Protein AF-0000000079819078 (afdb_homodimer)

pLDDT: mean 97.77, std 2.99, range [66.81, 99.0]

Secondary structure (DSSP, 8-state):
--EEEE--BTTTB-GGGGHHHHHHHHGGGHHHHHHHHHHHHHHHHHHHHHHT----HHHHHHHHHHHHHHHTT----HHHHHHHHHGGGGPPBPTTHHHHHHHHHHTT-EEEEEESS-HHHHHHHHHHTT-GGG-SEEEESGGGT--TT-HHHHHHHHHHHT--GGGEEEEES-HHHHHHHHHTT-EEEEE--TT----TTSPPPSEEESSHHHHHHHHHHT-/--EEEE--BTTTB-GGGGHHHHHHHHGGGHHHHHHHHHHHHHHHHHHHHHHT----HHHHHHHHHHHHHHHTT----HHHHHHHHHGGGGPPBPTTHHHHHHHHHHTT-EEEEEESS-HHHHHHHHHHTT-GGG-SEEEESGGGT--TTSHHHHHHHHHHHT--GGGEEEEES-HHHHHHHHHTT-EEEEE--TT----TTSPPPSEEESSHHHHHHHHHHT-

Radius of gyration: 22.26 Å; Cα contacts (8 Å, |Δi|>4): 892; chains: 2; bounding box: 44×68×47 Å

InterPro domains:
  IPR006328 L-2-Haloacid dehalogenase [TIGR01428] (2-197)
  IPR006328 L-2-Haloacid dehalogenase [cd02588] (4-216)
  IPR006439 HAD hydrolase, subfamily IA [PR00413] (1-12)
  IPR006439 HAD hydrolase, subfamily IA [PR00413] (104-117)
  IPR006439 HAD hydrolase, subfamily IA [PR00413] (135-151)
  IPR006439 HAD hydrolase, subfamily IA [PR00413] (153-173)
  IPR006439 HAD hydrolase, subfamily IA [PR00413] (180-193)
  IPR006439 HAD hydrolase, subfamily IA [TIGR01493] (5-183)
  IPR023198 Phosphoglycolate phosphatase-like, domain 2 [G3DSA:1.10.150.240] (15-89)
  IPR023214 HAD superfamily [G3DSA:3.40.50.1000] (4-204)
  IPR036412 HAD-like superfamily [SSF56784] (3-206)
  IPR051540 S-2-haloalkanoic acid dehalogenase [PTHR43316] (3-220)

Sequence (446 aa):
MATIVCDVNETLLDLAGLDGPFTEAFCERAEEVKRLWFARLLHTSTVMTTVGTWQDFGVVARTVLRDTADRLGLPLEDAQAGDLVGGMRRLRAHPDVVDGIAALVGAGHRVVALTNSGQATAEAQLAHAGLDVLLDRILSVDPTLRFKPDPAVYAHAADELGAKPGDLVMVAAHDWDCAGAMRCGWRSGFVSRPGQTYNPLLQPPTWRAPDLLALATAIGDGRMATIVCDVNETLLDLAGLDGPFTEAFCERAEEVKRLWFARLLHTSTVMTTVGTWQDFGVVARTVLRDTADRLGLPLEDAQAGDLVGGMRRLRAHPDVVDGIAALVGAGHRVVALTNSGQATAEAQLAHAGLDVLLDRILSVDPTLRFKPDPAVYAHAADELGAKPGDLVMVAAHDWDCAGAMRCGWRSGFVSRPGQTYNPLLQPPTWRAPDLLALATAIGDGR

Structure (mmCIF, N/CA/C/O backbone):
data_AF-0000000079819078-model_v1
#
loop_
_entity.id
_entity.type
_entity.pdbx_description
1 polymer 'Cryptic haloacid dehalogenase 1'
#
loop_
_atom_site.group_PDB
_atom_site.id
_atom_site.type_symbol
_atom_site.label_atom_id
_atom_site.label_alt_id
_atom_site.label_comp_id
_atom_site.label_asym_id
_atom_site.label_entity_id
_atom_site.label_seq_id
_atom_site.pdbx_PDB_ins_code
_atom_site.Cartn_x
_atom_site.Cartn_y
_atom_site.Cartn_z
_atom_site.occupancy
_atom_site.B_iso_or_equiv
_atom_site.auth_seq_id
_atom_site.auth_comp_id
_atom_site.auth_asym_id
_atom_site.auth_atom_id
_atom_site.pdbx_PDB_model_num
ATOM 1 N N . MET A 1 1 ? -1.471 -34.812 1.906 1 86 1 MET A N 1
ATOM 2 C CA . MET A 1 1 ? -1.949 -34.094 0.725 1 86 1 MET A CA 1
ATOM 3 C C . MET A 1 1 ? -2.443 -32.688 1.095 1 86 1 MET A C 1
ATOM 5 O O . MET A 1 1 ? -3.168 -32.531 2.076 1 86 1 MET A O 1
ATOM 9 N N . ALA A 1 2 ? -1.874 -31.766 0.399 1 94.44 2 ALA A N 1
ATOM 10 C CA . ALA A 1 2 ? -2.309 -30.375 0.611 1 94.44 2 ALA A CA 1
ATOM 11 C C . ALA A 1 2 ? -2.752 -29.734 -0.7 1 94.44 2 ALA A C 1
ATOM 13 O O . ALA A 1 2 ? -2.535 -30.297 -1.777 1 94.44 2 ALA A O 1
ATOM 14 N N . THR A 1 3 ? -3.602 -28.688 -0.614 1 98.44 3 THR A N 1
ATOM 15 C CA . THR A 1 3 ? -3.854 -27.812 -1.756 1 98.44 3 THR A CA 1
ATOM 16 C C . THR A 1 3 ? -2.896 -26.625 -1.749 1 98.44 3 THR A C 1
ATOM 18 O O . THR A 1 3 ? -2.869 -25.859 -0.792 1 98.44 3 THR A O 1
ATOM 21 N N . ILE A 1 4 ? -2.113 -26.594 -2.781 1 98.88 4 ILE A N 1
ATOM 22 C CA . ILE A 1 4 ? -1.164 -25.5 -2.982 1 98.88 4 ILE A CA 1
ATOM 23 C C . ILE A 1 4 ? -1.827 -24.375 -3.773 1 98.88 4 ILE A C 1
ATOM 25 O O . ILE A 1 4 ? -2.271 -24.578 -4.906 1 98.88 4 ILE A O 1
ATOM 29 N N . VAL A 1 5 ? -1.943 -23.234 -3.221 1 98.94 5 VAL A N 1
ATOM 30 C CA . VAL A 1 5 ? -2.533 -22.062 -3.859 1 98.94 5 VAL A CA 1
ATOM 31 C C . VAL A 1 5 ? -1.434 -21.062 -4.23 1 98.94 5 VAL A C 1
ATOM 33 O O . VAL A 1 5 ? -0.758 -20.516 -3.352 1 98.94 5 VAL A O 1
ATOM 36 N N . CYS A 1 6 ? -1.277 -20.797 -5.5 1 99 6 CYS A N 1
ATOM 37 C CA . CYS A 1 6 ? -0.161 -20 -5.977 1 99 6 CYS A CA 1
ATOM 38 C C . CYS A 1 6 ? -0.63 -18.609 -6.383 1 99 6 CYS A C 1
ATOM 40 O O . CYS A 1 6 ? -1.561 -18.469 -7.176 1 99 6 CYS A O 1
ATOM 42 N N . ASP A 1 7 ? 0.025 -17.609 -5.852 1 98.94 7 ASP A N 1
ATOM 43 C CA . ASP A 1 7 ? -0.063 -16.281 -6.438 1 98.94 7 ASP A CA 1
ATOM 44 C C . ASP A 1 7 ? 0.393 -16.281 -7.895 1 98.94 7 ASP A C 1
ATOM 46 O O . ASP A 1 7 ? 1.125 -17.188 -8.312 1 98.94 7 ASP A O 1
ATOM 50 N N . VAL A 1 8 ? -0.008 -15.273 -8.648 1 98.88 8 VAL A N 1
ATOM 51 C CA . VAL A 1 8 ? 0.217 -15.344 -10.086 1 98.88 8 VAL A CA 1
ATOM 52 C C . VAL A 1 8 ? 1.267 -14.312 -10.492 1 98.88 8 VAL A C 1
ATOM 54 O O . VAL A 1 8 ? 2.389 -14.672 -10.859 1 98.88 8 VAL A O 1
ATOM 57 N N . ASN A 1 9 ? 0.915 -13.008 -10.359 1 98.25 9 ASN A N 1
ATOM 58 C CA . ASN A 1 9 ? 1.794 -11.945 -10.836 1 98.25 9 ASN A CA 1
ATOM 59 C C . ASN A 1 9 ? 3.08 -11.875 -10.016 1 98.25 9 ASN A C 1
ATOM 61 O O . ASN A 1 9 ? 3.037 -11.742 -8.797 1 98.25 9 ASN A O 1
ATOM 65 N N . GLU A 1 10 ? 4.203 -12.023 -10.656 1 97.56 10 GLU A N 1
ATOM 66 C CA . GLU A 1 10 ? 5.559 -12 -10.117 1 97.56 10 GLU A CA 1
ATOM 67 C C . GLU A 1 10 ? 5.91 -13.32 -9.438 1 97.56 10 GLU A C 1
ATOM 69 O O . GLU A 1 10 ? 7.086 -13.625 -9.227 1 97.56 10 GLU A O 1
ATOM 74 N N . THR A 1 11 ? 4.961 -14.141 -9.07 1 98.75 11 THR A N 1
ATOM 75 C CA . THR A 1 11 ? 5.215 -15.438 -8.461 1 98.75 11 THR A CA 1
ATOM 76 C C . THR A 1 11 ? 5.312 -16.531 -9.516 1 98.75 11 THR A C 1
ATOM 78 O O . THR A 1 11 ? 6.375 -17.125 -9.711 1 98.75 11 THR A O 1
ATOM 81 N N . LEU A 1 12 ? 4.25 -16.75 -10.227 1 98.88 12 LEU A N 1
ATOM 82 C CA . LEU A 1 12 ? 4.297 -17.703 -11.328 1 98.88 12 LEU A CA 1
ATOM 83 C C . LEU A 1 12 ? 4.797 -17.047 -12.602 1 98.88 12 LEU A C 1
ATOM 85 O O . LEU A 1 12 ? 5.574 -17.625 -13.352 1 98.88 12 LEU A O 1
ATOM 89 N N . LEU A 1 13 ? 4.344 -15.805 -12.852 1 98.88 13 LEU A N 1
ATOM 90 C CA . LEU A 1 13 ? 4.645 -15.094 -14.094 1 98.88 13 LEU A CA 1
ATOM 91 C C . LEU A 1 13 ? 5.762 -14.078 -13.883 1 98.88 13 LEU A C 1
ATOM 93 O O . LEU A 1 13 ? 5.824 -13.43 -12.836 1 98.88 13 LEU A O 1
ATOM 97 N N . ASP A 1 14 ? 6.59 -13.914 -14.867 1 98.38 14 ASP A N 1
ATOM 98 C CA . ASP A 1 14 ? 7.77 -13.055 -14.789 1 98.38 14 ASP A CA 1
ATOM 99 C C . ASP A 1 14 ? 7.445 -11.641 -15.258 1 98.38 14 ASP A C 1
ATOM 101 O O . ASP A 1 14 ? 7.309 -11.391 -16.453 1 98.38 14 ASP A O 1
ATOM 105 N N . LEU A 1 15 ? 7.453 -10.664 -14.383 1 97.44 15 LEU A N 1
ATOM 106 C CA . LEU A 1 15 ? 7.105 -9.281 -14.68 1 97.44 15 LEU A CA 1
ATOM 107 C C . LEU A 1 15 ? 8.141 -8.648 -15.602 1 97.44 15 LEU A C 1
ATOM 109 O O . LEU A 1 15 ? 7.902 -7.582 -16.172 1 97.44 15 LEU A O 1
ATOM 113 N N . ALA A 1 16 ? 9.328 -9.289 -15.719 1 97.25 16 ALA A N 1
ATOM 114 C CA . ALA A 1 16 ? 10.359 -8.766 -16.609 1 97.25 16 ALA A CA 1
ATOM 115 C C . ALA A 1 16 ? 9.852 -8.656 -18.031 1 97.25 16 ALA A C 1
ATOM 117 O O . ALA A 1 16 ? 10.438 -7.941 -18.859 1 97.25 16 ALA A O 1
ATOM 118 N N . GLY A 1 17 ? 8.758 -9.359 -18.328 1 97.75 17 GLY A N 1
ATOM 119 C CA . GLY A 1 17 ? 8.141 -9.258 -19.641 1 97.75 17 GLY A CA 1
ATOM 120 C C . GLY A 1 17 ? 7.617 -7.863 -19.938 1 97.75 17 GLY A C 1
ATOM 121 O O . GLY A 1 17 ? 7.371 -7.527 -21.109 1 97.75 17 GLY A O 1
ATOM 122 N N . LEU A 1 18 ? 7.457 -7.004 -18.953 1 98.38 18 LEU A N 1
ATOM 123 C CA . LEU A 1 18 ? 6.973 -5.641 -19.141 1 98.38 18 LEU A CA 1
ATOM 124 C C . LEU A 1 18 ? 8.125 -4.688 -19.406 1 98.38 18 LEU A C 1
ATOM 126 O O . LEU A 1 18 ? 7.91 -3.539 -19.797 1 98.38 18 LEU A O 1
ATOM 130 N N . ASP A 1 19 ? 9.367 -5.141 -19.234 1 98.06 19 ASP A N 1
ATOM 131 C CA . ASP A 1 19 ? 10.516 -4.242 -19.312 1 98.06 19 ASP A CA 1
ATOM 132 C C . ASP A 1 19 ? 10.617 -3.58 -20.672 1 98.06 19 ASP A C 1
ATOM 134 O O . ASP A 1 19 ? 10.867 -2.377 -20.781 1 98.06 19 ASP A O 1
ATOM 138 N N . GLY A 1 20 ? 10.492 -4.336 -21.719 1 98.06 20 GLY A N 1
ATOM 139 C CA . GLY A 1 20 ? 10.555 -3.793 -23.078 1 98.06 20 GLY A CA 1
ATOM 140 C C . GLY A 1 20 ? 9.57 -2.664 -23.312 1 98.06 20 GLY A C 1
ATOM 141 O O . GLY A 1 20 ? 9.969 -1.538 -23.609 1 98.06 20 GLY A O 1
ATOM 142 N N . PRO A 1 21 ? 8.273 -2.932 -23.141 1 98.38 21 PRO A N 1
ATOM 143 C CA . PRO A 1 21 ? 7.246 -1.901 -23.328 1 98.38 21 PRO A CA 1
ATOM 144 C C . PRO A 1 21 ? 7.473 -0.675 -22.453 1 98.38 21 PRO A C 1
ATOM 146 O O . PRO A 1 21 ? 7.27 0.457 -22.891 1 98.38 21 PRO A O 1
ATOM 149 N N . PHE A 1 22 ? 7.895 -0.795 -21.188 1 98.69 22 PHE A N 1
ATOM 150 C CA . PHE A 1 22 ? 8.172 0.332 -20.312 1 98.69 22 PHE A CA 1
ATOM 151 C C . PHE A 1 22 ? 9.375 1.126 -20.812 1 98.69 22 PHE A C 1
ATOM 153 O O . PHE A 1 22 ? 9.398 2.354 -20.703 1 98.69 22 PHE A O 1
ATOM 160 N N . THR A 1 23 ? 10.367 0.38 -21.297 1 98.56 23 THR A N 1
ATOM 161 C CA . THR A 1 23 ? 11.523 1.069 -21.859 1 98.56 23 THR A CA 1
ATOM 162 C C . THR A 1 23 ? 11.117 1.907 -23.078 1 98.56 23 THR A C 1
ATOM 164 O O . THR A 1 23 ? 11.594 3.033 -23.234 1 98.56 23 THR A O 1
ATOM 167 N N . GLU A 1 24 ? 10.266 1.361 -23.906 1 98.06 24 GLU A N 1
ATOM 168 C CA . GLU A 1 24 ? 9.781 2.104 -25.062 1 98.06 24 GLU A CA 1
ATOM 169 C C . GLU A 1 24 ? 9.039 3.367 -24.641 1 98.06 24 GLU A C 1
ATOM 171 O O . GLU A 1 2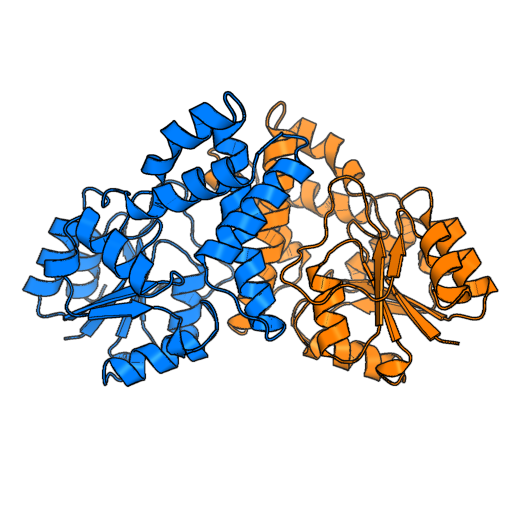4 ? 9.164 4.414 -25.281 1 98.06 24 GLU A O 1
ATOM 176 N N . ALA A 1 25 ? 8.312 3.297 -23.562 1 98.19 25 ALA A N 1
ATOM 177 C CA . ALA A 1 25 ? 7.441 4.387 -23.141 1 98.19 25 ALA A CA 1
ATOM 178 C C . ALA A 1 25 ? 8.211 5.43 -22.328 1 98.19 25 ALA A C 1
ATOM 180 O O . ALA A 1 25 ? 7.93 6.625 -22.422 1 98.19 25 ALA A O 1
ATOM 181 N N . PHE A 1 26 ? 9.219 4.969 -21.516 1 98.31 26 PHE A N 1
ATOM 182 C CA . PHE A 1 26 ? 9.773 5.867 -20.516 1 98.31 26 PHE A CA 1
ATOM 183 C C . PHE A 1 26 ? 11.289 5.953 -20.625 1 98.31 26 PHE A C 1
ATOM 185 O O . PHE A 1 26 ? 11.945 6.625 -19.828 1 98.31 26 PHE A O 1
ATOM 192 N N . CYS A 1 27 ? 11.883 5.211 -21.531 1 97.62 27 CYS A N 1
ATOM 193 C CA . CYS A 1 27 ? 13.32 5.23 -21.812 1 97.62 27 CYS A CA 1
ATOM 194 C C . CYS A 1 27 ? 14.117 5 -20.531 1 97.62 27 CYS A C 1
ATOM 196 O O . CYS A 1 27 ? 13.883 4.027 -19.812 1 97.62 27 CYS A O 1
ATOM 198 N N . GLU A 1 28 ? 14.961 5.938 -20.172 1 96.56 28 GLU A N 1
ATOM 199 C CA . GLU A 1 28 ? 15.898 5.742 -19.078 1 96.56 28 GLU A CA 1
ATOM 200 C C . GLU A 1 28 ? 15.172 5.664 -17.734 1 96.56 28 GLU A C 1
ATOM 202 O O . GLU A 1 28 ? 15.742 5.203 -16.734 1 9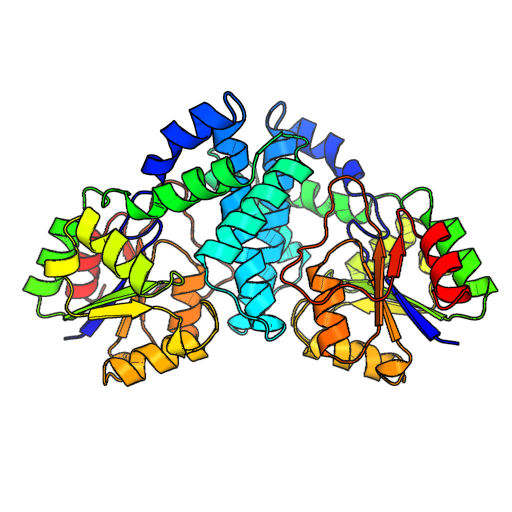6.56 28 GLU A O 1
ATOM 207 N N . ARG A 1 29 ? 13.922 6.059 -17.688 1 97.38 29 ARG A N 1
ATOM 208 C CA . ARG A 1 29 ? 13.172 6.078 -16.438 1 97.38 29 ARG A CA 1
ATOM 209 C C . ARG A 1 29 ? 12.297 4.84 -16.297 1 97.38 29 ARG A C 1
ATOM 211 O O . ARG A 1 29 ? 11.555 4.699 -15.328 1 97.38 29 ARG A O 1
ATOM 218 N N . ALA A 1 30 ? 12.391 3.891 -17.234 1 98.31 30 ALA A N 1
ATOM 219 C CA . ALA A 1 30 ? 11.477 2.756 -17.359 1 98.31 30 ALA A CA 1
ATOM 220 C C . ALA A 1 30 ? 11.453 1.931 -16.078 1 98.31 30 ALA A C 1
ATOM 222 O O . ALA A 1 30 ? 10.383 1.631 -15.547 1 98.31 30 ALA A O 1
ATOM 223 N N . GLU A 1 31 ? 12.602 1.604 -15.57 1 97.38 31 GLU A N 1
ATOM 224 C CA . GLU A 1 31 ? 12.688 0.735 -14.406 1 97.38 31 GLU A CA 1
ATOM 225 C C . GLU A 1 31 ? 12.109 1.418 -13.164 1 97.38 31 GLU A C 1
ATOM 227 O O . GLU A 1 31 ? 11.375 0.797 -12.391 1 97.38 31 GLU A O 1
ATOM 232 N N . GLU A 1 32 ? 12.445 2.684 -12.992 1 97.88 32 GLU A N 1
ATOM 233 C CA . GLU A 1 32 ? 11.93 3.461 -11.875 1 97.88 32 GLU A CA 1
ATOM 234 C C . GLU A 1 32 ? 10.406 3.541 -11.914 1 97.88 32 GLU A C 1
ATOM 236 O O . GLU A 1 32 ? 9.742 3.32 -10.898 1 97.88 32 GLU A O 1
ATOM 241 N N . VAL A 1 33 ? 9.883 3.844 -13.094 1 98.62 33 VAL A N 1
ATOM 242 C CA . VAL A 1 33 ? 8.445 4 -13.25 1 98.62 33 VAL A CA 1
ATOM 243 C C . VAL A 1 33 ? 7.746 2.674 -12.953 1 98.62 33 VAL A C 1
ATOM 245 O O . VAL A 1 33 ? 6.75 2.637 -12.227 1 98.62 33 VAL A O 1
ATOM 248 N N . LYS A 1 34 ? 8.258 1.59 -13.477 1 98.62 34 LYS A N 1
ATOM 249 C CA . LYS A 1 34 ? 7.641 0.277 -13.297 1 98.62 34 LYS A CA 1
ATOM 250 C C . LYS A 1 34 ? 7.609 -0.121 -11.82 1 98.62 34 LYS A C 1
ATOM 252 O O . LYS A 1 34 ? 6.582 -0.574 -11.32 1 98.62 34 LYS A O 1
ATOM 257 N N . ARG A 1 35 ? 8.719 0.092 -11.117 1 98 35 ARG A N 1
ATOM 258 C CA . ARG A 1 35 ? 8.812 -0.28 -9.711 1 98 35 ARG A CA 1
ATOM 259 C C . ARG A 1 35 ? 7.863 0.555 -8.859 1 98 35 ARG A C 1
ATOM 261 O O . ARG A 1 35 ? 7.152 0.019 -8 1 98 35 ARG A O 1
ATOM 268 N N . LEU A 1 36 ? 7.879 1.856 -9.094 1 98.56 36 LEU A N 1
ATOM 269 C CA . LEU A 1 36 ? 7.02 2.752 -8.328 1 98.56 36 LEU A CA 1
ATOM 270 C C . LEU A 1 36 ? 5.547 2.461 -8.609 1 98.56 36 LEU A C 1
ATOM 272 O O . LEU A 1 36 ? 4.73 2.436 -7.684 1 98.56 36 LEU A O 1
ATOM 276 N N . TRP A 1 37 ? 5.277 2.217 -9.898 1 98.75 37 TRP A N 1
ATOM 277 C CA . TRP A 1 37 ? 3.918 1.884 -10.305 1 98.75 37 TRP A CA 1
ATOM 278 C C . TRP A 1 37 ? 3.412 0.651 -9.562 1 98.75 37 TRP A C 1
ATOM 280 O O . TRP A 1 37 ? 2.326 0.672 -8.977 1 98.75 37 TRP A O 1
ATOM 290 N N . PHE A 1 38 ? 4.168 -0.373 -9.586 1 98.44 38 PHE A N 1
ATOM 291 C CA . PHE A 1 38 ? 3.711 -1.624 -8.992 1 98.44 38 PHE A CA 1
ATOM 292 C C . PHE A 1 38 ? 3.541 -1.479 -7.488 1 98.44 38 PHE A C 1
ATOM 294 O O . PHE A 1 38 ? 2.562 -1.966 -6.918 1 98.44 38 PHE A O 1
ATOM 301 N N . ALA A 1 39 ? 4.434 -0.767 -6.812 1 98.44 39 ALA A N 1
ATOM 302 C CA . ALA A 1 39 ? 4.309 -0.516 -5.379 1 98.44 39 ALA A CA 1
ATOM 303 C C . ALA A 1 39 ? 3.039 0.27 -5.066 1 98.44 39 ALA A C 1
ATOM 305 O O . ALA A 1 39 ? 2.318 -0.054 -4.121 1 98.44 39 ALA A O 1
ATOM 306 N N . ARG A 1 40 ? 2.775 1.268 -5.863 1 98.69 40 ARG A N 1
ATOM 307 C CA . ARG A 1 40 ? 1.602 2.107 -5.645 1 98.69 40 ARG A CA 1
ATOM 308 C C . ARG A 1 40 ? 0.318 1.345 -5.957 1 98.69 40 ARG A C 1
ATOM 310 O O . ARG A 1 40 ? -0.712 1.566 -5.32 1 98.69 40 ARG A O 1
ATOM 317 N N . LEU A 1 41 ? 0.374 0.471 -6.934 1 98.81 41 LEU A N 1
ATOM 318 C CA . LEU A 1 41 ? -0.768 -0.372 -7.273 1 98.81 41 LEU A CA 1
ATOM 319 C C . LEU A 1 41 ? -1.16 -1.254 -6.094 1 98.81 41 LEU A C 1
ATOM 321 O O . LEU A 1 41 ? -2.34 -1.354 -5.75 1 98.81 41 LEU A O 1
ATOM 325 N N . LEU A 1 42 ? -0.167 -1.839 -5.461 1 98.75 42 LEU A N 1
ATOM 326 C CA . LEU A 1 42 ? -0.428 -2.699 -4.309 1 98.75 42 LEU A CA 1
ATOM 327 C C . LEU A 1 42 ? -0.994 -1.895 -3.146 1 98.75 42 LEU A C 1
ATOM 329 O O . LEU A 1 42 ? -1.963 -2.314 -2.508 1 98.75 42 LEU A O 1
ATOM 333 N N . HIS A 1 43 ? -0.445 -0.766 -2.928 1 98.81 43 HIS A N 1
ATOM 334 C CA . HIS A 1 43 ? -0.972 0.087 -1.867 1 98.81 43 HIS A CA 1
ATOM 335 C C . HIS A 1 43 ? -2.408 0.506 -2.16 1 98.81 43 HIS A C 1
ATOM 337 O O . HIS A 1 43 ? -3.277 0.407 -1.291 1 98.81 43 HIS A O 1
ATOM 343 N N . THR A 1 44 ? -2.652 0.961 -3.359 1 98.81 44 THR A N 1
ATOM 344 C CA . THR A 1 44 ? -3.973 1.456 -3.736 1 98.81 44 THR A CA 1
ATOM 345 C C . THR A 1 44 ? -5.02 0.353 -3.611 1 98.81 44 THR A C 1
ATOM 347 O O . THR A 1 44 ? -6.125 0.591 -3.119 1 98.81 44 THR A O 1
ATOM 350 N N . SER A 1 45 ? -4.691 -0.841 -4.059 1 98.81 45 SER A N 1
ATOM 351 C CA . SER A 1 45 ? -5.645 -1.942 -3.959 1 98.81 45 SER A CA 1
ATOM 352 C C . SER A 1 45 ? -5.98 -2.254 -2.506 1 98.81 45 SER A C 1
ATOM 354 O O . SER A 1 45 ? -7.141 -2.494 -2.168 1 98.81 45 SER A O 1
ATOM 356 N N . THR A 1 46 ? -4.965 -2.229 -1.591 1 98.75 46 THR A N 1
ATOM 357 C CA . THR A 1 46 ? -5.203 -2.484 -0.175 1 98.75 46 THR A CA 1
ATOM 358 C C . THR A 1 46 ? -6.039 -1.364 0.443 1 98.75 46 THR A C 1
ATOM 360 O O . THR A 1 46 ? -6.914 -1.621 1.272 1 98.75 46 THR A O 1
ATOM 363 N N . VAL A 1 47 ? -5.785 -0.134 0.015 1 98.75 47 VAL A N 1
ATOM 364 C CA . VAL A 1 47 ? -6.547 1.021 0.481 1 98.75 47 VAL A CA 1
ATOM 365 C C . VAL A 1 47 ? -8.016 0.868 0.083 1 98.75 47 VAL A C 1
ATOM 367 O O . VAL A 1 47 ? -8.906 1.05 0.911 1 98.75 47 VAL A O 1
ATOM 370 N N . MET A 1 48 ? -8.234 0.533 -1.173 1 98.69 48 MET A N 1
ATOM 371 C CA . MET A 1 48 ? -9.594 0.417 -1.681 1 98.69 48 MET A CA 1
ATOM 372 C C . MET A 1 48 ? -10.383 -0.63 -0.896 1 98.69 48 MET A C 1
ATOM 374 O O . MET A 1 48 ? -11.547 -0.413 -0.558 1 98.69 48 MET A O 1
ATOM 378 N N . THR A 1 49 ? -9.719 -1.709 -0.577 1 98.69 49 THR A N 1
ATOM 379 C CA . THR A 1 49 ? -10.344 -2.729 0.261 1 98.69 49 THR A CA 1
ATOM 380 C C . THR A 1 49 ? -10.664 -2.17 1.646 1 98.69 49 THR A C 1
ATOM 382 O O . THR A 1 49 ? -11.758 -2.379 2.168 1 98.69 49 THR A O 1
ATOM 385 N N . THR A 1 50 ? -9.75 -1.434 2.229 1 98.12 50 THR A N 1
ATOM 386 C CA . THR A 1 50 ? -9.891 -0.901 3.58 1 98.12 50 THR A CA 1
ATOM 387 C C . THR A 1 50 ? -11.039 0.102 3.646 1 98.12 50 THR A C 1
ATOM 389 O O . THR A 1 50 ? -11.789 0.132 4.625 1 98.12 50 THR A O 1
ATOM 392 N N . VAL A 1 51 ? -11.219 0.891 2.557 1 97.69 51 VAL A N 1
ATOM 393 C CA . VAL A 1 51 ? -12.227 1.946 2.605 1 97.69 51 VAL A CA 1
ATOM 394 C C . VAL A 1 51 ? -13.523 1.453 1.971 1 97.69 51 VAL A C 1
ATOM 396 O O . VAL A 1 51 ? -14.484 2.213 1.839 1 97.69 51 VAL A O 1
ATOM 399 N N . GLY A 1 52 ? -13.578 0.243 1.514 1 97.06 52 GLY A N 1
ATOM 400 C CA . GLY A 1 52 ? -14.812 -0.39 1.07 1 97.06 52 GLY A CA 1
ATOM 401 C C . GLY A 1 52 ? -15.188 -0.033 -0.356 1 97.06 52 GLY A C 1
ATOM 402 O O . GLY A 1 52 ? -16.375 0.077 -0.683 1 97.06 52 GLY A O 1
ATOM 403 N N . THR A 1 53 ? -14.172 0.259 -1.2 1 97.12 53 THR A N 1
ATOM 404 C CA . THR A 1 53 ? -14.391 0.523 -2.619 1 97.12 53 THR A CA 1
ATOM 405 C C . THR A 1 53 ? -13.797 -0.592 -3.473 1 97.12 53 THR A C 1
ATOM 407 O O . THR A 1 53 ? -12.969 -1.371 -2.996 1 97.12 53 THR A O 1
ATOM 410 N N . TRP A 1 54 ? -14.305 -0.674 -4.734 1 98 54 TRP A N 1
ATOM 411 C CA . TRP A 1 54 ? -13.875 -1.779 -5.582 1 98 54 TRP A CA 1
ATOM 412 C C . TRP A 1 54 ? -13.867 -1.37 -7.051 1 98 54 TRP A C 1
ATOM 414 O O . TRP A 1 54 ? -14.742 -0.623 -7.496 1 98 54 TRP A O 1
ATOM 424 N N . GLN A 1 55 ? -12.906 -1.736 -7.762 1 98.5 55 GLN A N 1
ATOM 425 C CA . GLN A 1 55 ? -12.789 -1.774 -9.211 1 98.5 55 GLN A CA 1
ATOM 426 C C . GLN A 1 55 ? -11.969 -2.98 -9.664 1 98.5 55 GLN A C 1
ATOM 428 O O . GLN A 1 55 ? -11.211 -3.555 -8.883 1 98.5 55 GLN A O 1
ATOM 433 N N . ASP A 1 56 ? -12.219 -3.363 -10.914 1 98.19 56 ASP A N 1
ATOM 434 C CA . ASP A 1 56 ? -11.375 -4.395 -11.5 1 98.19 56 ASP A CA 1
ATOM 435 C C . ASP A 1 56 ? -9.898 -4.035 -11.367 1 98.19 56 ASP A C 1
ATOM 437 O O . ASP A 1 56 ? -9.508 -2.883 -11.57 1 98.19 56 ASP A O 1
ATOM 441 N N . PHE A 1 57 ? -9.07 -5.059 -11.031 1 98.75 57 PHE A N 1
ATOM 442 C CA . PHE A 1 57 ? -7.652 -4.824 -10.758 1 98.75 57 PHE A CA 1
ATOM 443 C C . PHE A 1 57 ? -6.973 -4.172 -11.953 1 98.75 57 PHE A C 1
ATOM 445 O O . PHE A 1 57 ? -6.07 -3.348 -11.789 1 98.75 57 PHE A O 1
ATOM 452 N N . GLY A 1 58 ? -7.34 -4.543 -13.156 1 98.5 58 GLY A N 1
ATOM 453 C CA . GLY A 1 58 ? -6.789 -3.922 -14.359 1 98.5 58 GLY A CA 1
ATOM 454 C C . GLY A 1 58 ? -7.109 -2.443 -14.461 1 98.5 58 GLY A C 1
ATOM 455 O O . GLY A 1 58 ? -6.281 -1.656 -14.922 1 98.5 58 GLY A O 1
ATOM 456 N N . VAL A 1 59 ? -8.312 -2.084 -14.07 1 98.44 59 VAL A N 1
ATOM 457 C CA . VAL A 1 59 ? -8.711 -0.681 -14.047 1 98.44 59 VAL A CA 1
ATOM 458 C C . VAL A 1 59 ? -7.867 0.082 -13.031 1 98.44 59 VAL A C 1
ATOM 460 O O . VAL A 1 59 ? -7.367 1.172 -13.32 1 98.44 59 VAL A O 1
ATOM 463 N N . VAL A 1 60 ? -7.691 -0.505 -11.836 1 98.81 60 VAL A N 1
ATOM 464 C CA . VAL A 1 60 ? -6.867 0.109 -10.797 1 98.81 60 VAL A CA 1
ATOM 465 C C . VAL A 1 60 ? -5.438 0.282 -11.305 1 98.81 60 VAL A C 1
ATOM 467 O O . VAL A 1 60 ? -4.848 1.353 -11.156 1 98.81 60 VAL A O 1
ATOM 470 N N . ALA A 1 61 ? -4.918 -0.759 -11.938 1 98.88 61 ALA A N 1
ATOM 471 C CA . ALA A 1 61 ? -3.543 -0.758 -12.438 1 98.88 61 ALA A CA 1
ATOM 472 C C . ALA A 1 61 ? -3.328 0.363 -13.445 1 98.88 61 ALA A C 1
ATOM 474 O O . ALA A 1 61 ? -2.328 1.083 -13.383 1 98.88 61 ALA A O 1
ATOM 475 N N . ARG A 1 62 ? -4.238 0.488 -14.383 1 98.75 62 ARG A N 1
ATOM 476 C CA . ARG A 1 62 ? -4.141 1.52 -15.406 1 98.75 62 ARG A CA 1
ATOM 477 C C . ARG A 1 62 ? -4.215 2.914 -14.797 1 98.75 62 ARG A C 1
ATOM 479 O O . ARG A 1 62 ? -3.438 3.799 -15.148 1 98.75 62 ARG A O 1
ATOM 486 N N . THR A 1 63 ? -5.133 3.115 -13.898 1 98.5 63 THR A N 1
ATOM 487 C CA . THR A 1 63 ? -5.32 4.402 -13.242 1 98.5 63 THR A CA 1
ATOM 488 C C . THR A 1 63 ? -4.074 4.785 -12.445 1 98.5 63 THR A C 1
ATOM 490 O O . THR A 1 63 ? -3.611 5.926 -12.516 1 98.5 63 THR A O 1
ATOM 493 N N . VAL A 1 64 ? -3.521 3.846 -11.719 1 98.62 64 VAL A N 1
ATOM 494 C CA . VAL A 1 64 ? -2.354 4.094 -10.883 1 98.62 64 VAL A CA 1
ATOM 495 C C . VAL A 1 64 ? -1.136 4.367 -11.766 1 98.62 64 VAL A C 1
ATOM 497 O O . VAL A 1 64 ? -0.281 5.188 -11.414 1 98.62 64 VAL A O 1
ATOM 500 N N . LEU A 1 65 ? -1.058 3.682 -12.914 1 98.81 65 LEU A N 1
ATOM 501 C CA . LEU A 1 65 ? 0.061 3.936 -13.812 1 98.81 65 LEU A CA 1
ATOM 502 C C . LEU A 1 65 ? 0.025 5.367 -14.336 1 98.81 65 LEU A C 1
ATOM 504 O O . LEU A 1 65 ? 1.049 6.055 -14.344 1 98.81 65 LEU A O 1
ATOM 508 N N . ARG A 1 66 ? -1.116 5.82 -14.75 1 98.31 66 ARG A N 1
ATOM 509 C CA . ARG A 1 66 ? -1.255 7.199 -15.211 1 98.31 66 ARG A CA 1
ATOM 510 C C . ARG A 1 66 ? -0.906 8.188 -14.102 1 98.31 66 ARG A C 1
ATOM 512 O O . ARG A 1 66 ? -0.207 9.172 -14.336 1 98.31 66 ARG A O 1
ATOM 519 N N . ASP A 1 67 ? -1.389 7.902 -12.961 1 97.5 67 ASP A N 1
ATOM 520 C CA . ASP A 1 67 ? -1.104 8.75 -11.812 1 97.5 67 ASP A CA 1
ATOM 521 C C . ASP A 1 67 ? 0.391 8.773 -11.5 1 97.5 67 ASP A C 1
ATOM 523 O O . ASP A 1 67 ? 0.942 9.828 -11.172 1 97.5 67 ASP A O 1
ATOM 527 N N . THR A 1 68 ? 1.033 7.59 -11.539 1 98.12 68 THR A N 1
ATOM 528 C CA . THR A 1 68 ? 2.465 7.484 -11.281 1 98.12 68 THR A CA 1
ATOM 529 C C . THR A 1 68 ? 3.256 8.328 -12.289 1 98.12 68 THR A C 1
ATOM 531 O O . THR A 1 68 ? 4.16 9.07 -11.898 1 98.12 68 THR A O 1
ATOM 534 N N . ALA A 1 69 ? 2.881 8.219 -13.578 1 98 69 ALA A N 1
ATOM 535 C CA . ALA A 1 69 ? 3.537 9.016 -14.617 1 98 69 ALA A CA 1
ATOM 536 C C . ALA A 1 69 ? 3.344 10.508 -14.367 1 98 69 ALA A C 1
ATOM 538 O O . ALA A 1 69 ? 4.297 11.289 -14.453 1 98 69 ALA A O 1
ATOM 539 N N . ASP A 1 70 ? 2.182 10.906 -13.992 1 96.19 70 ASP A N 1
ATOM 540 C CA . ASP A 1 70 ? 1.866 12.305 -13.727 1 96.19 70 ASP A CA 1
ATOM 541 C C . ASP A 1 70 ? 2.711 12.844 -12.57 1 96.19 70 ASP A C 1
ATOM 543 O O . ASP A 1 70 ? 3.242 13.961 -12.656 1 96.19 70 ASP A O 1
ATOM 547 N N . ARG A 1 71 ? 2.826 12.094 -11.516 1 95.25 71 ARG A N 1
ATOM 548 C CA . ARG A 1 71 ? 3.592 12.5 -10.344 1 95.25 71 ARG A CA 1
ATOM 549 C C . ARG A 1 71 ? 5.059 12.719 -10.688 1 95.25 71 ARG A C 1
ATOM 551 O O . ARG A 1 71 ? 5.734 13.547 -10.07 1 95.25 71 ARG A O 1
ATOM 558 N N . LEU A 1 72 ? 5.508 11.977 -11.68 1 96.19 72 LEU A N 1
ATOM 559 C CA . LEU A 1 72 ? 6.91 12.047 -12.07 1 96.19 72 LEU A CA 1
ATOM 560 C C . LEU A 1 72 ? 7.102 13.062 -13.195 1 96.19 72 LEU A C 1
ATOM 562 O O . LEU A 1 72 ? 8.211 13.211 -13.719 1 96.19 72 LEU A O 1
ATOM 566 N N . GLY A 1 73 ? 5.977 13.734 -13.656 1 95.44 73 GLY A N 1
ATOM 567 C CA . GLY A 1 73 ? 6.035 14.719 -14.727 1 95.44 73 GLY A CA 1
ATOM 568 C C . GLY A 1 73 ? 6.262 14.102 -16.094 1 95.44 73 GLY A C 1
ATOM 569 O O . GLY A 1 73 ? 6.867 14.727 -16.969 1 95.44 73 GLY A O 1
ATOM 570 N N . LEU A 1 74 ? 5.887 12.844 -16.203 1 97.31 74 LEU A N 1
ATOM 571 C CA . LEU A 1 74 ? 6.078 12.133 -17.469 1 97.31 74 LEU A CA 1
ATOM 572 C C . LEU A 1 74 ? 4.773 12.039 -18.25 1 97.31 74 LEU A C 1
ATOM 574 O O . LEU A 1 74 ? 3.717 11.766 -17.672 1 97.31 74 LEU A O 1
ATOM 578 N N . PRO A 1 75 ? 4.816 12.281 -19.5 1 96.38 75 PRO A N 1
ATOM 579 C CA . PRO A 1 75 ? 3.607 12.133 -20.312 1 96.38 75 PRO A CA 1
ATOM 580 C C . PRO A 1 75 ? 3.217 10.672 -20.531 1 96.38 75 PRO A C 1
ATOM 582 O O . PRO A 1 75 ? 4.086 9.82 -20.75 1 96.38 75 PRO A O 1
ATOM 585 N N . LEU A 1 76 ? 2.016 10.383 -20.438 1 97.81 76 LEU A N 1
ATOM 586 C CA . LEU A 1 76 ? 1.476 9.055 -20.719 1 97.81 76 LEU A CA 1
ATOM 587 C C . LEU A 1 76 ? 0.003 9.141 -21.109 1 97.81 76 LEU A C 1
ATOM 589 O O . LEU A 1 76 ? -0.845 9.469 -20.266 1 97.81 76 LEU A O 1
ATOM 593 N N . GLU A 1 77 ? -0.293 8.789 -22.312 1 96.94 77 GLU A N 1
ATOM 594 C CA . GLU A 1 77 ? -1.682 8.781 -22.75 1 96.94 77 GLU A CA 1
ATOM 595 C C . GLU A 1 77 ? -2.436 7.578 -22.203 1 96.94 77 GLU A C 1
ATOM 597 O O . GLU A 1 77 ? -1.835 6.539 -21.906 1 96.94 77 GLU A O 1
ATOM 602 N N . ASP A 1 78 ? -3.707 7.77 -22.109 1 96.44 78 ASP A N 1
ATOM 603 C CA . ASP A 1 78 ? -4.559 6.723 -21.562 1 96.44 78 ASP A CA 1
ATOM 604 C C . ASP A 1 78 ? -4.414 5.422 -22.344 1 96.44 78 ASP A C 1
ATOM 606 O O . ASP A 1 78 ? -4.328 4.34 -21.75 1 96.44 78 ASP A O 1
ATOM 610 N N . ALA A 1 79 ? -4.379 5.523 -23.625 1 96.81 79 ALA A N 1
ATOM 611 C CA . ALA A 1 79 ? -4.25 4.34 -24.469 1 96.81 79 ALA A CA 1
ATOM 612 C C . ALA A 1 79 ? -2.922 3.631 -24.219 1 96.81 79 ALA A C 1
ATOM 614 O O . ALA A 1 79 ? -2.855 2.4 -24.25 1 96.81 79 ALA A O 1
ATOM 615 N N . GLN A 1 80 ? -1.873 4.426 -24.031 1 97.81 80 GLN A N 1
ATOM 616 C CA . GLN A 1 80 ? -0.56 3.855 -23.75 1 97.81 80 GLN A CA 1
ATOM 617 C C . GLN A 1 80 ? -0.55 3.133 -22.406 1 97.81 80 GLN A C 1
ATOM 619 O O . GLN A 1 80 ? 0.04 2.059 -22.266 1 97.81 80 GLN A O 1
ATOM 624 N N . ALA A 1 81 ? -1.156 3.789 -21.406 1 98.56 81 ALA A N 1
ATOM 625 C CA . ALA A 1 81 ? -1.27 3.141 -20.109 1 98.56 81 ALA A CA 1
ATOM 626 C C . ALA A 1 81 ? -1.995 1.803 -20.219 1 98.56 81 ALA A C 1
ATOM 628 O O . ALA A 1 81 ? -1.593 0.817 -19.594 1 98.56 81 ALA A O 1
ATOM 629 N N . GLY A 1 82 ? -3.07 1.82 -20.969 1 98.31 82 GLY A N 1
ATOM 630 C CA . GLY A 1 82 ? -3.809 0.593 -21.219 1 98.31 82 GLY A CA 1
ATOM 631 C C . GLY A 1 82 ? -2.967 -0.49 -21.859 1 98.31 82 GLY A C 1
ATOM 632 O O . GLY A 1 82 ? -3.059 -1.661 -21.484 1 98.31 82 GLY A O 1
ATOM 633 N N . ASP A 1 83 ? -2.148 -0.112 -22.828 1 98.19 83 ASP A N 1
ATOM 634 C CA . ASP A 1 83 ? -1.281 -1.061 -23.516 1 98.19 83 ASP A CA 1
ATOM 635 C C . ASP A 1 83 ? -0.235 -1.642 -22.562 1 98.19 83 ASP A C 1
ATOM 637 O O . ASP A 1 83 ? 0.04 -2.844 -22.594 1 98.19 83 ASP A O 1
ATOM 641 N N . LEU A 1 84 ? 0.324 -0.785 -21.781 1 98.69 84 LEU A N 1
ATOM 642 C CA . LEU A 1 84 ? 1.353 -1.229 -20.859 1 98.69 84 LEU A CA 1
ATOM 643 C C . LEU A 1 84 ? 0.777 -2.215 -19.844 1 98.69 84 LEU A C 1
ATOM 645 O O . LEU A 1 84 ? 1.342 -3.289 -19.625 1 98.69 84 LEU A O 1
ATOM 649 N N . VAL A 1 85 ? -0.347 -1.874 -19.219 1 98.69 85 VAL A N 1
ATOM 650 C CA . VAL A 1 85 ? -0.998 -2.748 -18.25 1 98.69 85 VAL A CA 1
ATOM 651 C C . VAL A 1 85 ? -1.486 -4.02 -18.953 1 98.69 85 VAL A C 1
ATOM 653 O O . VAL A 1 85 ? -1.424 -5.109 -18.375 1 98.69 85 VAL A O 1
ATOM 656 N N . GLY A 1 86 ? -1.945 -3.873 -20.203 1 98.06 86 GLY A N 1
ATOM 657 C CA . GLY A 1 86 ? -2.389 -5.02 -20.984 1 98.06 86 GLY A CA 1
ATOM 658 C C . GLY A 1 86 ? -1.292 -6.043 -21.203 1 98.06 86 GLY A C 1
ATOM 659 O O . GLY A 1 86 ? -1.573 -7.223 -21.422 1 98.06 86 GLY A O 1
ATOM 660 N N . GLY A 1 87 ? -0.029 -5.633 -21.156 1 97.75 87 GLY A N 1
ATOM 661 C CA . GLY A 1 87 ? 1.109 -6.527 -21.281 1 97.75 87 GLY A CA 1
ATOM 662 C C . GLY A 1 87 ? 1.15 -7.602 -20.219 1 97.75 87 GLY A C 1
ATOM 663 O O . GLY A 1 87 ? 1.771 -8.648 -20.406 1 97.75 87 GLY A O 1
ATOM 664 N N . MET A 1 88 ? 0.477 -7.367 -19.125 1 96.56 88 MET A N 1
ATOM 665 C CA . MET A 1 88 ? 0.425 -8.352 -18.047 1 96.56 88 MET A CA 1
ATOM 666 C C . MET A 1 88 ? -0.231 -9.641 -18.516 1 96.56 88 MET A C 1
ATOM 668 O O . MET A 1 88 ? 0.057 -10.719 -17.984 1 96.56 88 MET A O 1
ATOM 672 N N . ARG A 1 89 ? -1.06 -9.609 -19.516 1 97.31 89 ARG A N 1
ATOM 673 C CA . ARG A 1 89 ? -1.783 -10.773 -20.016 1 97.31 89 ARG A CA 1
ATOM 674 C C . ARG A 1 89 ? -0.872 -11.664 -20.859 1 97.31 89 ARG A C 1
ATOM 676 O O . ARG A 1 89 ? -1.221 -12.812 -21.156 1 97.31 89 ARG A O 1
ATOM 683 N N . ARG A 1 90 ? 0.314 -11.133 -21.156 1 97.69 90 ARG A N 1
ATOM 684 C CA . ARG A 1 90 ? 1.188 -11.828 -22.109 1 97.69 90 ARG A CA 1
ATOM 685 C C . ARG A 1 90 ? 2.549 -12.117 -21.469 1 97.69 90 ARG A C 1
ATOM 687 O O . ARG A 1 90 ? 3.566 -12.125 -22.172 1 97.69 90 ARG A O 1
ATOM 694 N N . LEU A 1 91 ? 2.557 -12.273 -20.266 1 98.38 91 LEU A N 1
ATOM 695 C CA . LEU A 1 91 ? 3.797 -12.57 -19.562 1 98.38 91 LEU A CA 1
ATOM 696 C C . LEU A 1 91 ? 4.121 -14.062 -19.625 1 98.38 91 LEU A C 1
ATOM 698 O O . LEU A 1 91 ? 3.219 -14.898 -19.703 1 98.38 91 LEU A O 1
ATOM 702 N N . ARG A 1 92 ? 5.359 -14.391 -19.609 1 98.44 92 ARG A N 1
ATOM 703 C CA . ARG A 1 92 ? 5.82 -15.773 -19.547 1 98.44 92 ARG A CA 1
ATOM 704 C C . ARG A 1 92 ? 5.949 -16.25 -18.109 1 98.44 92 ARG A C 1
ATOM 706 O O . ARG A 1 92 ? 6.164 -15.438 -17.203 1 98.44 92 ARG A O 1
ATOM 713 N N . ALA A 1 93 ? 5.812 -17.531 -17.906 1 98.81 93 ALA A N 1
ATOM 714 C CA . ALA A 1 93 ? 6.098 -18.125 -16.609 1 98.81 93 ALA A CA 1
ATOM 715 C C . ALA A 1 93 ? 7.594 -18.078 -16.297 1 98.81 93 ALA A C 1
ATOM 717 O O . ALA A 1 93 ? 8.422 -18.125 -17.219 1 98.81 93 ALA A O 1
ATOM 718 N N . HIS A 1 94 ? 7.91 -17.984 -15.016 1 98.75 94 HIS A N 1
ATOM 719 C CA . HIS A 1 94 ? 9.297 -18.219 -14.625 1 98.75 94 HIS A CA 1
ATOM 720 C C . HIS A 1 94 ? 9.75 -19.609 -15.055 1 98.75 94 HIS A C 1
ATOM 722 O O . HIS A 1 94 ? 8.945 -20.547 -15.117 1 98.75 94 HIS A O 1
ATOM 728 N N . PRO A 1 95 ? 11.039 -19.812 -15.281 1 98.19 95 PRO A N 1
ATOM 729 C CA . PRO A 1 95 ? 11.531 -21.062 -15.852 1 98.19 95 PRO A CA 1
ATOM 730 C C . PRO A 1 95 ? 11.281 -22.266 -14.93 1 98.19 95 PRO A C 1
ATOM 732 O O . PRO A 1 95 ? 11.195 -23.406 -15.406 1 98.19 95 PRO A O 1
ATOM 735 N N . ASP A 1 96 ? 11.18 -22.062 -13.672 1 98.62 96 ASP A N 1
ATOM 736 C CA . ASP A 1 96 ? 11.078 -23.141 -12.695 1 98.62 96 ASP A CA 1
ATOM 737 C C . ASP A 1 96 ? 9.625 -23.578 -12.5 1 98.62 96 ASP A C 1
ATOM 739 O O . ASP A 1 96 ? 9.352 -24.609 -11.883 1 98.62 96 ASP A O 1
ATOM 743 N N . VAL A 1 97 ? 8.664 -22.828 -13.039 1 98.81 97 VAL A N 1
ATOM 744 C CA . VAL A 1 97 ? 7.27 -22.922 -12.617 1 98.81 97 VAL A CA 1
ATOM 745 C C . VAL A 1 97 ? 6.672 -24.234 -13.094 1 98.81 97 VAL A C 1
ATOM 747 O O . VAL A 1 97 ? 6.051 -24.969 -12.312 1 98.81 97 VAL A O 1
ATOM 750 N N . VAL A 1 98 ? 6.871 -24.578 -14.352 1 98.75 98 VAL A N 1
ATOM 751 C CA . VAL A 1 98 ? 6.277 -25.797 -14.906 1 98.75 98 VAL A CA 1
ATOM 752 C C . VAL A 1 98 ? 6.797 -27.016 -14.148 1 98.75 98 VAL A C 1
ATOM 754 O O . VAL A 1 98 ? 6.012 -27.844 -13.695 1 98.75 98 VAL A O 1
ATOM 757 N N . ASP A 1 99 ? 8.141 -27.078 -13.984 1 98.62 99 ASP A N 1
ATOM 758 C CA . ASP A 1 99 ? 8.742 -28.188 -13.266 1 98.62 99 ASP A CA 1
ATOM 759 C C . ASP A 1 99 ? 8.289 -28.219 -11.805 1 98.62 99 ASP A C 1
ATOM 761 O O . ASP A 1 99 ? 8.078 -29.281 -11.234 1 98.62 99 ASP A O 1
ATOM 765 N N . GLY A 1 100 ? 8.219 -27.047 -11.172 1 98.75 100 GLY A N 1
ATOM 766 C CA . GLY A 1 100 ? 7.754 -26.969 -9.797 1 98.75 100 GLY A CA 1
ATOM 767 C C . GLY A 1 100 ? 6.332 -27.469 -9.609 1 98.75 100 GLY A C 1
ATOM 768 O O . GLY A 1 100 ? 6.055 -28.219 -8.68 1 98.75 100 GLY A O 1
ATOM 769 N N . ILE A 1 101 ? 5.418 -27.031 -10.516 1 98.75 101 ILE A N 1
ATOM 770 C CA . ILE A 1 101 ? 4.031 -27.484 -10.445 1 98.75 101 ILE A CA 1
ATOM 771 C C . ILE A 1 101 ? 3.973 -29 -10.656 1 98.75 101 ILE A C 1
ATOM 773 O O . ILE A 1 101 ? 3.268 -29.703 -9.93 1 98.75 101 ILE A O 1
ATOM 777 N N . ALA A 1 102 ? 4.699 -29.516 -11.641 1 98.31 102 ALA A N 1
ATOM 778 C CA . ALA A 1 102 ? 4.734 -30.953 -11.906 1 98.31 102 ALA A CA 1
ATOM 779 C C . ALA A 1 102 ? 5.188 -31.734 -10.672 1 98.31 102 ALA A C 1
ATOM 781 O O . ALA A 1 102 ? 4.629 -32.781 -10.359 1 98.31 102 ALA A O 1
ATOM 782 N N . ALA A 1 103 ? 6.234 -31.219 -10.023 1 98.38 103 ALA A N 1
ATOM 783 C CA . ALA A 1 103 ? 6.742 -31.859 -8.812 1 98.38 103 ALA A CA 1
ATOM 784 C C . ALA A 1 103 ? 5.68 -31.891 -7.719 1 98.38 103 ALA A C 1
ATOM 786 O O . ALA A 1 103 ? 5.52 -32.906 -7.023 1 98.38 103 ALA A O 1
ATOM 787 N N . LEU A 1 104 ? 4.977 -30.812 -7.5 1 98.5 104 LEU A N 1
ATOM 788 C CA . LEU A 1 104 ? 3.93 -30.719 -6.488 1 98.5 104 LEU A CA 1
ATOM 789 C C . LEU A 1 104 ? 2.793 -31.688 -6.797 1 98.5 104 LEU A C 1
ATOM 791 O O . LEU A 1 104 ? 2.322 -32.406 -5.91 1 98.5 104 LEU A O 1
ATOM 795 N N . VAL A 1 105 ? 2.412 -31.703 -8.086 1 97.94 105 VAL A N 1
ATOM 796 C CA . VAL A 1 105 ? 1.351 -32.594 -8.516 1 97.94 105 VAL A CA 1
ATOM 797 C C . VAL A 1 105 ? 1.811 -34.062 -8.367 1 97.94 105 VAL A C 1
ATOM 799 O O . VAL A 1 105 ? 1.058 -34.906 -7.887 1 97.94 105 VAL A O 1
ATOM 802 N N . GLY A 1 106 ? 3.018 -34.281 -8.75 1 96.94 106 GLY A N 1
ATOM 803 C CA . GLY A 1 106 ? 3.584 -35.625 -8.617 1 96.94 106 GLY A CA 1
ATOM 804 C C . GLY A 1 106 ? 3.633 -36.094 -7.184 1 96.94 106 GLY A C 1
ATOM 805 O O . GLY A 1 106 ? 3.549 -37.312 -6.93 1 96.94 106 GLY A O 1
ATOM 806 N N . ALA A 1 107 ? 3.754 -35.219 -6.273 1 96.94 107 ALA A N 1
ATOM 807 C CA . ALA A 1 107 ? 3.807 -35.531 -4.852 1 96.94 107 ALA A CA 1
ATOM 808 C C . ALA A 1 107 ? 2.404 -35.719 -4.273 1 96.94 107 ALA A C 1
ATOM 810 O O . ALA A 1 107 ? 2.246 -35.969 -3.08 1 96.94 107 ALA A O 1
ATOM 811 N N . GLY A 1 108 ? 1.401 -35.5 -5.121 1 96.19 108 GLY A N 1
ATOM 812 C CA . GLY A 1 108 ? 0.035 -35.781 -4.715 1 96.19 108 GLY A CA 1
ATOM 813 C C . GLY A 1 108 ? -0.737 -34.562 -4.301 1 96.19 108 GLY A C 1
ATOM 814 O O . GLY A 1 108 ? -1.877 -34.656 -3.84 1 96.19 108 GLY A O 1
ATOM 815 N N . HIS A 1 109 ? -0.13 -33.375 -4.445 1 97.88 109 HIS A N 1
ATOM 816 C CA . HIS A 1 109 ? -0.804 -32.125 -4.07 1 97.88 109 HIS A CA 1
ATOM 817 C C . HIS A 1 109 ? -1.709 -31.625 -5.191 1 97.88 109 HIS A C 1
ATOM 819 O O . HIS A 1 109 ? -1.46 -31.922 -6.367 1 97.88 109 HIS A O 1
ATOM 825 N N . ARG A 1 110 ? -2.781 -30.984 -4.793 1 98.12 110 ARG A N 1
ATOM 826 C CA . ARG A 1 110 ? -3.564 -30.172 -5.719 1 98.12 110 ARG A CA 1
ATOM 827 C C . ARG A 1 110 ? -2.963 -28.781 -5.871 1 98.12 110 ARG A C 1
ATOM 829 O O . ARG A 1 110 ? -2.533 -28.172 -4.887 1 98.12 110 ARG A O 1
ATOM 836 N N . VAL A 1 111 ? -2.863 -28.281 -7.129 1 98.81 111 VAL A N 1
ATOM 837 C CA . VAL A 1 111 ? -2.279 -26.953 -7.34 1 98.81 111 VAL A CA 1
ATOM 838 C C . VAL A 1 111 ? -3.311 -26.031 -7.988 1 98.81 111 VAL A C 1
ATOM 840 O O . VAL A 1 111 ? -3.92 -26.391 -9 1 98.81 111 VAL A O 1
ATOM 843 N N . VAL A 1 112 ? -3.543 -24.844 -7.406 1 98.88 112 VAL A N 1
ATOM 844 C CA . VAL A 1 112 ? -4.5 -23.828 -7.855 1 98.88 112 VAL A CA 1
ATOM 845 C C . VAL A 1 112 ? -3.832 -22.453 -7.883 1 98.88 112 VAL A C 1
ATOM 847 O O . VAL A 1 112 ? -2.744 -22.281 -7.332 1 98.88 112 VAL A O 1
ATOM 850 N N . ALA A 1 113 ? -4.414 -21.547 -8.648 1 98.94 113 ALA A N 1
ATOM 851 C CA . ALA A 1 113 ? -3.953 -20.156 -8.641 1 98.94 113 ALA A CA 1
ATOM 852 C C . ALA A 1 113 ? -4.953 -19.25 -7.926 1 98.94 113 ALA A C 1
ATOM 854 O O . ALA A 1 113 ? -6.164 -19.5 -7.977 1 98.94 113 ALA A O 1
ATOM 855 N N . LEU A 1 114 ? -4.52 -18.266 -7.262 1 98.94 114 LEU A N 1
ATOM 856 C CA . LEU A 1 114 ? -5.293 -17.188 -6.668 1 98.94 1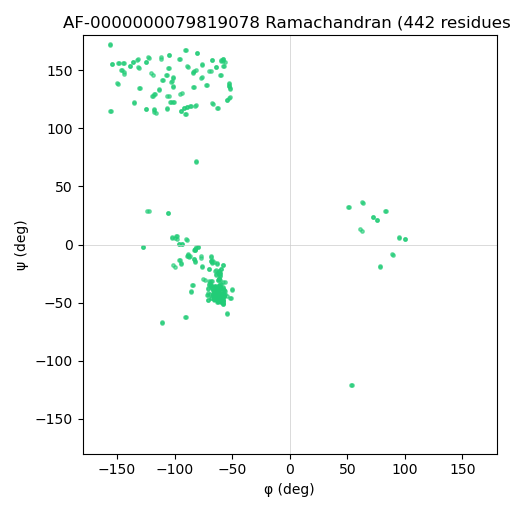14 LEU A CA 1
ATOM 857 C C . LEU A 1 114 ? -4.641 -15.836 -6.945 1 98.94 114 LEU A C 1
ATOM 859 O O . LEU A 1 114 ? -3.475 -15.625 -6.602 1 98.94 114 LEU A O 1
ATOM 863 N N . THR A 1 115 ? -5.355 -14.969 -7.562 1 98.88 115 THR A N 1
ATOM 864 C CA . THR A 1 115 ? -4.762 -13.711 -7.996 1 98.88 115 THR A CA 1
ATOM 865 C C . THR A 1 115 ? -5.719 -12.547 -7.742 1 98.88 115 THR A C 1
ATOM 867 O O . THR A 1 115 ? -6.934 -12.734 -7.699 1 98.88 115 THR A O 1
ATOM 870 N N . ASN A 1 116 ? -5.203 -11.328 -7.559 1 98.81 116 ASN A N 1
ATOM 871 C CA . ASN A 1 116 ? -5.984 -10.094 -7.473 1 98.81 116 ASN A CA 1
ATOM 872 C C . ASN A 1 116 ? -6.594 -9.727 -8.82 1 98.81 116 ASN A C 1
ATOM 874 O O . ASN A 1 116 ? -7.539 -8.938 -8.883 1 98.81 116 ASN A O 1
ATOM 878 N N . SER A 1 117 ? -6.055 -10.227 -9.906 1 98.75 117 SER A N 1
ATOM 879 C CA . SER A 1 117 ? -6.57 -9.922 -11.242 1 98.75 117 SER A CA 1
ATOM 880 C C . SER A 1 117 ? -7.984 -10.461 -11.422 1 98.75 117 SER A C 1
ATOM 882 O O . SER A 1 117 ? -8.367 -11.445 -10.781 1 98.75 117 SER A O 1
ATOM 884 N N . GLY A 1 118 ? -8.703 -9.781 -12.289 1 98.25 118 GLY A N 1
ATOM 885 C CA . GLY A 1 118 ? -10.016 -10.289 -12.641 1 98.25 118 GLY A CA 1
ATOM 886 C C . GLY A 1 118 ? -9.977 -11.68 -13.258 1 98.25 118 GLY A C 1
ATOM 887 O O . GLY A 1 118 ? -8.945 -12.094 -13.797 1 98.25 118 GLY A O 1
ATOM 888 N N . GLN A 1 119 ? -11.094 -12.367 -13.203 1 98.31 119 GLN A N 1
ATOM 889 C CA . GLN A 1 119 ? -11.164 -13.766 -13.617 1 98.31 119 GLN A CA 1
ATOM 890 C C . GLN A 1 119 ? -10.727 -13.93 -15.07 1 98.31 119 GLN A C 1
ATOM 892 O O . GLN A 1 119 ? -9.883 -14.773 -15.375 1 98.31 119 GLN A O 1
ATOM 897 N N . ALA A 1 120 ? -11.25 -13.109 -15.953 1 97.81 120 ALA A N 1
ATOM 898 C CA . ALA A 1 120 ? -10.922 -13.219 -17.375 1 97.81 120 ALA A CA 1
ATOM 899 C C . ALA A 1 120 ? -9.445 -12.945 -17.625 1 97.81 120 ALA A C 1
ATOM 901 O O . ALA A 1 120 ? -8.805 -13.617 -18.438 1 97.81 120 ALA A O 1
ATOM 902 N N . THR A 1 121 ? -8.93 -11.945 -16.953 1 98.38 121 THR A N 1
ATOM 903 C CA . THR A 1 121 ? -7.516 -11.617 -17.078 1 98.38 121 THR A CA 1
ATOM 904 C C . THR A 1 121 ? -6.645 -12.758 -16.562 1 98.38 121 THR A C 1
ATOM 906 O O . THR A 1 121 ? -5.652 -13.133 -17.188 1 98.38 121 THR A O 1
ATOM 909 N N . ALA A 1 122 ? -6.996 -13.32 -15.422 1 98.62 122 ALA A N 1
ATOM 910 C CA . ALA A 1 122 ? -6.25 -14.43 -14.836 1 98.62 122 ALA A CA 1
ATOM 911 C C . ALA A 1 122 ? -6.199 -15.625 -15.781 1 98.62 122 ALA A C 1
ATOM 913 O O . ALA A 1 122 ? -5.133 -16.203 -16 1 98.62 122 ALA A O 1
ATOM 914 N N . GLU A 1 123 ? -7.32 -15.953 -16.344 1 98.56 123 GLU A N 1
ATOM 915 C CA . GLU A 1 123 ? -7.402 -17.062 -17.266 1 98.56 123 GLU A CA 1
ATOM 916 C C . GLU A 1 123 ? -6.562 -16.812 -18.516 1 98.56 123 GLU A C 1
ATOM 918 O O . GLU A 1 123 ? -5.848 -17.688 -18.984 1 98.56 123 GLU A O 1
ATOM 923 N N . ALA A 1 124 ? -6.621 -15.609 -19.016 1 98.25 124 ALA A N 1
ATOM 924 C CA . ALA A 1 124 ? -5.844 -15.242 -20.188 1 98.25 124 ALA A CA 1
ATOM 925 C C . ALA A 1 124 ? -4.348 -15.305 -19.906 1 98.25 124 ALA A C 1
ATOM 927 O O . ALA A 1 124 ? -3.566 -15.797 -20.719 1 98.25 124 ALA A O 1
ATOM 928 N N . GLN A 1 125 ? -3.953 -14.773 -18.75 1 98.62 125 GLN A N 1
ATOM 929 C CA . GLN A 1 125 ? -2.553 -14.789 -18.344 1 98.62 125 GLN A CA 1
ATOM 930 C C . GLN A 1 125 ? -2.008 -16.203 -18.281 1 98.62 125 GLN A C 1
ATOM 932 O O . GLN A 1 125 ? -0.954 -16.5 -18.844 1 98.62 125 GLN A O 1
ATOM 937 N N . LEU A 1 126 ? -2.703 -17.047 -17.594 1 98.88 126 LEU A N 1
ATOM 938 C CA . LEU A 1 126 ? -2.207 -18.391 -17.328 1 98.88 126 LEU A CA 1
ATOM 939 C C . LEU A 1 126 ? -2.283 -19.266 -18.578 1 98.88 126 LEU A C 1
ATOM 941 O O . LEU A 1 126 ? -1.44 -20.141 -18.781 1 98.88 126 LEU A O 1
ATOM 945 N N . ALA A 1 127 ? -3.281 -19 -19.469 1 98.69 127 ALA A N 1
ATOM 946 C CA . ALA A 1 127 ? -3.336 -19.672 -20.766 1 98.69 127 ALA A CA 1
ATOM 947 C C . ALA A 1 127 ? -2.152 -19.281 -21.641 1 98.69 127 ALA A C 1
ATOM 949 O O . ALA A 1 127 ? -1.518 -20.141 -22.25 1 98.69 127 ALA A O 1
ATOM 950 N N . HIS A 1 128 ? -1.897 -18.031 -21.703 1 98.62 128 HIS A N 1
ATOM 951 C CA . HIS A 1 128 ? -0.776 -17.547 -22.5 1 98.62 128 HIS A CA 1
ATOM 952 C C . HIS A 1 128 ? 0.536 -18.172 -22.047 1 98.62 128 HIS A C 1
ATOM 954 O O . HIS A 1 128 ? 1.391 -18.5 -22.875 1 98.62 128 HIS A O 1
ATOM 960 N N . ALA A 1 129 ? 0.692 -18.344 -20.734 1 98.62 129 ALA A N 1
ATOM 961 C CA . ALA A 1 129 ? 1.925 -18.891 -20.172 1 98.62 129 ALA A CA 1
ATOM 962 C C . ALA A 1 129 ? 1.938 -20.406 -20.234 1 98.62 129 ALA A C 1
ATOM 964 O O . ALA A 1 129 ? 2.918 -21.047 -19.844 1 98.62 129 ALA A O 1
ATOM 965 N N . GLY A 1 130 ? 0.821 -21 -20.688 1 98.19 130 GLY A N 1
ATOM 966 C CA . GLY A 1 130 ? 0.71 -22.438 -20.797 1 98.19 130 GLY A CA 1
ATOM 967 C C . GLY A 1 130 ? 0.497 -23.125 -19.469 1 98.19 130 GLY A C 1
ATOM 968 O O . GLY A 1 130 ? 0.824 -24.297 -19.312 1 98.19 130 GLY A O 1
ATOM 969 N N . LEU A 1 131 ? 0.014 -22.406 -18.484 1 98.69 131 LEU A N 1
ATOM 970 C CA . LEU A 1 131 ? -0.082 -22.938 -17.141 1 98.69 131 LEU A CA 1
ATOM 971 C C . LEU A 1 131 ? -1.506 -23.406 -16.828 1 98.69 131 LEU A C 1
ATOM 973 O O . LEU A 1 131 ? -1.735 -24.141 -15.875 1 98.69 131 LEU A O 1
ATOM 977 N N . ASP A 1 132 ? -2.484 -22.906 -17.609 1 98.12 132 ASP A N 1
ATOM 978 C CA . ASP A 1 132 ? -3.891 -23.188 -17.328 1 98.12 132 ASP A CA 1
ATOM 979 C C . ASP A 1 132 ? -4.164 -24.688 -17.281 1 98.12 132 ASP A C 1
ATOM 981 O O . ASP A 1 132 ? -4.934 -25.156 -16.438 1 98.12 132 ASP A O 1
ATOM 985 N N . VAL A 1 133 ? -3.475 -25.484 -18.031 1 97.31 133 VAL A N 1
ATOM 986 C CA . VAL A 1 133 ? -3.736 -26.922 -18.156 1 97.31 133 VAL A CA 1
ATOM 987 C C . VAL A 1 133 ? -3.068 -27.672 -17.016 1 97.31 133 VAL A C 1
ATOM 989 O O . VAL A 1 133 ? -3.365 -28.844 -16.781 1 97.31 133 VAL A O 1
ATOM 992 N N . LEU A 1 134 ? -2.197 -27 -16.281 1 97.94 134 LEU A N 1
ATOM 993 C CA . LEU A 1 134 ? -1.476 -27.641 -15.188 1 97.94 134 LEU A CA 1
ATOM 994 C C . LEU A 1 134 ? -2.172 -27.391 -13.859 1 97.94 134 LEU A C 1
ATOM 996 O O . LEU A 1 134 ? -1.861 -28.031 -12.859 1 97.94 134 LEU A O 1
ATOM 1000 N N . LEU A 1 135 ? -3.104 -26.469 -13.812 1 98.62 135 LEU A N 1
ATOM 1001 C CA . LEU A 1 135 ? -3.752 -26.016 -12.586 1 98.62 135 LEU A CA 1
ATOM 1002 C C . LEU A 1 135 ? -5.145 -26.625 -12.453 1 98.62 135 LEU A C 1
ATOM 1004 O O . LEU A 1 135 ? -5.875 -26.734 -13.445 1 98.62 135 LEU A O 1
ATOM 1008 N N . ASP A 1 136 ? -5.469 -26.984 -11.32 1 98.38 136 ASP A N 1
ATOM 1009 C CA . ASP A 1 136 ? -6.793 -27.531 -11.055 1 98.38 136 ASP A CA 1
ATOM 1010 C C . ASP A 1 136 ? -7.875 -26.469 -11.172 1 98.38 136 ASP A C 1
ATOM 1012 O O . ASP A 1 136 ? -8.992 -26.75 -11.617 1 98.38 136 ASP A O 1
ATOM 1016 N N . ARG A 1 137 ? -7.578 -25.281 -10.625 1 98.38 137 ARG A N 1
ATOM 1017 C CA . ARG A 1 137 ? -8.484 -24.141 -10.625 1 98.38 137 ARG A CA 1
ATOM 1018 C C . ARG A 1 137 ? -7.703 -22.828 -10.734 1 98.38 137 ARG A C 1
ATOM 1020 O O . ARG A 1 137 ? -6.531 -22.766 -10.359 1 98.38 137 ARG A O 1
ATOM 1027 N N . ILE A 1 138 ? -8.359 -21.922 -11.32 1 98.81 138 ILE A N 1
ATOM 1028 C CA . ILE A 1 138 ? -7.891 -20.547 -11.336 1 98.81 138 ILE A CA 1
ATOM 1029 C C . ILE A 1 138 ? -8.898 -19.656 -10.625 1 98.81 138 ILE A C 1
ATOM 1031 O O . ILE A 1 138 ? -10.047 -19.531 -11.055 1 98.81 138 ILE A O 1
ATOM 1035 N N . LEU A 1 139 ? -8.508 -19.016 -9.492 1 98.88 139 LEU A N 1
ATOM 1036 C CA . LEU A 1 139 ? -9.398 -18.188 -8.68 1 98.88 139 LEU A CA 1
ATOM 1037 C C . LEU A 1 139 ? -8.977 -16.734 -8.719 1 98.88 139 LEU A C 1
ATOM 1039 O O . LEU A 1 139 ? -7.781 -16.422 -8.672 1 98.88 139 LEU A O 1
ATOM 1043 N N . SER A 1 140 ? -9.961 -15.875 -8.93 1 98.81 140 SER A N 1
ATOM 1044 C CA . SER A 1 140 ? -9.82 -14.43 -8.812 1 98.81 140 SER A CA 1
ATOM 1045 C C . SER A 1 140 ? -10.461 -13.906 -7.531 1 98.81 140 SER A C 1
ATOM 1047 O O . SER A 1 140 ? -11.281 -14.602 -6.914 1 98.81 140 SER A O 1
ATOM 1049 N N . VAL A 1 141 ? -10.086 -12.703 -7.191 1 98.75 141 VAL A N 1
ATOM 1050 C CA . VAL A 1 141 ? -10.648 -12.086 -5.996 1 98.75 141 VAL A CA 1
ATOM 1051 C C . VAL A 1 141 ? -12.031 -11.523 -6.305 1 98.75 141 VAL A C 1
ATOM 1053 O O . VAL A 1 141 ? -12.742 -11.07 -5.402 1 98.75 141 VAL A O 1
ATOM 1056 N N . ASP A 1 142 ? -12.523 -11.594 -7.5 1 98.38 142 ASP A N 1
ATOM 1057 C CA . ASP A 1 142 ? -13.742 -10.961 -8 1 98.38 142 ASP A CA 1
ATOM 1058 C C . ASP A 1 142 ? -14.93 -11.258 -7.098 1 98.38 142 ASP A C 1
ATOM 1060 O O . ASP A 1 142 ? -15.672 -10.344 -6.723 1 98.38 142 ASP A O 1
ATOM 1064 N N . PRO A 1 143 ? -15.109 -12.492 -6.695 1 98.25 143 PRO A N 1
ATOM 1065 C CA . PRO A 1 143 ? -16.328 -12.797 -5.926 1 98.25 143 PRO A CA 1
ATOM 1066 C C . PRO A 1 143 ? -16.359 -12.07 -4.582 1 98.25 143 PRO A C 1
ATOM 1068 O O . PRO A 1 143 ? -17.438 -11.891 -4.008 1 98.25 143 PRO A O 1
ATOM 1071 N N . THR A 1 144 ? -15.211 -11.664 -4.051 1 98.56 144 THR A N 1
ATOM 1072 C CA . THR A 1 144 ? -15.156 -11.062 -2.721 1 98.56 144 THR A CA 1
ATOM 1073 C C . THR A 1 144 ? -15.211 -9.539 -2.811 1 98.56 144 THR A C 1
ATOM 1075 O O . THR A 1 144 ? -15.438 -8.859 -1.807 1 98.56 144 THR A O 1
ATOM 1078 N N . LEU A 1 145 ? -14.969 -8.977 -4.012 1 98.62 145 LEU A N 1
ATOM 1079 C CA . LEU A 1 145 ? -14.867 -7.535 -4.23 1 98.62 145 LEU A CA 1
ATOM 1080 C C . LEU A 1 145 ? -13.898 -6.898 -3.244 1 98.62 145 LEU A C 1
ATOM 1082 O O . LEU A 1 145 ? -14.148 -5.809 -2.729 1 98.62 145 LEU A O 1
ATOM 1086 N N . ARG A 1 146 ? -12.883 -7.609 -2.857 1 98.62 146 ARG A N 1
ATOM 1087 C CA . ARG A 1 146 ? -11.758 -7.227 -2.014 1 98.62 146 ARG A CA 1
ATOM 1088 C C . ARG A 1 146 ? -10.445 -7.75 -2.582 1 98.62 146 ARG A C 1
ATOM 1090 O O . ARG A 1 146 ? -10.438 -8.695 -3.373 1 98.62 146 ARG A O 1
ATOM 1097 N N . PHE A 1 147 ? -9.398 -7.121 -2.211 1 98.94 147 PHE A N 1
ATOM 1098 C CA . PHE A 1 147 ? -8.086 -7.57 -2.666 1 98.94 147 PHE A CA 1
ATOM 1099 C C . PHE A 1 147 ? -7.336 -8.273 -1.544 1 98.94 147 PHE A C 1
ATOM 1101 O O . PHE A 1 147 ? -7.578 -8.008 -0.365 1 98.94 147 PHE A O 1
ATOM 1108 N N . LYS A 1 148 ? -6.414 -9.234 -1.98 1 98.88 148 LYS A N 1
ATOM 1109 C CA . LYS A 1 148 ? -5.379 -9.688 -1.057 1 98.88 148 LYS A CA 1
ATOM 1110 C C . LYS A 1 148 ? -4.613 -8.516 -0.462 1 98.88 148 LYS A C 1
ATOM 1112 O O . LYS A 1 148 ? -4.414 -7.496 -1.128 1 98.88 148 LYS A O 1
ATOM 1117 N N . PRO A 1 149 ? -4.34 -8.547 0.935 1 98.75 149 PRO A N 1
ATOM 1118 C CA . PRO A 1 149 ? -4.406 -9.727 1.804 1 98.75 149 PRO A CA 1
ATOM 1119 C C . PRO A 1 149 ? -5.633 -9.719 2.713 1 98.75 149 PRO A C 1
ATOM 1121 O O . PRO A 1 149 ? -5.562 -10.18 3.854 1 98.75 149 PRO A O 1
ATOM 1124 N N . ASP A 1 150 ? -6.715 -9.078 2.309 1 98.81 150 ASP A N 1
ATOM 1125 C CA . ASP A 1 150 ? -7.922 -9.156 3.123 1 98.81 150 ASP A CA 1
ATOM 1126 C C . ASP A 1 150 ? -8.289 -10.602 3.438 1 98.81 150 ASP A C 1
ATOM 1128 O O . ASP A 1 150 ? -8.328 -11.445 2.541 1 98.81 150 ASP A O 1
ATOM 1132 N N . PRO A 1 151 ? -8.617 -10.914 4.688 1 98.69 151 PRO A N 1
ATOM 1133 C CA . PRO A 1 151 ? -8.914 -12.289 5.078 1 98.69 151 PRO A CA 1
ATOM 1134 C C . PRO A 1 151 ? -10.102 -12.875 4.312 1 98.69 151 PRO A C 1
ATOM 1136 O O . PRO A 1 151 ? -10.148 -14.086 4.082 1 98.69 151 PRO A O 1
ATOM 1139 N N . ALA A 1 152 ? -11 -12.047 3.865 1 98.62 152 ALA A N 1
ATOM 1140 C CA . ALA A 1 152 ? -12.188 -12.523 3.158 1 98.62 152 ALA A CA 1
ATOM 1141 C C . ALA A 1 152 ? -11.805 -13.242 1.868 1 98.62 152 ALA A C 1
ATOM 1143 O O . ALA A 1 152 ? -12.492 -14.172 1.442 1 98.62 152 ALA A O 1
ATOM 1144 N N . VAL A 1 153 ? -10.703 -12.812 1.279 1 98.88 153 VAL A N 1
ATOM 1145 C CA . VAL A 1 153 ? -10.25 -13.406 0.027 1 98.88 153 VAL A CA 1
ATOM 1146 C C . VAL A 1 153 ? -9.797 -14.844 0.27 1 98.88 153 VAL A C 1
ATOM 1148 O O . VAL A 1 153 ? -10.18 -15.758 -0.464 1 98.88 153 VAL A O 1
ATOM 1151 N N . TYR A 1 154 ? -9.023 -15.062 1.305 1 98.88 154 TYR A N 1
ATOM 1152 C CA . TYR A 1 154 ? -8.5 -16.391 1.626 1 98.88 154 TYR A CA 1
ATOM 1153 C C . TYR A 1 154 ? -9.602 -17.312 2.131 1 98.88 154 TYR A C 1
ATOM 1155 O O . TYR A 1 154 ? -9.617 -18.5 1.814 1 98.88 154 TYR A O 1
ATOM 1163 N N . ALA A 1 155 ? -10.523 -16.75 2.916 1 98.75 155 ALA A N 1
ATOM 1164 C CA . ALA A 1 155 ? -11.672 -17.531 3.387 1 98.75 155 ALA A CA 1
ATOM 1165 C C . ALA A 1 155 ? -12.523 -18.016 2.217 1 98.75 155 ALA A C 1
ATOM 1167 O O . ALA A 1 155 ? -12.938 -19.172 2.186 1 98.75 155 ALA A O 1
ATOM 1168 N N . HIS A 1 156 ? -12.75 -17.109 1.315 1 98.75 156 HIS A N 1
ATOM 1169 C CA . HIS A 1 156 ? -13.539 -17.484 0.143 1 98.75 156 HIS A CA 1
ATOM 1170 C C . HIS A 1 156 ? -12.844 -18.562 -0.674 1 98.75 156 HIS A C 1
ATOM 1172 O O . HIS A 1 156 ? -13.484 -19.5 -1.148 1 98.75 156 HIS A O 1
ATOM 1178 N N . ALA A 1 157 ? -11.523 -18.391 -0.888 1 98.88 157 ALA A N 1
ATOM 1179 C CA . ALA A 1 157 ? -10.758 -19.391 -1.629 1 98.88 157 ALA A CA 1
ATOM 1180 C C . ALA A 1 157 ? -10.859 -20.75 -0.961 1 98.88 157 ALA A C 1
ATOM 1182 O O . ALA A 1 157 ? -11.047 -21.766 -1.636 1 98.88 157 ALA A O 1
ATOM 1183 N N . ALA A 1 158 ? -10.734 -20.781 0.348 1 98.81 158 ALA A N 1
ATOM 1184 C CA . ALA A 1 158 ? -10.859 -22.047 1.09 1 98.81 158 ALA A CA 1
ATOM 1185 C C . ALA A 1 158 ? -12.227 -22.672 0.868 1 98.81 158 ALA A C 1
ATOM 1187 O O . ALA A 1 158 ? -12.328 -23.875 0.618 1 98.81 158 ALA A O 1
ATOM 1188 N N . ASP A 1 159 ? -13.273 -21.859 0.957 1 98.69 159 ASP A N 1
ATOM 1189 C CA . ASP A 1 159 ? -14.641 -22.328 0.75 1 98.69 159 ASP A CA 1
ATOM 1190 C C . ASP A 1 159 ? -14.82 -22.891 -0.659 1 98.69 159 ASP A C 1
ATOM 1192 O O . ASP A 1 159 ? -15.383 -23.969 -0.834 1 98.69 159 ASP A O 1
ATOM 1196 N N . GLU A 1 160 ? -14.336 -22.156 -1.631 1 98.5 160 GLU A N 1
ATOM 1197 C CA . GLU A 1 160 ? -14.453 -22.562 -3.029 1 98.5 160 GLU A CA 1
ATOM 1198 C C . GLU A 1 160 ? -13.742 -23.891 -3.279 1 98.5 160 GLU A C 1
ATOM 1200 O O . GLU A 1 160 ? -14.164 -24.688 -4.125 1 98.5 160 GLU A O 1
ATOM 1205 N N . LEU A 1 161 ? -12.648 -24.094 -2.576 1 98.5 161 LEU A N 1
ATOM 1206 C CA . LEU A 1 161 ? -11.828 -25.266 -2.787 1 98.5 161 LEU A CA 1
ATOM 1207 C C . LEU A 1 161 ? -12.305 -26.422 -1.907 1 98.5 161 LEU A C 1
ATOM 1209 O O . LEU A 1 161 ? -11.82 -27.547 -2.039 1 98.5 161 LEU A O 1
ATOM 1213 N N . GLY A 1 162 ? -13.227 -26.109 -1.004 1 98.25 162 GLY A N 1
ATOM 1214 C CA . GLY A 1 162 ? -13.688 -27.141 -0.075 1 98.25 162 GLY A CA 1
ATOM 1215 C C . GLY A 1 162 ? -12.594 -27.641 0.84 1 98.25 162 GLY A C 1
ATOM 1216 O O . GLY A 1 162 ? -12.523 -28.844 1.129 1 98.25 162 GLY A O 1
ATOM 1217 N N . ALA A 1 163 ? -11.734 -26.812 1.243 1 98 163 ALA A N 1
ATOM 1218 C CA . ALA A 1 163 ? -10.562 -27.203 2.023 1 98 163 ALA A CA 1
ATOM 1219 C C . ALA A 1 163 ? -10.562 -26.531 3.393 1 98 163 ALA A C 1
ATOM 1221 O O . ALA A 1 163 ? -11.047 -25.406 3.537 1 98 163 ALA A O 1
ATOM 1222 N N . LYS A 1 164 ? -10.062 -27.234 4.344 1 98.06 164 LYS A N 1
ATOM 1223 C CA . LYS A 1 164 ? -9.797 -26.609 5.645 1 98.06 164 LYS A CA 1
ATOM 1224 C C . LYS A 1 164 ? -8.539 -25.75 5.605 1 98.06 164 LYS A C 1
ATOM 1226 O O . LYS A 1 164 ? -7.562 -26.109 4.938 1 98.06 164 LYS A O 1
ATOM 1231 N N . PRO A 1 165 ? -8.562 -24.625 6.344 1 98.12 165 PRO A N 1
ATOM 1232 C CA . PRO A 1 165 ? -7.391 -23.75 6.324 1 98.12 165 PRO A CA 1
ATOM 1233 C C . PRO A 1 165 ? -6.09 -24.5 6.586 1 98.12 165 PRO A C 1
ATOM 1235 O O . PRO A 1 165 ? -5.074 -24.234 5.934 1 98.12 165 PRO A O 1
ATOM 1238 N N . GLY A 1 166 ? -6.066 -25.406 7.406 1 97.5 166 GLY A N 1
ATOM 1239 C CA . GLY A 1 166 ? -4.875 -26.156 7.766 1 97.5 166 GLY A CA 1
ATOM 1240 C C . GLY A 1 166 ? -4.352 -27.031 6.637 1 97.5 166 GLY A C 1
ATOM 1241 O O . GLY A 1 166 ? -3.215 -27.5 6.684 1 97.5 166 GLY A O 1
ATOM 1242 N N . ASP A 1 167 ? -5.141 -27.234 5.594 1 97.81 167 ASP A N 1
ATOM 1243 C CA . ASP A 1 167 ? -4.766 -28.078 4.457 1 97.81 167 ASP A CA 1
ATOM 1244 C C . ASP A 1 167 ? -4.34 -27.219 3.264 1 97.81 167 ASP A C 1
ATOM 1246 O O . ASP A 1 167 ? -4.121 -27.75 2.168 1 97.81 167 ASP A O 1
ATOM 1250 N N . LEU A 1 168 ? -4.258 -25.953 3.463 1 98.81 168 LEU A N 1
ATOM 1251 C CA . LEU A 1 168 ? -3.932 -25.031 2.375 1 98.81 168 LEU A CA 1
ATOM 1252 C C . LEU A 1 168 ? -2.543 -24.438 2.566 1 98.81 168 LEU A C 1
ATOM 1254 O O . LEU A 1 168 ? -2.137 -24.141 3.695 1 98.81 168 LEU A O 1
ATOM 1258 N N . VAL A 1 169 ? -1.792 -24.266 1.521 1 98.88 169 VAL A N 1
ATOM 1259 C CA . VAL A 1 169 ? -0.49 -23.609 1.491 1 98.88 169 VAL A CA 1
ATOM 1260 C C . VAL A 1 169 ? -0.508 -22.469 0.468 1 98.88 169 VAL A C 1
ATOM 1262 O O . VAL A 1 169 ? -0.716 -22.703 -0.725 1 98.88 169 VAL A O 1
ATOM 1265 N N . MET A 1 170 ? -0.349 -21.266 0.872 1 98.94 170 MET A N 1
ATOM 1266 C CA . MET A 1 170 ? -0.18 -20.125 -0.035 1 98.94 170 MET A CA 1
ATOM 1267 C C . MET A 1 170 ? 1.262 -20.031 -0.519 1 98.94 170 MET A C 1
ATOM 1269 O O . MET A 1 170 ? 2.182 -19.875 0.286 1 98.94 170 MET A O 1
ATOM 1273 N N . VAL A 1 171 ? 1.487 -20.109 -1.764 1 98.94 171 VAL A N 1
ATOM 1274 C CA . VAL A 1 171 ? 2.799 -19.906 -2.371 1 98.94 171 VAL A CA 1
ATOM 1275 C C . VAL A 1 171 ? 2.859 -18.531 -3.035 1 98.94 171 VAL A C 1
ATOM 1277 O O . VAL A 1 171 ? 2.066 -18.234 -3.93 1 98.94 171 VAL A O 1
ATOM 1280 N N . ALA A 1 172 ? 3.789 -17.719 -2.646 1 98.94 172 ALA A N 1
ATOM 1281 C CA . ALA A 1 172 ? 3.877 -16.375 -3.186 1 98.94 172 ALA A CA 1
ATOM 1282 C C . ALA A 1 172 ? 5.305 -15.836 -3.104 1 98.94 172 ALA A C 1
ATOM 1284 O O . ALA A 1 172 ? 6.086 -16.266 -2.25 1 98.94 172 ALA A O 1
ATOM 1285 N N . ALA A 1 173 ? 5.625 -14.922 -3.955 1 98.69 173 ALA A N 1
ATOM 1286 C CA . ALA A 1 173 ? 6.887 -14.188 -3.9 1 98.69 173 ALA A CA 1
ATOM 1287 C C . ALA A 1 173 ? 6.754 -12.93 -3.043 1 98.69 173 ALA A C 1
ATOM 1289 O O . ALA A 1 173 ? 7.684 -12.125 -2.959 1 98.69 173 ALA A O 1
ATOM 1290 N N . HIS A 1 174 ? 5.598 -12.758 -2.443 1 98.56 174 HIS A N 1
ATOM 1291 C CA . HIS A 1 174 ? 5.297 -11.562 -1.667 1 98.56 174 HIS A CA 1
ATOM 1292 C C . HIS A 1 174 ? 5.047 -11.906 -0.202 1 98.56 174 HIS A C 1
ATOM 1294 O O . HIS A 1 174 ? 4.172 -12.719 0.11 1 98.56 174 HIS A O 1
ATOM 1300 N N . ASP A 1 175 ? 5.723 -11.203 0.71 1 98.62 175 ASP A N 1
ATOM 1301 C CA . ASP A 1 175 ? 5.602 -11.43 2.146 1 98.62 175 ASP A CA 1
ATOM 1302 C C . ASP A 1 175 ? 4.172 -11.195 2.623 1 98.62 175 ASP A C 1
ATOM 1304 O O . ASP A 1 175 ? 3.652 -11.945 3.447 1 98.62 175 ASP A O 1
ATOM 1308 N N . TRP A 1 176 ? 3.518 -10.195 2.068 1 98.81 176 TRP A N 1
ATOM 1309 C CA . TRP A 1 176 ? 2.189 -9.789 2.52 1 98.81 176 TRP A CA 1
ATOM 1310 C C . TRP A 1 176 ? 1.149 -10.852 2.156 1 98.81 176 TRP A C 1
ATOM 1312 O O . TRP A 1 176 ? 0.14 -11 2.85 1 98.81 176 TRP A O 1
ATOM 1322 N N . ASP A 1 177 ? 1.314 -11.57 1.044 1 98.94 177 ASP A N 1
ATOM 1323 C CA . ASP A 1 177 ? 0.409 -12.648 0.647 1 98.94 177 ASP A CA 1
ATOM 1324 C C . ASP A 1 177 ? 0.559 -13.859 1.563 1 98.94 177 ASP A C 1
ATOM 1326 O O . ASP A 1 177 ? -0.436 -14.445 1.996 1 98.94 177 ASP A O 1
ATOM 1330 N N . CYS A 1 178 ? 1.816 -14.203 1.869 1 98.88 178 CYS A N 1
ATOM 1331 C CA . CYS A 1 178 ? 2.08 -15.266 2.834 1 98.88 178 CYS A CA 1
ATOM 1332 C C . CYS A 1 178 ? 1.472 -14.938 4.191 1 98.88 178 CYS A C 1
ATOM 1334 O O . CYS A 1 178 ? 0.753 -15.75 4.77 1 98.88 178 CYS A O 1
ATOM 1336 N N . ALA A 1 179 ? 1.737 -13.734 4.672 1 98.81 179 ALA A N 1
ATOM 1337 C CA . ALA A 1 179 ? 1.242 -13.305 5.977 1 98.81 179 ALA A CA 1
ATOM 1338 C C . ALA A 1 179 ? -0.283 -13.312 6.016 1 98.81 179 ALA A C 1
ATOM 1340 O O . ALA A 1 179 ? -0.884 -13.742 7 1 98.81 179 ALA A O 1
ATOM 1341 N N . GLY A 1 180 ? -0.92 -12.812 4.922 1 98.81 180 GLY A N 1
ATOM 1342 C CA . GLY A 1 180 ? -2.371 -12.789 4.844 1 98.81 180 GLY A CA 1
ATOM 1343 C C . GLY A 1 180 ? -2.996 -14.172 4.934 1 98.81 180 GLY A C 1
ATOM 1344 O O . GLY A 1 180 ? -3.947 -14.375 5.691 1 98.81 180 GLY A O 1
ATOM 1345 N N . ALA A 1 181 ? -2.432 -15.086 4.207 1 98.88 181 ALA A N 1
ATOM 1346 C CA . ALA A 1 181 ? -2.934 -16.453 4.227 1 98.88 181 ALA A CA 1
ATOM 1347 C C . ALA A 1 181 ? -2.738 -17.094 5.598 1 98.88 181 ALA A C 1
ATOM 1349 O O . ALA A 1 181 ? -3.631 -17.781 6.105 1 98.88 181 ALA A O 1
ATOM 1350 N N . MET A 1 182 ? -1.596 -16.859 6.207 1 98.81 182 MET A N 1
ATOM 1351 C CA . MET A 1 182 ? -1.282 -17.453 7.5 1 98.81 182 MET A CA 1
ATOM 1352 C C . MET A 1 182 ? -2.184 -16.891 8.594 1 98.81 182 MET A C 1
ATOM 1354 O O . MET A 1 182 ? -2.537 -17.609 9.539 1 98.81 182 MET A O 1
ATOM 1358 N N . ARG A 1 183 ? -2.59 -15.656 8.453 1 98.31 183 ARG A N 1
ATOM 1359 C CA . ARG A 1 183 ? -3.551 -15.07 9.391 1 98.31 183 ARG A CA 1
ATOM 1360 C C . ARG A 1 183 ? -4.875 -15.828 9.352 1 98.31 183 ARG A C 1
ATOM 1362 O O . ARG A 1 183 ? -5.629 -15.82 10.328 1 98.31 183 ARG A O 1
ATOM 1369 N N . CYS A 1 184 ? -5.113 -16.484 8.273 1 98.56 184 CYS A N 1
ATOM 1370 C CA . CYS A 1 184 ? -6.359 -17.219 8.086 1 98.56 184 CYS A CA 1
ATOM 1371 C C . CYS A 1 184 ? -6.176 -18.703 8.406 1 98.56 184 CYS A C 1
ATOM 1373 O O . CYS A 1 184 ? -7.055 -19.516 8.117 1 98.56 184 CYS A O 1
ATOM 1375 N N . GLY A 1 185 ? -4.992 -19.062 8.938 1 98.62 185 GLY A N 1
ATOM 1376 C CA . GLY A 1 185 ? -4.773 -20.422 9.398 1 98.62 185 GLY A CA 1
ATOM 1377 C C . GLY A 1 185 ? -4.113 -21.312 8.352 1 98.62 185 GLY A C 1
ATOM 1378 O O . GLY A 1 185 ? -4.004 -22.516 8.539 1 98.62 185 GLY A O 1
ATOM 1379 N N . TRP A 1 186 ? -3.678 -20.75 7.176 1 98.88 186 TRP A N 1
ATOM 1380 C CA . TRP A 1 186 ? -2.969 -21.5 6.148 1 98.88 186 TRP A CA 1
ATOM 1381 C C . TRP A 1 186 ? -1.495 -21.656 6.508 1 98.88 186 TRP A C 1
ATOM 1383 O O . TRP A 1 186 ? -1.007 -21.016 7.441 1 98.88 186 TRP A O 1
ATOM 1393 N N . ARG A 1 187 ? -0.811 -22.516 5.875 1 98.69 187 ARG A N 1
ATOM 1394 C CA . ARG A 1 187 ? 0.644 -22.469 5.773 1 98.69 187 ARG A CA 1
ATOM 1395 C C . ARG A 1 187 ? 1.084 -21.688 4.543 1 98.69 187 ARG A C 1
ATOM 1397 O O . ARG A 1 187 ? 0.25 -21.25 3.74 1 98.69 187 ARG A O 1
ATOM 1404 N N . SER A 1 188 ? 2.377 -21.359 4.484 1 98.88 188 SER A N 1
ATOM 1405 C CA . SER A 1 188 ? 2.818 -20.594 3.32 1 98.88 188 SER A CA 1
ATOM 1406 C C . SER A 1 188 ? 4.219 -21.016 2.883 1 98.88 188 SER A C 1
ATOM 1408 O O . SER A 1 188 ? 5 -21.516 3.689 1 98.88 188 SER A O 1
ATOM 1410 N N . GLY A 1 189 ? 4.48 -20.938 1.626 1 98.88 189 GLY A N 1
ATOM 1411 C CA . GLY A 1 189 ? 5.793 -21.047 1.003 1 98.88 189 GLY A CA 1
ATOM 1412 C C . GLY A 1 189 ? 6.211 -19.781 0.276 1 98.88 189 GLY A C 1
ATOM 1413 O O . GLY A 1 189 ? 5.621 -19.422 -0.744 1 98.88 189 GLY A O 1
ATOM 1414 N N . PHE A 1 190 ? 7.242 -19.156 0.793 1 98.88 190 PHE A N 1
ATOM 1415 C CA . PHE A 1 190 ? 7.793 -17.969 0.156 1 98.88 190 PHE A CA 1
ATOM 1416 C C . PHE A 1 190 ? 8.82 -18.344 -0.906 1 98.88 190 PHE A C 1
ATOM 1418 O O . PHE A 1 190 ? 9.797 -19.031 -0.612 1 98.88 190 PHE A O 1
ATOM 1425 N N . VAL A 1 191 ? 8.516 -17.953 -2.141 1 98.81 191 VAL A N 1
ATOM 1426 C CA . VAL A 1 191 ? 9.492 -18.109 -3.215 1 98.81 191 VAL A CA 1
ATOM 1427 C C . VAL A 1 191 ? 10.289 -16.828 -3.379 1 98.81 191 VAL A C 1
ATOM 1429 O O . VAL A 1 191 ? 9.75 -15.797 -3.811 1 98.81 191 VAL A O 1
ATOM 1432 N N . SER A 1 192 ? 11.562 -16.859 -3.127 1 97.56 192 SER A N 1
ATOM 1433 C CA . SER A 1 192 ? 12.406 -15.664 -3.123 1 97.56 192 SER A CA 1
ATOM 1434 C C . SER A 1 192 ? 12.82 -15.273 -4.539 1 97.56 192 SER A C 1
ATOM 1436 O O . SER A 1 192 ? 14 -15.375 -4.895 1 97.56 192 SER A O 1
ATOM 1438 N N . ARG A 1 193 ? 11.875 -14.773 -5.355 1 97.5 193 ARG A N 1
ATOM 1439 C CA . ARG A 1 193 ? 12.203 -14.242 -6.676 1 97.5 193 ARG A CA 1
ATOM 1440 C C . ARG A 1 193 ? 13.25 -13.133 -6.574 1 97.5 193 ARG A C 1
ATOM 1442 O O . ARG A 1 193 ? 13.414 -12.531 -5.516 1 97.5 193 ARG A O 1
ATOM 1449 N N . PRO A 1 194 ? 13.984 -12.875 -7.645 1 90.75 194 PRO A N 1
ATOM 1450 C CA . PRO A 1 194 ? 14.992 -11.812 -7.598 1 90.75 194 PRO A CA 1
ATOM 1451 C C . PRO A 1 194 ? 14.422 -10.484 -7.105 1 90.75 194 PRO A C 1
ATOM 1453 O O . PRO A 1 194 ? 13.383 -10.031 -7.594 1 90.75 194 PRO A O 1
ATOM 1456 N N . GLY A 1 195 ? 15.047 -9.938 -6.113 1 90.75 195 GLY A N 1
ATOM 1457 C CA . GLY A 1 195 ? 14.656 -8.633 -5.598 1 90.75 195 GLY A CA 1
ATOM 1458 C C . GLY A 1 195 ? 13.602 -8.719 -4.508 1 90.75 195 GLY A C 1
ATOM 1459 O O . GLY A 1 195 ? 13.289 -7.711 -3.863 1 90.75 195 GLY A O 1
ATOM 1460 N N . GLN A 1 196 ? 13.125 -9.875 -4.336 1 94.75 196 GLN A N 1
ATOM 1461 C CA . GLN A 1 196 ? 12.094 -10.023 -3.312 1 94.75 196 GLN A CA 1
ATOM 1462 C C . GLN A 1 196 ? 12.695 -10.469 -1.985 1 94.75 196 GLN A C 1
ATOM 1464 O O . GLN A 1 196 ? 13.523 -11.383 -1.952 1 94.75 196 GLN A O 1
ATOM 1469 N N . THR A 1 197 ? 12.359 -9.773 -0.948 1 94.75 197 THR A N 1
ATOM 1470 C CA . THR A 1 197 ? 12.727 -10.117 0.422 1 94.75 197 THR A CA 1
ATOM 1471 C C . THR A 1 197 ? 11.484 -10.273 1.292 1 94.75 197 THR A C 1
ATOM 1473 O O . THR A 1 197 ? 10.383 -9.883 0.89 1 94.75 197 THR A O 1
ATOM 1476 N N . TYR A 1 198 ? 11.688 -10.953 2.381 1 97.19 198 TYR A N 1
ATOM 1477 C CA . TYR A 1 198 ? 10.578 -11.148 3.314 1 97.19 198 TYR A CA 1
ATOM 1478 C C . TYR A 1 198 ? 10.672 -10.18 4.484 1 97.19 198 TYR A C 1
ATOM 1480 O O . TYR A 1 198 ? 11.703 -10.117 5.164 1 97.19 198 TYR A O 1
ATOM 1488 N N . ASN A 1 199 ? 9.672 -9.406 4.68 1 96.56 199 ASN A N 1
ATOM 1489 C CA . ASN A 1 199 ? 9.633 -8.438 5.77 1 96.56 199 ASN A CA 1
ATOM 1490 C C . ASN A 1 199 ? 9.695 -9.125 7.133 1 96.56 199 ASN A C 1
ATOM 1492 O O . ASN A 1 199 ? 8.805 -9.891 7.488 1 96.56 199 ASN A O 1
ATOM 1496 N N . PRO A 1 200 ? 10.727 -8.867 7.902 1 96.62 200 PRO A N 1
ATOM 1497 C CA . PRO A 1 200 ? 10.883 -9.562 9.18 1 96.62 200 PRO A CA 1
ATOM 1498 C C . PRO A 1 200 ? 9.828 -9.164 10.211 1 96.62 200 PRO A C 1
ATOM 1500 O O . PRO A 1 200 ? 9.719 -9.797 11.266 1 96.62 200 PRO A O 1
ATOM 1503 N N . LEU A 1 201 ? 9.047 -8.148 9.969 1 97.38 201 LEU A N 1
ATOM 1504 C CA . LEU A 1 201 ? 8.016 -7.703 10.898 1 97.38 201 LEU A CA 1
ATOM 1505 C C . LEU A 1 201 ? 6.75 -8.539 10.75 1 97.38 201 LEU A C 1
ATOM 1507 O O . LEU A 1 201 ? 5.848 -8.461 11.578 1 97.38 201 LEU A O 1
ATOM 1511 N N . LEU A 1 202 ? 6.656 -9.281 9.695 1 98 202 LEU A N 1
ATOM 1512 C CA . LEU A 1 202 ? 5.512 -10.156 9.461 1 98 202 LEU A CA 1
ATOM 1513 C C . LEU A 1 202 ? 5.809 -11.578 9.922 1 98 202 LEU A C 1
ATOM 1515 O O . LEU A 1 202 ? 6.973 -11.953 10.094 1 98 202 LEU A O 1
ATOM 1519 N N . GLN A 1 203 ? 4.758 -12.352 10.148 1 97.44 203 GLN A N 1
ATOM 1520 C CA . GLN A 1 203 ? 4.934 -13.766 10.477 1 97.44 203 GLN A CA 1
ATOM 1521 C C . GLN A 1 203 ? 5.777 -14.477 9.422 1 97.44 203 GLN A C 1
ATOM 1523 O O . GLN A 1 203 ? 5.492 -14.375 8.219 1 97.44 203 GLN A O 1
ATOM 1528 N N . PRO A 1 204 ? 6.863 -15.117 9.852 1 98.19 204 PRO A N 1
ATOM 1529 C CA . PRO A 1 204 ? 7.688 -15.82 8.867 1 98.19 204 PRO A CA 1
ATOM 1530 C C . PRO A 1 204 ? 6.918 -16.922 8.125 1 98.19 204 PRO A C 1
ATOM 1532 O O . PRO A 1 204 ? 6.062 -17.578 8.719 1 98.19 204 PRO A O 1
ATOM 1535 N N . PRO A 1 205 ? 7.25 -17.094 6.91 1 98.5 205 PRO A N 1
ATOM 1536 C CA . PRO A 1 205 ? 6.582 -18.172 6.172 1 98.5 205 PRO A CA 1
ATOM 1537 C C . PRO A 1 205 ? 6.965 -19.562 6.68 1 98.5 205 PRO A C 1
ATOM 1539 O O . PRO A 1 205 ? 7.996 -19.719 7.336 1 98.5 205 PRO A O 1
ATOM 1542 N N . THR A 1 206 ? 6.117 -20.562 6.406 1 98.56 206 THR A N 1
ATOM 1543 C CA . THR A 1 206 ? 6.395 -21.938 6.793 1 98.56 206 THR A CA 1
ATOM 1544 C C . THR A 1 206 ? 7.648 -22.453 6.094 1 98.56 206 THR A C 1
ATOM 1546 O O . THR A 1 206 ? 8.477 -23.125 6.711 1 98.56 206 THR A O 1
ATOM 1549 N N . TRP A 1 207 ? 7.789 -22.172 4.828 1 98.56 207 TRP A N 1
ATOM 1550 C CA . TRP A 1 207 ? 8.953 -22.531 4.027 1 98.56 207 TRP A CA 1
ATOM 1551 C C . TRP A 1 207 ? 9.453 -21.328 3.23 1 98.56 207 TRP A C 1
ATOM 1553 O O . TRP A 1 207 ? 8.688 -20.422 2.932 1 98.56 207 TRP A O 1
ATOM 1563 N N . ARG A 1 208 ? 10.664 -21.328 2.955 1 98.25 208 ARG A N 1
ATOM 1564 C CA . ARG A 1 208 ? 11.312 -20.422 2.023 1 98.25 208 ARG A CA 1
ATOM 1565 C C . ARG A 1 208 ? 12.195 -21.172 1.033 1 98.25 208 ARG A C 1
ATOM 1567 O O . ARG A 1 208 ? 12.891 -22.109 1.41 1 98.25 208 ARG A O 1
ATOM 1574 N N . ALA A 1 209 ? 12.117 -20.859 -0.182 1 98.5 209 ALA A N 1
ATOM 1575 C CA . ALA A 1 209 ? 12.938 -21.484 -1.212 1 98.5 209 ALA A CA 1
ATOM 1576 C C . ALA A 1 209 ? 13.242 -20.516 -2.348 1 98.5 209 ALA A C 1
ATOM 1578 O O . ALA A 1 209 ? 12.5 -19.547 -2.557 1 98.5 209 ALA A O 1
ATOM 1579 N N . PRO A 1 210 ? 14.297 -20.672 -3.119 1 98.12 210 PRO A N 1
ATOM 1580 C CA . PRO A 1 210 ? 14.68 -19.734 -4.18 1 98.12 210 PRO A CA 1
ATOM 1581 C C . PRO A 1 210 ? 13.812 -19.875 -5.43 1 98.12 210 PRO A C 1
ATOM 1583 O O . PRO A 1 210 ? 13.82 -19 -6.297 1 98.12 210 PRO A O 1
ATOM 1586 N N . ASP A 1 211 ? 13.141 -21.047 -5.555 1 98.44 211 ASP A N 1
ATOM 1587 C CA . ASP A 1 211 ? 12.25 -21.281 -6.691 1 98.44 211 ASP A CA 1
ATOM 1588 C C . ASP A 1 211 ? 11.195 -22.328 -6.359 1 98.44 211 ASP A C 1
ATOM 1590 O O . ASP A 1 211 ? 11.172 -22.859 -5.25 1 98.44 211 ASP A O 1
ATOM 1594 N N . LEU A 1 212 ? 10.242 -22.5 -7.273 1 98.69 212 LEU A N 1
ATOM 1595 C CA . LEU A 1 212 ? 9.086 -23.344 -6.996 1 98.69 212 LEU A CA 1
ATOM 1596 C C . LEU A 1 212 ? 9.484 -24.812 -6.883 1 98.69 212 LEU A C 1
ATOM 1598 O O . LEU A 1 212 ? 8.891 -25.562 -6.105 1 98.69 212 LEU A O 1
ATOM 1602 N N . LEU A 1 213 ? 10.492 -25.266 -7.676 1 98.25 213 LEU A N 1
ATOM 1603 C CA . LEU A 1 213 ? 10.953 -26.641 -7.602 1 98.25 213 LEU A CA 1
ATOM 1604 C C . LEU A 1 213 ? 11.562 -26.938 -6.234 1 98.2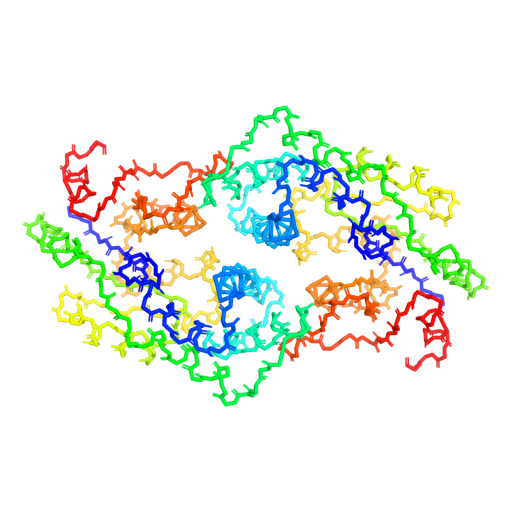5 213 LEU A C 1
ATOM 1606 O O . LEU A 1 213 ? 11.25 -27.969 -5.625 1 98.25 213 LEU A O 1
ATOM 1610 N N . ALA A 1 214 ? 12.43 -26.031 -5.766 1 98.44 214 ALA A N 1
ATOM 1611 C CA . ALA A 1 214 ? 13.008 -26.172 -4.434 1 98.44 214 ALA A CA 1
ATOM 1612 C C . ALA A 1 214 ? 11.93 -26.141 -3.355 1 98.44 214 ALA A C 1
ATOM 1614 O O . ALA A 1 214 ? 12.023 -26.828 -2.342 1 98.44 214 ALA A O 1
ATOM 1615 N N . LEU A 1 215 ? 10.93 -25.359 -3.525 1 98.56 215 LEU A N 1
ATOM 1616 C CA . LEU A 1 215 ? 9.836 -25.281 -2.562 1 98.56 215 LEU A CA 1
ATOM 1617 C C . LEU A 1 215 ? 9.062 -26.594 -2.506 1 98.56 215 LEU A C 1
ATOM 1619 O O . LEU A 1 215 ? 8.664 -27.047 -1.428 1 98.56 215 LEU A O 1
ATOM 1623 N N . ALA A 1 216 ? 8.805 -27.141 -3.697 1 98.06 216 ALA A N 1
ATOM 1624 C CA . ALA A 1 216 ? 8.133 -28.438 -3.754 1 98.06 216 ALA A CA 1
ATOM 1625 C C . ALA A 1 216 ? 8.875 -29.484 -2.926 1 98.06 216 ALA A C 1
ATOM 1627 O O . ALA A 1 216 ? 8.258 -30.25 -2.186 1 98.06 216 ALA A O 1
ATOM 1628 N N . THR A 1 217 ? 10.18 -29.484 -3.066 1 97.19 217 THR A N 1
ATOM 1629 C CA . THR A 1 217 ? 11.016 -30.406 -2.311 1 97.19 217 THR A CA 1
ATOM 1630 C C . THR A 1 217 ? 10.898 -30.141 -0.812 1 97.19 217 THR A C 1
ATOM 1632 O O . THR A 1 217 ? 10.766 -31.078 -0.019 1 97.19 217 THR A O 1
ATOM 1635 N N . ALA A 1 218 ? 10.922 -28.875 -0.422 1 97.06 218 ALA A N 1
ATOM 1636 C CA . ALA A 1 218 ? 10.836 -28.484 0.983 1 97.06 218 ALA A CA 1
ATOM 1637 C C . ALA A 1 218 ? 9.5 -28.922 1.591 1 97.06 218 ALA A C 1
ATOM 1639 O O . ALA A 1 218 ? 9.453 -29.391 2.73 1 97.06 218 ALA A O 1
ATOM 1640 N N . ILE A 1 219 ? 8.445 -28.703 0.877 1 96.69 219 ILE A N 1
ATOM 1641 C CA . ILE A 1 219 ? 7.109 -29.078 1.337 1 96.69 219 ILE A CA 1
ATOM 1642 C C . ILE A 1 219 ? 7.039 -30.594 1.547 1 96.69 219 ILE A C 1
ATOM 1644 O O . ILE A 1 219 ? 6.461 -31.062 2.529 1 96.69 219 ILE A O 1
ATOM 1648 N N . GLY A 1 220 ? 7.516 -31.344 0.613 1 92.38 220 GLY A N 1
ATOM 1649 C CA . GLY A 1 220 ? 7.523 -32.812 0.709 1 92.38 220 GLY A CA 1
ATOM 1650 C C . GLY A 1 220 ? 8.312 -33.312 1.899 1 92.38 220 GLY A C 1
ATOM 1651 O O . GLY A 1 220 ? 7.934 -34.312 2.512 1 92.38 220 GLY A O 1
ATOM 1652 N N . ASP A 1 221 ? 9.383 -32.625 2.268 1 87 221 ASP A N 1
ATOM 1653 C CA . ASP A 1 221 ? 10.258 -33.031 3.363 1 87 221 ASP A CA 1
ATOM 1654 C C . ASP A 1 221 ? 9.695 -32.594 4.711 1 87 221 ASP A C 1
ATOM 1656 O O . ASP A 1 221 ? 10.133 -33.062 5.762 1 87 221 ASP A O 1
ATOM 1660 N N . GLY A 1 222 ? 8.602 -31.859 4.715 1 76.19 222 GLY A N 1
ATOM 1661 C CA . GLY A 1 222 ? 8.07 -31.312 5.949 1 76.19 222 GLY A CA 1
ATOM 1662 C C . GLY A 1 222 ? 9.023 -30.344 6.625 1 76.19 222 GLY A C 1
ATOM 1663 O O . GLY A 1 222 ? 8.875 -30.031 7.812 1 76.19 222 GLY A O 1
ATOM 1664 N N . ARG A 1 223 ? 10.078 -29.906 5.969 1 66.81 223 ARG A N 1
ATOM 1665 C CA . ARG A 1 223 ? 11.078 -29.047 6.578 1 66.81 223 ARG A CA 1
ATOM 1666 C C . ARG A 1 223 ? 10.766 -27.578 6.316 1 66.81 223 ARG A C 1
ATOM 1668 O O . ARG A 1 223 ? 10.141 -27.234 5.312 1 66.81 223 ARG A O 1
ATOM 1675 N N . MET B 1 1 ? -18.672 25.828 13.086 1 85.44 1 MET B N 1
ATOM 1676 C CA . MET B 1 1 ? -17.406 25.438 13.695 1 85.44 1 MET B CA 1
ATOM 1677 C C . MET B 1 1 ? -17.125 23.953 13.477 1 85.44 1 MET B C 1
ATOM 1679 O O . MET B 1 1 ? -18.016 23.125 13.648 1 85.44 1 MET B O 1
ATOM 1683 N N . ALA B 1 2 ? -15.969 23.719 12.922 1 94.31 2 ALA B N 1
ATOM 1684 C CA . ALA B 1 2 ? -15.555 22.344 12.727 1 94.31 2 ALA B CA 1
ATOM 1685 C C . ALA B 1 2 ? -14.195 22.078 13.367 1 94.31 2 ALA B C 1
ATOM 1687 O O . ALA B 1 2 ? -13.508 23.016 13.789 1 94.31 2 ALA B O 1
ATOM 1688 N N . THR B 1 3 ? -13.898 20.797 13.688 1 98.44 3 THR B N 1
ATOM 1689 C CA . THR B 1 3 ? -12.539 20.391 14.023 1 98.44 3 THR B CA 1
ATOM 1690 C C . THR B 1 3 ? -11.797 19.906 12.781 1 98.44 3 THR B C 1
ATOM 1692 O O . THR B 1 3 ? -12.234 18.953 12.117 1 98.44 3 THR B O 1
ATOM 1695 N N . ILE B 1 4 ? -10.766 20.625 12.484 1 98.81 4 ILE B N 1
ATOM 1696 C CA . ILE B 1 4 ? -9.891 20.281 11.359 1 98.81 4 ILE B CA 1
ATOM 1697 C C . ILE B 1 4 ? -8.781 19.344 11.82 1 98.81 4 ILE B C 1
ATOM 1699 O O . ILE B 1 4 ? -8 19.703 12.711 1 98.81 4 ILE B O 1
ATOM 1703 N N . VAL B 1 5 ? -8.711 18.188 11.305 1 98.94 5 VAL B N 1
ATOM 1704 C CA . VAL B 1 5 ? -7.695 17.188 11.633 1 98.94 5 VAL B CA 1
ATOM 1705 C C . VAL B 1 5 ? -6.695 17.078 10.484 1 98.94 5 VAL B C 1
ATOM 1707 O O . VAL B 1 5 ? -7.059 16.672 9.375 1 98.94 5 VAL B O 1
ATOM 1710 N N . CYS B 1 6 ? -5.465 17.406 10.734 1 99 6 CYS B N 1
ATOM 1711 C CA . CYS B 1 6 ? -4.461 17.484 9.68 1 99 6 CYS B CA 1
ATOM 1712 C C . CYS B 1 6 ? -3.516 16.297 9.734 1 99 6 CYS B C 1
ATOM 1714 O O . CYS B 1 6 ? -2.93 16.016 10.781 1 99 6 CYS B O 1
ATOM 1716 N N . ASP B 1 7 ? -3.367 15.633 8.617 1 98.94 7 ASP B N 1
ATOM 1717 C CA . ASP B 1 7 ? -2.227 14.742 8.438 1 98.94 7 ASP B CA 1
ATOM 1718 C C . ASP B 1 7 ? -0.908 15.492 8.609 1 98.94 7 ASP B C 1
ATOM 1720 O O . ASP B 1 7 ? -0.862 16.719 8.461 1 98.94 7 ASP B O 1
ATOM 1724 N N . VAL B 1 8 ? 0.155 14.758 8.883 1 98.88 8 VAL B N 1
ATOM 1725 C CA . VAL B 1 8 ? 1.392 15.438 9.266 1 98.88 8 VAL B CA 1
ATOM 1726 C C . VAL B 1 8 ? 2.428 15.281 8.156 1 98.88 8 VAL B C 1
ATOM 1728 O O . VAL B 1 8 ? 2.756 16.25 7.461 1 98.88 8 VAL B O 1
ATOM 1731 N N . ASN B 1 9 ? 2.9 14.023 7.941 1 98.31 9 ASN B N 1
ATOM 1732 C CA . ASN B 1 9 ? 3.977 13.773 6.988 1 98.31 9 ASN B CA 1
ATOM 1733 C C . ASN B 1 9 ? 3.535 14.062 5.555 1 98.31 9 ASN B C 1
ATOM 1735 O O . ASN B 1 9 ? 2.547 13.508 5.078 1 98.31 9 ASN B O 1
ATOM 1739 N N . GLU B 1 10 ? 4.211 14.969 4.895 1 97.69 10 GLU B N 1
ATOM 1740 C CA . GLU B 1 10 ? 3.996 15.422 3.525 1 97.69 10 GLU B CA 1
ATOM 1741 C C . GLU B 1 10 ? 2.83 16.406 3.441 1 97.69 10 GLU B C 1
ATOM 1743 O O . GLU B 1 10 ? 2.703 17.141 2.465 1 97.69 10 GLU B O 1
ATOM 1748 N N . THR B 1 11 ? 1.944 16.453 4.395 1 98.75 11 THR B N 1
ATOM 1749 C CA . THR B 1 11 ? 0.828 17.391 4.402 1 98.75 11 THR B CA 1
ATOM 1750 C C . THR B 1 11 ? 1.216 18.688 5.113 1 98.75 11 THR B C 1
ATOM 1752 O O . THR B 1 11 ? 1.267 19.75 4.492 1 98.75 11 THR B O 1
ATOM 1755 N N . LEU B 1 12 ? 1.528 18.578 6.363 1 98.88 12 LEU B N 1
ATOM 1756 C CA . LEU B 1 12 ? 2.008 19.766 7.078 1 98.88 12 LEU B CA 1
ATOM 1757 C C . LEU B 1 12 ? 3.514 19.938 6.898 1 98.88 12 LEU B C 1
ATOM 1759 O O . LEU B 1 12 ? 4 21.047 6.727 1 98.88 12 LEU B O 1
ATOM 1763 N N . LEU B 1 13 ? 4.254 18.812 6.945 1 98.88 13 LEU B N 1
ATOM 1764 C CA . LEU B 1 13 ? 5.711 18.844 6.906 1 98.88 13 LEU B CA 1
ATOM 1765 C C . LEU B 1 13 ? 6.223 18.5 5.508 1 98.88 13 LEU B C 1
ATOM 1767 O O . LEU B 1 13 ? 5.66 17.641 4.824 1 98.88 13 LEU B O 1
ATOM 1771 N N . ASP B 1 14 ? 7.281 19.141 5.109 1 98.44 14 ASP B N 1
ATOM 1772 C CA . ASP B 1 14 ? 7.84 19 3.768 1 98.44 14 ASP B CA 1
ATOM 1773 C C . ASP B 1 14 ? 8.875 17.875 3.711 1 98.44 14 ASP B C 1
ATOM 1775 O O . ASP B 1 14 ? 10 18.047 4.191 1 98.44 14 ASP B O 1
ATOM 1779 N N . LEU B 1 15 ? 8.602 16.797 3.027 1 97.5 15 LEU B N 1
ATOM 1780 C CA . LEU B 1 15 ? 9.484 15.633 2.943 1 97.5 15 LEU B CA 1
ATOM 1781 C C . LEU B 1 15 ? 10.758 15.969 2.178 1 97.5 15 LEU B C 1
ATOM 1783 O O . LEU B 1 15 ? 11.727 15.211 2.219 1 97.5 15 LEU B O 1
ATOM 1787 N N . ALA B 1 16 ? 10.742 17.109 1.445 1 97.31 16 ALA B N 1
ATOM 1788 C CA . ALA B 1 16 ? 11.938 17.516 0.709 1 97.31 16 ALA B CA 1
ATOM 1789 C C . ALA B 1 16 ? 13.125 17.688 1.65 1 97.31 16 ALA B C 1
ATOM 1791 O O . ALA B 1 16 ? 14.281 17.703 1.21 1 97.31 16 ALA B O 1
ATOM 1792 N N . GLY B 1 17 ? 12.836 17.812 2.943 1 97.81 17 GLY B N 1
ATOM 1793 C CA . GLY B 1 17 ? 13.898 17.906 3.932 1 97.81 17 GLY B CA 1
ATOM 1794 C C . GLY B 1 17 ? 14.75 16.656 3.994 1 97.81 17 GLY B C 1
ATOM 1795 O O . GLY B 1 17 ? 15.867 16.672 4.523 1 97.81 17 GLY B O 1
ATOM 1796 N N . LEU B 1 18 ? 14.297 15.523 3.453 1 98.38 18 LEU B N 1
ATOM 1797 C CA . LEU B 1 18 ? 15.047 14.273 3.449 1 98.38 18 LEU B CA 1
ATOM 1798 C C . LEU B 1 18 ? 15.953 14.18 2.225 1 98.38 18 LEU B C 1
ATOM 1800 O O . LEU B 1 18 ? 16.812 13.297 2.146 1 98.38 18 LEU B O 1
ATOM 1804 N N . ASP B 1 19 ? 15.797 15.102 1.262 1 98.06 19 ASP B N 1
ATOM 1805 C CA . ASP B 1 19 ? 16.5 14.969 -0.014 1 98.06 19 ASP B CA 1
ATOM 1806 C C . ASP B 1 19 ? 18 14.984 0.184 1 98.06 19 ASP B C 1
ATOM 1808 O O . ASP B 1 19 ? 18.719 14.188 -0.424 1 98.06 19 ASP B O 1
ATOM 1812 N N . GLY B 1 20 ? 18.5 15.898 0.962 1 98.06 20 GLY B N 1
ATOM 1813 C CA . GLY B 1 20 ? 19.938 15.984 1.228 1 98.06 20 GLY B CA 1
ATOM 1814 C C . GLY B 1 20 ? 20.516 14.688 1.752 1 98.06 20 GLY B C 1
ATOM 1815 O O . GLY B 1 20 ? 21.406 14.094 1.123 1 98.06 20 GLY B O 1
ATOM 1816 N N . PRO B 1 21 ? 20.016 14.195 2.889 1 98.38 21 PRO B N 1
ATOM 1817 C CA . PRO B 1 21 ? 20.516 12.945 3.467 1 98.38 21 PRO B CA 1
ATOM 1818 C C . PRO B 1 21 ? 20.406 11.766 2.5 1 98.38 21 PRO B C 1
ATOM 1820 O O . PRO B 1 21 ? 21.297 10.93 2.439 1 98.38 21 PRO B O 1
ATOM 1823 N N . PHE B 1 22 ? 19.344 11.625 1.712 1 98.69 22 PHE B N 1
ATOM 1824 C CA . PHE B 1 22 ? 19.203 10.547 0.739 1 98.69 22 PHE B CA 1
ATOM 1825 C C . PHE B 1 22 ? 20.219 10.688 -0.384 1 98.69 22 PHE B C 1
ATOM 1827 O O . PHE B 1 22 ? 20.734 9.688 -0.885 1 98.69 22 PHE B O 1
ATOM 1834 N N . THR B 1 23 ? 20.438 11.953 -0.782 1 98.56 23 THR B N 1
ATOM 1835 C CA . THR B 1 23 ? 21.469 12.172 -1.801 1 98.56 23 THR B CA 1
ATOM 1836 C C . THR B 1 23 ? 22.844 11.742 -1.295 1 98.56 23 THR B C 1
ATOM 1838 O O . THR B 1 23 ? 23.609 11.133 -2.037 1 98.56 23 THR B O 1
ATOM 1841 N N . GLU B 1 24 ? 23.125 12.047 -0.055 1 98.06 24 GLU B N 1
ATOM 1842 C CA . GLU B 1 24 ? 24.406 11.641 0.533 1 98.06 24 GLU B CA 1
ATOM 1843 C C . GLU B 1 24 ? 24.531 10.117 0.554 1 98.06 24 GLU B C 1
ATOM 1845 O O . GLU B 1 24 ? 25.609 9.578 0.31 1 98.06 24 GLU B O 1
ATOM 1850 N N . ALA B 1 25 ? 23.469 9.43 0.794 1 98.19 25 ALA B N 1
ATOM 1851 C CA . ALA B 1 25 ? 23.484 7.98 0.989 1 98.19 25 ALA B CA 1
ATOM 1852 C C . ALA B 1 25 ? 23.438 7.246 -0.348 1 98.19 25 ALA B C 1
ATOM 1854 O O . ALA B 1 25 ? 24.062 6.188 -0.503 1 98.19 25 ALA B O 1
ATOM 1855 N N . PHE B 1 26 ? 22.703 7.812 -1.358 1 98.31 26 PHE B N 1
ATOM 1856 C CA . PHE B 1 26 ? 22.375 7.008 -2.531 1 98.31 26 PHE B CA 1
ATOM 1857 C C . PHE B 1 26 ? 22.781 7.727 -3.811 1 98.31 26 PHE B C 1
ATOM 1859 O O . PHE B 1 26 ? 22.547 7.23 -4.914 1 98.31 26 PHE B O 1
ATOM 1866 N N . CYS B 1 27 ? 23.297 8.93 -3.713 1 97.62 27 CYS B N 1
ATOM 1867 C CA . CYS B 1 27 ? 23.781 9.711 -4.84 1 97.62 27 CYS B CA 1
ATOM 1868 C C . CYS B 1 27 ? 22.719 9.836 -5.922 1 97.62 27 CYS B C 1
ATOM 1870 O O . CYS B 1 27 ? 21.594 10.242 -5.645 1 97.62 27 CYS B O 1
ATOM 1872 N N . GLU B 1 28 ? 23.031 9.375 -7.113 1 96.56 28 GLU B N 1
ATOM 1873 C CA . GLU B 1 28 ? 22.156 9.602 -8.266 1 96.56 28 GLU B CA 1
ATOM 1874 C C . GLU B 1 28 ? 20.844 8.828 -8.125 1 96.56 28 GLU B C 1
ATOM 1876 O O . GLU B 1 28 ? 19.875 9.117 -8.82 1 96.56 28 GLU B O 1
ATOM 1881 N N . ARG B 1 29 ? 20.781 7.887 -7.211 1 97.38 29 ARG B N 1
ATOM 1882 C CA . ARG B 1 29 ? 19.578 7.059 -7.059 1 97.38 29 ARG B CA 1
ATOM 1883 C C . ARG B 1 29 ? 18.719 7.562 -5.914 1 97.38 29 ARG B C 1
ATOM 1885 O O . ARG B 1 29 ? 17.672 6.965 -5.602 1 97.38 29 ARG B O 1
ATOM 1892 N N . ALA B 1 30 ? 19.062 8.695 -5.301 1 98.25 30 ALA B N 1
ATOM 1893 C CA . ALA B 1 30 ? 18.453 9.195 -4.07 1 98.25 30 ALA B CA 1
ATOM 1894 C C . ALA B 1 30 ? 16.938 9.383 -4.242 1 98.25 30 ALA B C 1
ATOM 1896 O O . ALA B 1 30 ? 16.156 8.906 -3.422 1 98.25 30 ALA B O 1
ATOM 1897 N N . GLU B 1 31 ? 16.547 10.023 -5.301 1 97.31 31 GLU B N 1
ATOM 1898 C CA . GLU B 1 31 ? 15.141 10.336 -5.504 1 97.31 31 GLU B CA 1
ATOM 1899 C C . GLU B 1 31 ? 14.32 9.07 -5.727 1 97.31 31 GLU B C 1
ATOM 1901 O O . GLU B 1 31 ? 13.227 8.93 -5.172 1 97.31 31 GLU B O 1
ATOM 1906 N N . GLU B 1 32 ? 14.852 8.172 -6.531 1 97.88 32 GLU B N 1
ATOM 1907 C CA . GLU B 1 32 ? 14.188 6.898 -6.789 1 97.88 32 GLU B CA 1
ATOM 1908 C C . GLU B 1 32 ? 14 6.102 -5.504 1 97.88 32 GLU B C 1
ATOM 1910 O O . GLU B 1 32 ? 12.906 5.59 -5.238 1 97.88 32 GLU B O 1
ATOM 1915 N N . VAL B 1 33 ? 15.07 6.023 -4.723 1 98.62 33 VAL B N 1
ATOM 1916 C CA . VAL B 1 33 ? 15.023 5.246 -3.486 1 98.62 33 VAL B CA 1
ATOM 1917 C C . VAL B 1 33 ? 14 5.855 -2.531 1 98.62 33 VAL B C 1
ATOM 1919 O O . VAL B 1 33 ? 13.195 5.137 -1.939 1 98.62 33 VAL B O 1
ATOM 1922 N N . LYS B 1 34 ? 14 7.148 -2.379 1 98.62 34 LYS B N 1
ATOM 1923 C CA . LYS B 1 34 ? 13.094 7.824 -1.453 1 98.62 34 LYS B CA 1
ATOM 1924 C C . LYS B 1 34 ? 11.641 7.602 -1.844 1 98.62 34 LYS B C 1
ATOM 1926 O O . LYS B 1 34 ? 10.805 7.273 -0.996 1 98.62 34 LYS B O 1
ATOM 1931 N N . ARG B 1 35 ? 11.336 7.727 -3.133 1 97.94 35 ARG B N 1
ATOM 1932 C CA . ARG B 1 35 ? 9.961 7.566 -3.613 1 97.94 35 ARG B CA 1
ATOM 1933 C C . ARG B 1 35 ? 9.484 6.133 -3.424 1 97.94 35 ARG B C 1
ATOM 1935 O O . ARG B 1 35 ? 8.367 5.902 -2.953 1 97.94 35 ARG B O 1
ATOM 1942 N N . LEU B 1 36 ? 10.32 5.195 -3.82 1 98.56 36 LEU B N 1
ATOM 1943 C CA . LEU B 1 36 ? 9.961 3.787 -3.695 1 98.56 36 LEU B CA 1
ATOM 1944 C C . LEU B 1 36 ? 9.797 3.393 -2.232 1 98.56 36 LEU B C 1
ATOM 1946 O O . LEU B 1 36 ? 8.859 2.682 -1.875 1 98.56 36 LEU B O 1
ATOM 1950 N N . TRP B 1 37 ? 10.734 3.912 -1.425 1 98.75 37 TRP B N 1
ATOM 1951 C CA . TRP B 1 37 ? 10.68 3.654 0.011 1 98.75 37 TRP B CA 1
ATOM 1952 C C . TRP B 1 37 ? 9.359 4.121 0.601 1 98.75 37 TRP B C 1
ATOM 1954 O O . TRP B 1 37 ? 8.68 3.363 1.302 1 98.75 37 TRP B O 1
ATOM 1964 N N . PHE B 1 38 ? 9 5.316 0.324 1 98.5 38 PHE B N 1
ATOM 1965 C CA . PHE B 1 38 ? 7.801 5.871 0.936 1 98.5 38 PHE B CA 1
ATOM 1966 C C . PHE B 1 38 ? 6.559 5.129 0.46 1 98.5 38 PHE B C 1
ATOM 1968 O O . PHE B 1 38 ? 5.664 4.832 1.255 1 98.5 38 PHE B O 1
ATOM 1975 N N . ALA B 1 39 ? 6.484 4.766 -0.814 1 98.44 39 ALA B N 1
ATOM 1976 C CA . ALA B 1 39 ? 5.363 3.988 -1.339 1 98.44 39 ALA B CA 1
ATOM 1977 C C . ALA B 1 39 ? 5.266 2.631 -0.649 1 98.44 39 ALA B C 1
ATOM 1979 O O . ALA B 1 39 ? 4.176 2.193 -0.274 1 98.44 39 ALA B O 1
ATOM 1980 N N . ARG B 1 40 ? 6.387 1.989 -0.474 1 98.69 40 ARG B N 1
ATOM 1981 C CA . ARG B 1 40 ? 6.41 0.669 0.148 1 98.69 40 ARG B CA 1
ATOM 1982 C C . ARG B 1 40 ? 6.082 0.758 1.635 1 98.69 40 ARG B C 1
ATOM 1984 O O . ARG B 1 40 ? 5.469 -0.154 2.195 1 98.69 40 ARG B O 1
ATOM 1991 N N . LEU B 1 41 ? 6.504 1.831 2.27 1 98.81 41 LEU B N 1
ATOM 1992 C CA . LEU B 1 41 ? 6.18 2.061 3.674 1 98.81 41 LEU B CA 1
ATOM 1993 C C . LEU B 1 41 ? 4.672 2.145 3.877 1 98.81 41 LEU B C 1
ATOM 1995 O O . LEU B 1 41 ? 4.129 1.521 4.793 1 98.81 41 LEU B O 1
ATOM 1999 N N . LEU B 1 42 ? 4.016 2.867 2.994 1 98.75 42 LEU B N 1
ATOM 2000 C CA . LEU B 1 42 ? 2.566 3.01 3.09 1 98.75 42 LEU B CA 1
ATOM 2001 C C . LEU B 1 42 ? 1.87 1.676 2.844 1 98.75 42 LEU B C 1
ATOM 2003 O O . LEU B 1 42 ? 0.951 1.306 3.576 1 98.75 42 LEU B O 1
ATOM 2007 N N . HIS B 1 43 ? 2.33 0.972 1.889 1 98.81 43 HIS B N 1
ATOM 2008 C CA . HIS B 1 43 ? 1.754 -0.343 1.632 1 98.81 43 HIS B CA 1
ATOM 2009 C C . HIS B 1 43 ? 1.959 -1.277 2.82 1 98.81 43 HIS B C 1
ATOM 2011 O O . HIS B 1 43 ? 1.017 -1.934 3.268 1 98.81 43 HIS B O 1
ATOM 2017 N N . THR B 1 44 ? 3.168 -1.332 3.32 1 98.81 44 THR B N 1
ATOM 2018 C CA . THR B 1 44 ? 3.502 -2.238 4.41 1 98.81 44 THR B CA 1
ATOM 2019 C C . THR B 1 44 ? 2.672 -1.923 5.652 1 98.81 44 THR B C 1
ATOM 2021 O O . THR B 1 44 ? 2.174 -2.832 6.32 1 98.81 44 THR B O 1
ATOM 2024 N N . SER B 1 45 ? 2.527 -0.654 5.973 1 98.81 45 SER B N 1
ATOM 2025 C CA . SER B 1 45 ? 1.737 -0.284 7.141 1 98.81 45 SER B CA 1
ATOM 2026 C C . SER B 1 45 ? 0.282 -0.712 6.984 1 98.81 45 SER B C 1
ATOM 2028 O O . SER B 1 45 ? -0.33 -1.209 7.934 1 98.81 45 SER B O 1
ATOM 2030 N N . THR B 1 46 ? -0.304 -0.561 5.766 1 98.75 46 THR B N 1
ATOM 2031 C CA . THR B 1 46 ? -1.681 -0.975 5.523 1 98.75 46 THR B CA 1
ATOM 2032 C C . THR B 1 46 ? -1.811 -2.492 5.598 1 98.75 46 THR B C 1
ATOM 2034 O O . THR B 1 46 ? -2.799 -3.012 6.121 1 98.75 46 THR B O 1
ATOM 2037 N N . VAL B 1 47 ? -0.81 -3.201 5.102 1 98.75 47 VAL B N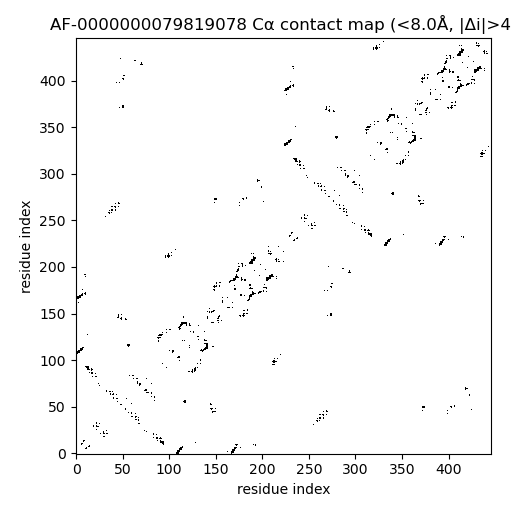 1
ATOM 2038 C CA . VAL B 1 47 ? -0.779 -4.66 5.164 1 98.75 47 VAL B CA 1
ATOM 2039 C C . VAL B 1 47 ? -0.77 -5.117 6.621 1 98.75 47 VAL B C 1
ATOM 2041 O O . VAL B 1 47 ? -1.547 -5.992 7.008 1 98.75 47 VAL B O 1
ATOM 2044 N N . MET B 1 48 ? 0.106 -4.516 7.402 1 98.69 48 MET B N 1
ATOM 2045 C CA . MET B 1 48 ? 0.242 -4.914 8.797 1 98.69 48 MET B CA 1
ATOM 2046 C C . MET B 1 48 ? -1.078 -4.746 9.547 1 98.69 48 MET B C 1
ATOM 2048 O O . MET B 1 48 ? -1.467 -5.613 10.328 1 98.69 48 MET B O 1
ATOM 2052 N N . THR B 1 49 ? -1.763 -3.67 9.25 1 98.69 49 THR B N 1
ATOM 2053 C CA . THR B 1 49 ? -3.086 -3.463 9.828 1 98.69 49 THR B CA 1
ATOM 2054 C C . THR B 1 49 ? -4.051 -4.551 9.367 1 98.69 49 THR B C 1
ATOM 2056 O O . THR B 1 49 ? -4.797 -5.109 10.18 1 98.69 49 THR B O 1
ATOM 2059 N N . THR B 1 50 ? -4.031 -4.895 8.109 1 98.12 50 THR B N 1
ATOM 2060 C CA . THR B 1 50 ? -4.949 -5.867 7.523 1 98.12 50 THR B CA 1
ATOM 2061 C C . THR B 1 50 ? -4.715 -7.254 8.117 1 98.12 50 THR B C 1
ATOM 2063 O O . THR B 1 50 ? -5.668 -7.992 8.375 1 98.12 50 THR B O 1
ATOM 2066 N N . VAL B 1 51 ? -3.43 -7.586 8.398 1 97.69 51 VAL B N 1
ATOM 2067 C CA . VAL B 1 51 ? -3.133 -8.938 8.859 1 97.69 51 VAL B CA 1
ATOM 2068 C C . VAL B 1 51 ? -3.064 -8.953 10.391 1 97.69 51 VAL B C 1
ATOM 2070 O O . VAL B 1 51 ? -2.75 -9.984 10.984 1 97.69 51 VAL B O 1
ATOM 2073 N N . GLY B 1 52 ? -3.268 -7.855 11.039 1 97.06 52 GLY B N 1
ATOM 2074 C CA . GLY B 1 52 ? -3.426 -7.801 12.484 1 97.06 52 GLY B CA 1
ATOM 2075 C C . GLY B 1 52 ? -2.104 -7.762 13.227 1 97.06 52 GLY B C 1
ATOM 2076 O O . GLY B 1 52 ? -1.984 -8.312 14.32 1 97.06 52 GLY B O 1
ATOM 2077 N N . THR B 1 53 ? -1.061 -7.199 12.594 1 97.06 53 THR B N 1
ATOM 2078 C CA . THR B 1 53 ? 0.234 -7.008 13.234 1 97.06 53 THR B CA 1
ATOM 2079 C C . THR B 1 53 ? 0.524 -5.523 13.445 1 97.06 53 THR B C 1
ATOM 2081 O O . THR B 1 53 ? -0.133 -4.668 12.844 1 97.06 53 THR B O 1
ATOM 2084 N N . TRP B 1 54 ? 1.486 -5.258 14.367 1 98 54 TRP B N 1
ATOM 2085 C CA . TRP B 1 54 ? 1.747 -3.863 14.711 1 98 54 TRP B CA 1
ATOM 2086 C C . TRP B 1 54 ? 3.203 -3.666 15.117 1 98 54 TRP B C 1
ATOM 2088 O O . TRP B 1 54 ? 3.797 -4.531 15.766 1 98 54 TRP B O 1
ATOM 2098 N N . GLN B 1 55 ? 3.789 -2.643 14.703 1 98.5 55 GLN B N 1
ATOM 2099 C CA . GLN B 1 55 ? 5.035 -2.037 15.164 1 98.5 55 GLN B CA 1
ATOM 2100 C C . GLN B 1 55 ? 4.973 -0.515 15.07 1 98.5 55 GLN B C 1
ATOM 2102 O O . GLN B 1 55 ? 4.152 0.034 14.336 1 98.5 55 GLN B O 1
ATOM 2107 N N . ASP B 1 56 ? 5.809 0.102 15.891 1 98.19 56 ASP B N 1
ATOM 2108 C CA . ASP B 1 56 ? 5.957 1.549 15.766 1 98.19 56 ASP B CA 1
ATOM 2109 C C . ASP B 1 56 ? 6.277 1.944 14.32 1 98.19 56 ASP B C 1
ATOM 2111 O O . ASP B 1 56 ? 7.082 1.292 13.656 1 98.19 56 ASP B O 1
ATOM 2115 N N . PHE B 1 57 ? 5.633 3.041 13.844 1 98.75 57 PHE B N 1
ATOM 2116 C CA . PHE B 1 57 ? 5.762 3.455 12.453 1 98.75 57 PHE B CA 1
ATOM 2117 C C . PHE B 1 57 ? 7.223 3.703 12.094 1 98.75 57 PHE B C 1
ATOM 2119 O O . PHE B 1 57 ? 7.645 3.434 10.969 1 98.75 57 PHE B O 1
ATOM 2126 N N . GLY B 1 58 ? 8.008 4.25 13.008 1 98.5 58 GLY B N 1
ATOM 2127 C CA . GLY B 1 58 ? 9.422 4.461 12.773 1 98.5 58 GLY B CA 1
ATOM 2128 C C . GLY B 1 58 ? 10.188 3.166 12.562 1 98.5 58 GLY B C 1
ATOM 2129 O O . GLY B 1 58 ? 11.117 3.113 11.75 1 98.5 58 GLY B O 1
ATOM 2130 N N . VAL B 1 59 ? 9.82 2.15 13.297 1 98.44 59 VAL B N 1
ATOM 2131 C CA . VAL B 1 59 ? 10.43 0.834 13.133 1 98.44 59 VAL B CA 1
ATOM 2132 C C . VAL B 1 59 ? 10.078 0.275 11.758 1 98.44 59 VAL B C 1
ATOM 2134 O O . VAL B 1 59 ? 10.945 -0.242 11.055 1 98.44 59 VAL B O 1
ATOM 2137 N N . VAL B 1 60 ? 8.797 0.397 11.359 1 98.81 60 VAL B N 1
ATOM 2138 C CA . VAL B 1 60 ? 8.359 -0.061 10.047 1 98.81 60 VAL B CA 1
ATOM 2139 C C . VAL B 1 60 ? 9.133 0.687 8.953 1 98.81 60 VAL B C 1
ATOM 2141 O O . VAL B 1 60 ? 9.633 0.074 8.008 1 98.81 60 VAL B O 1
ATOM 2144 N N . ALA B 1 61 ? 9.25 1.999 9.125 1 98.88 61 ALA B N 1
ATOM 2145 C CA . ALA B 1 61 ? 9.914 2.85 8.141 1 98.88 61 ALA B CA 1
ATOM 2146 C C . ALA B 1 61 ? 11.367 2.428 7.938 1 98.88 61 ALA B C 1
ATOM 2148 O O . ALA B 1 61 ? 11.836 2.326 6.805 1 98.88 61 ALA B O 1
ATOM 2149 N N . ARG B 1 62 ? 12.062 2.207 9.023 1 98.75 62 ARG B N 1
ATOM 2150 C CA . ARG B 1 62 ? 13.461 1.804 8.953 1 98.75 62 ARG B CA 1
ATOM 2151 C C . ARG B 1 62 ? 13.609 0.439 8.289 1 98.75 62 ARG B C 1
ATOM 2153 O O . ARG B 1 62 ? 14.484 0.248 7.441 1 98.75 62 ARG B O 1
ATOM 2160 N N . THR B 1 63 ? 12.789 -0.497 8.664 1 98.5 63 THR B N 1
ATOM 2161 C CA . THR B 1 63 ? 12.828 -1.846 8.109 1 98.5 63 THR B CA 1
ATOM 2162 C C . THR B 1 63 ? 12.555 -1.821 6.609 1 98.5 63 THR B C 1
ATOM 2164 O O . THR B 1 63 ? 13.25 -2.473 5.836 1 98.5 63 THR B O 1
ATOM 2167 N N . V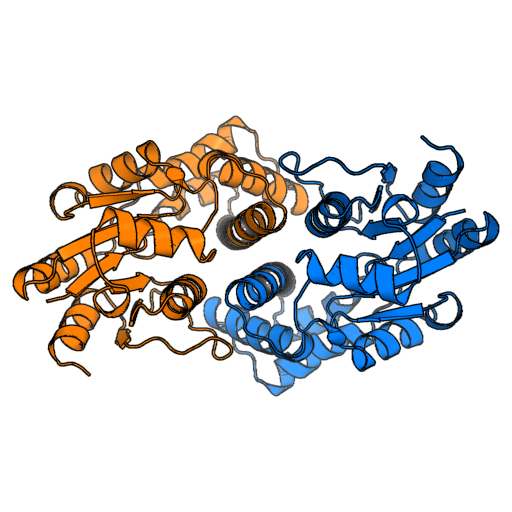AL B 1 64 ? 11.57 -1.062 6.203 1 98.62 64 VAL B N 1
ATOM 2168 C CA . VAL B 1 64 ? 11.18 -0.98 4.801 1 98.62 64 VAL B CA 1
ATOM 2169 C C . VAL B 1 64 ? 12.273 -0.286 3.994 1 98.62 64 VAL B C 1
ATOM 2171 O O . VAL B 1 64 ? 12.523 -0.641 2.84 1 98.62 64 VAL B O 1
ATOM 2174 N N . LEU B 1 65 ? 12.938 0.71 4.605 1 98.81 65 LEU B N 1
ATOM 2175 C CA . LEU B 1 65 ? 14.023 1.381 3.902 1 98.81 65 LEU B CA 1
ATOM 2176 C C . LEU B 1 65 ? 15.164 0.411 3.617 1 98.81 65 LEU B C 1
ATOM 2178 O O . LEU B 1 65 ? 15.688 0.371 2.5 1 98.81 65 LEU B O 1
ATOM 2182 N N . ARG B 1 66 ? 15.539 -0.362 4.594 1 98.31 66 ARG B N 1
ATOM 2183 C CA . ARG B 1 66 ? 16.578 -1.359 4.395 1 98.31 66 ARG B CA 1
ATOM 2184 C C . ARG B 1 66 ? 16.188 -2.367 3.32 1 98.31 66 ARG B C 1
ATOM 2186 O O . ARG B 1 66 ? 17 -2.721 2.461 1 98.31 66 ARG B O 1
ATOM 2193 N N . ASP B 1 67 ? 14.992 -2.787 3.396 1 97.5 67 ASP B N 1
ATOM 2194 C CA . ASP B 1 67 ? 14.469 -3.732 2.412 1 97.5 67 ASP B CA 1
ATOM 2195 C C . ASP B 1 67 ? 14.484 -3.127 1.011 1 97.5 67 ASP B C 1
ATOM 2197 O O . ASP B 1 67 ? 14.82 -3.807 0.038 1 97.5 67 ASP B O 1
ATOM 2201 N N . THR B 1 68 ? 14.039 -1.854 0.897 1 98.12 68 THR B N 1
ATOM 2202 C CA . THR B 1 68 ? 14.016 -1.16 -0.386 1 98.12 68 THR B CA 1
ATOM 2203 C C . THR B 1 68 ? 15.422 -1.079 -0.98 1 98.12 68 THR B C 1
ATOM 2205 O O . THR B 1 68 ? 15.617 -1.361 -2.164 1 98.12 68 THR B O 1
ATOM 2208 N N . ALA B 1 69 ? 16.422 -0.714 -0.122 1 98 69 ALA B N 1
ATOM 2209 C CA . ALA B 1 69 ? 17.797 -0.652 -0.574 1 98 69 ALA B CA 1
ATOM 2210 C C . ALA B 1 69 ? 18.297 -2.021 -1.036 1 98 69 ALA B C 1
ATOM 2212 O O . ALA B 1 69 ? 18.922 -2.143 -2.092 1 98 69 ALA B O 1
ATOM 2213 N N . ASP B 1 70 ? 17.969 -3.045 -0.326 1 96.19 70 ASP B N 1
ATOM 2214 C CA . ASP B 1 70 ? 18.375 -4.406 -0.659 1 96.19 70 ASP B CA 1
ATOM 2215 C C . ASP B 1 70 ? 17.797 -4.836 -2.01 1 96.19 70 ASP B C 1
ATOM 2217 O O . ASP B 1 70 ? 18.5 -5.43 -2.826 1 96.19 70 ASP B O 1
ATOM 2221 N N . ARG B 1 71 ? 16.547 -4.566 -2.244 1 95.25 71 ARG B N 1
ATOM 2222 C CA . ARG B 1 71 ? 15.875 -4.934 -3.486 1 95.25 71 ARG B CA 1
ATOM 2223 C C . ARG B 1 71 ? 16.531 -4.258 -4.688 1 95.25 71 ARG B C 1
ATOM 2225 O O . ARG B 1 71 ? 16.531 -4.805 -5.793 1 95.25 71 ARG B O 1
ATOM 2232 N N . LEU B 1 72 ? 17.094 -3.088 -4.426 1 96.19 72 LEU B N 1
ATOM 2233 C CA . LEU B 1 72 ? 17.703 -2.318 -5.5 1 96.19 72 LEU B CA 1
ATOM 2234 C C . LEU B 1 72 ? 19.203 -2.627 -5.598 1 96.19 72 LEU B C 1
ATOM 2236 O O . LEU B 1 72 ? 19.906 -2.02 -6.402 1 96.19 72 LEU B O 1
ATOM 2240 N N . GLY B 1 73 ? 19.719 -3.557 -4.695 1 95.44 73 GLY B N 1
ATOM 2241 C CA . GLY B 1 73 ? 21.125 -3.928 -4.695 1 95.44 73 GLY B CA 1
ATOM 2242 C C . GLY B 1 73 ? 22.031 -2.84 -4.148 1 95.44 73 GLY B C 1
ATOM 2243 O O . GLY B 1 73 ? 23.188 -2.729 -4.555 1 95.44 73 GLY B O 1
ATOM 2244 N N . LEU B 1 74 ? 21.453 -1.97 -3.338 1 97.38 74 LEU B N 1
ATOM 2245 C CA . LEU B 1 74 ? 22.219 -0.857 -2.773 1 97.38 74 LEU B CA 1
ATOM 2246 C C . LEU B 1 74 ? 22.609 -1.146 -1.33 1 97.38 74 LEU B C 1
ATOM 2248 O O . LEU B 1 74 ? 21.812 -1.663 -0.552 1 97.38 74 LEU B O 1
ATOM 2252 N N . PRO B 1 75 ? 23.797 -0.864 -0.986 1 96.38 75 PRO B N 1
ATOM 2253 C CA . PRO B 1 75 ? 24.219 -1.047 0.406 1 96.38 75 PRO B CA 1
ATOM 2254 C C . PRO B 1 75 ? 23.609 -0.005 1.346 1 96.38 75 PRO B C 1
ATOM 2256 O 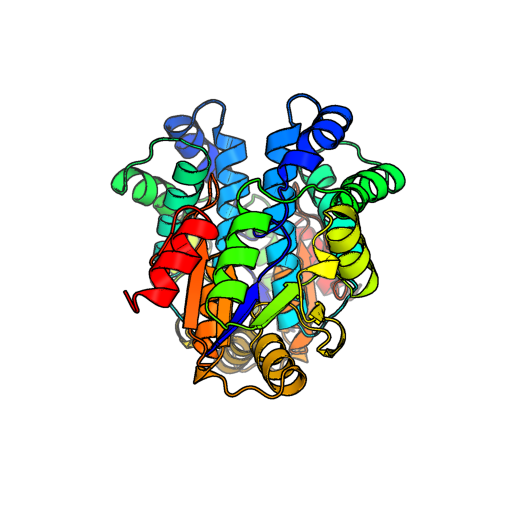O . PRO B 1 75 ? 23.531 1.175 0.994 1 96.38 75 PRO B O 1
ATOM 2259 N N . LEU B 1 76 ? 23.188 -0.401 2.445 1 97.88 76 LEU B N 1
ATOM 2260 C CA . LEU B 1 76 ? 22.672 0.485 3.49 1 97.88 76 LEU B CA 1
ATOM 2261 C C . LEU B 1 76 ? 22.797 -0.169 4.863 1 97.88 76 LEU B C 1
ATOM 2263 O O . LEU B 1 76 ? 22.109 -1.146 5.152 1 97.88 76 LEU B O 1
ATOM 2267 N N . GLU B 1 77 ? 23.594 0.404 5.691 1 96.94 77 GLU B N 1
ATOM 2268 C CA . GLU B 1 77 ? 23.734 -0.112 7.051 1 96.94 77 GLU B CA 1
ATOM 2269 C C . GLU B 1 77 ? 22.531 0.273 7.914 1 96.94 77 GLU B C 1
ATOM 2271 O O . GLU B 1 77 ? 21.891 1.29 7.664 1 96.94 77 GLU B O 1
ATOM 2276 N N . ASP B 1 78 ? 22.344 -0.536 8.906 1 96.44 78 ASP B N 1
ATOM 2277 C CA . ASP B 1 78 ? 21.203 -0.322 9.797 1 96.44 78 ASP B CA 1
ATOM 2278 C C . ASP B 1 78 ? 21.266 1.064 10.438 1 96.44 78 ASP B C 1
ATOM 2280 O O . ASP B 1 78 ? 20.25 1.753 10.523 1 96.44 78 ASP B O 1
ATOM 2284 N N . ALA B 1 79 ? 22.422 1.457 10.852 1 96.81 79 ALA B N 1
ATOM 2285 C CA . ALA B 1 79 ? 22.578 2.764 11.484 1 96.81 79 ALA B CA 1
ATOM 2286 C C . ALA B 1 79 ? 22.25 3.889 10.508 1 96.81 79 ALA B C 1
ATOM 2288 O O . ALA B 1 79 ? 21.672 4.906 10.898 1 96.81 79 ALA B O 1
ATOM 2289 N N . GLN B 1 80 ? 22.656 3.697 9.25 1 97.81 80 GLN B N 1
ATOM 2290 C CA . GLN B 1 80 ? 22.359 4.695 8.227 1 97.81 80 GLN B CA 1
ATOM 2291 C C . GLN B 1 80 ? 20.859 4.793 7.973 1 97.81 80 GLN B C 1
ATOM 2293 O O . GLN B 1 80 ? 20.328 5.891 7.805 1 97.81 80 GLN B O 1
ATOM 2298 N N . ALA B 1 81 ? 20.234 3.611 7.879 1 98.5 81 ALA B N 1
ATOM 2299 C CA . ALA B 1 81 ? 18.781 3.604 7.719 1 98.5 81 ALA B CA 1
ATOM 2300 C C . ALA B 1 81 ? 18.094 4.348 8.859 1 98.5 81 ALA B C 1
ATOM 2302 O O . ALA B 1 81 ? 17.141 5.105 8.633 1 98.5 81 ALA B O 1
ATOM 2303 N N . GLY B 1 82 ? 18.547 4.082 10.047 1 98.25 82 GLY B N 1
ATOM 2304 C CA . GLY B 1 82 ? 18.031 4.785 11.219 1 98.25 82 GLY B CA 1
ATOM 2305 C C . GLY B 1 82 ? 18.203 6.289 11.125 1 98.25 82 GLY B C 1
ATOM 2306 O O . GLY B 1 82 ? 17.281 7.039 11.484 1 98.25 82 GLY B O 1
ATOM 2307 N N . ASP B 1 83 ? 19.344 6.738 10.664 1 98.19 83 ASP B N 1
ATOM 2308 C CA . ASP B 1 83 ? 19.625 8.164 10.523 1 98.19 83 ASP B CA 1
ATOM 2309 C C . ASP B 1 83 ? 18.703 8.797 9.477 1 98.19 83 ASP B C 1
ATOM 2311 O O . ASP B 1 83 ? 18.188 9.898 9.68 1 98.19 83 ASP B O 1
ATOM 2315 N N . LEU B 1 84 ? 18.562 8.117 8.398 1 98.69 84 LEU B N 1
ATOM 2316 C CA . LEU B 1 84 ? 17.719 8.633 7.324 1 98.69 84 LEU B CA 1
ATOM 2317 C C . LEU B 1 84 ? 16.266 8.773 7.781 1 98.69 84 LEU B C 1
ATOM 2319 O O . LEU B 1 84 ? 15.656 9.82 7.602 1 98.69 84 LEU B O 1
ATOM 2323 N N . VAL B 1 85 ? 15.719 7.727 8.383 1 98.69 85 VAL B N 1
ATOM 2324 C CA . VAL B 1 85 ? 14.352 7.754 8.883 1 98.69 85 VAL B CA 1
ATOM 2325 C C . VAL B 1 85 ? 14.227 8.766 10.016 1 98.69 85 VAL B C 1
ATOM 2327 O O . VAL B 1 85 ? 13.211 9.461 10.133 1 98.69 85 VAL B O 1
ATOM 2330 N N . GLY B 1 86 ? 15.289 8.875 10.828 1 98.06 86 GLY B N 1
ATOM 2331 C CA . GLY B 1 86 ? 15.312 9.852 11.906 1 98.06 86 GLY B CA 1
ATOM 2332 C C . GLY B 1 86 ? 15.195 11.281 11.422 1 98.06 86 GLY B C 1
ATOM 2333 O O . GLY B 1 86 ? 14.75 12.156 12.172 1 98.06 86 GLY B O 1
ATOM 2334 N N . GLY B 1 87 ? 15.57 11.555 10.18 1 97.81 87 GLY B N 1
ATOM 2335 C CA . GLY B 1 87 ? 15.438 12.875 9.578 1 97.81 87 GLY B CA 1
ATOM 2336 C C . GLY B 1 87 ? 14 13.367 9.523 1 97.81 87 GLY B C 1
ATOM 2337 O O . GLY B 1 87 ? 13.75 14.57 9.438 1 97.81 87 GLY B O 1
ATOM 2338 N N . MET B 1 88 ? 13.062 12.438 9.602 1 96.62 88 MET B N 1
ATOM 2339 C CA . MET B 1 88 ? 11.648 12.805 9.594 1 96.62 88 MET B CA 1
ATOM 2340 C C . MET B 1 88 ? 11.305 13.688 10.789 1 96.62 88 MET B C 1
ATOM 2342 O O . MET B 1 88 ? 10.383 14.5 10.727 1 96.62 88 MET B O 1
ATOM 2346 N N . ARG B 1 89 ? 12.023 13.617 11.859 1 97.38 89 ARG B N 1
ATOM 2347 C CA . ARG B 1 89 ? 11.758 14.367 13.086 1 97.38 89 ARG B CA 1
ATOM 2348 C C . ARG B 1 89 ? 12.195 15.82 12.938 1 97.38 89 ARG B C 1
ATOM 2350 O O . ARG B 1 89 ? 11.836 16.656 13.758 1 97.38 89 ARG B O 1
ATOM 2357 N N . ARG B 1 90 ? 12.938 16.078 11.859 1 97.69 90 ARG B N 1
ATOM 2358 C CA . ARG B 1 90 ? 13.547 17.406 11.719 1 97.69 90 ARG B CA 1
ATOM 2359 C C . ARG B 1 90 ? 13.109 18.078 10.422 1 97.69 90 ARG B C 1
ATOM 2361 O O . ARG B 1 90 ? 13.859 18.844 9.828 1 97.69 90 ARG B O 1
ATOM 2368 N N . LEU B 1 91 ? 12 17.766 10 1 98.38 91 LEU B N 1
ATOM 2369 C CA . LEU B 1 91 ? 11.461 18.359 8.781 1 98.38 91 LEU B CA 1
ATOM 2370 C C . LEU B 1 91 ? 10.852 19.734 9.062 1 98.38 91 LEU B C 1
ATOM 2372 O O . LEU B 1 91 ? 10.344 19.969 10.164 1 98.38 91 LEU B O 1
ATOM 2376 N N . ARG B 1 92 ? 10.875 20.594 8.125 1 98.44 92 ARG B N 1
ATOM 2377 C CA . ARG B 1 92 ? 10.234 21.891 8.211 1 98.44 92 ARG B CA 1
ATOM 2378 C C . ARG B 1 92 ? 8.789 21.828 7.711 1 98.44 92 ARG B C 1
ATOM 2380 O O . ARG B 1 92 ? 8.453 20.969 6.898 1 98.44 92 ARG B O 1
ATOM 2387 N N . ALA B 1 93 ? 7.977 22.719 8.211 1 98.81 93 ALA B N 1
ATOM 2388 C CA . ALA B 1 93 ? 6.625 22.859 7.688 1 98.81 93 ALA B CA 1
ATOM 2389 C C . ALA B 1 93 ? 6.645 23.453 6.277 1 98.81 93 ALA B C 1
ATOM 2391 O O . ALA B 1 93 ? 7.547 24.219 5.93 1 98.81 93 ALA B O 1
ATOM 2392 N N . HIS B 1 94 ? 5.656 23.062 5.477 1 98.75 94 HIS B N 1
ATOM 2393 C CA . HIS B 1 94 ? 5.453 23.797 4.238 1 98.75 94 HIS B CA 1
ATOM 2394 C C . HIS B 1 94 ? 5.215 25.281 4.508 1 98.75 94 HIS B C 1
ATOM 2396 O O . HIS B 1 94 ? 4.684 25.641 5.559 1 98.75 94 HIS B O 1
ATOM 2402 N N . PRO B 1 95 ? 5.531 26.141 3.559 1 98.19 95 PRO B N 1
ATOM 2403 C CA . PRO B 1 95 ? 5.484 27.594 3.801 1 98.19 95 PRO B CA 1
ATOM 2404 C C . PRO B 1 95 ? 4.07 28.094 4.098 1 98.19 95 PRO B C 1
ATOM 2406 O O . PRO B 1 95 ? 3.906 29.125 4.75 1 98.19 95 PRO B O 1
ATOM 2409 N N . ASP B 1 96 ? 3.07 27.438 3.652 1 98.62 96 ASP B N 1
ATOM 2410 C CA . ASP B 1 96 ? 1.689 27.891 3.758 1 98.62 96 ASP B CA 1
ATOM 2411 C C . ASP B 1 96 ? 1.062 27.453 5.078 1 98.62 96 ASP B C 1
ATOM 2413 O O . ASP B 1 96 ? -0.015 27.922 5.449 1 98.62 96 ASP B O 1
ATOM 2417 N N . VAL B 1 97 ? 1.717 26.578 5.832 1 98.81 97 VAL B N 1
ATOM 2418 C CA . VAL B 1 97 ? 1.074 25.812 6.898 1 98.81 97 VAL B CA 1
ATOM 2419 C C . VAL B 1 97 ? 0.731 26.734 8.062 1 98.81 97 VAL B C 1
ATOM 2421 O O . VAL B 1 97 ? -0.399 26.734 8.555 1 98.81 97 VAL B O 1
ATOM 2424 N N . VAL B 1 98 ? 1.675 27.562 8.492 1 98.75 98 VAL B N 1
ATOM 2425 C CA . VAL B 1 98 ? 1.45 28.422 9.641 1 98.75 98 VAL B CA 1
ATOM 2426 C C . VAL B 1 98 ? 0.297 29.391 9.344 1 98.75 98 VAL B C 1
ATOM 2428 O O . VAL B 1 98 ? -0.64 29.5 10.141 1 98.75 98 VAL B O 1
ATOM 2431 N N . ASP B 1 99 ? 0.353 30.031 8.156 1 98.56 99 ASP B N 1
ATOM 2432 C CA . ASP B 1 99 ? -0.706 30.953 7.77 1 98.56 99 ASP B CA 1
ATOM 2433 C C . ASP B 1 99 ? -2.041 30.234 7.613 1 98.56 99 ASP B C 1
ATOM 2435 O O . ASP B 1 99 ? -3.094 30.781 7.957 1 98.56 99 ASP B O 1
ATOM 2439 N N . GLY B 1 100 ? -2.023 29.047 7.023 1 98.75 100 GLY B N 1
ATOM 2440 C CA . GLY B 1 100 ? -3.234 28.266 6.863 1 98.75 100 GLY B CA 1
ATOM 2441 C C . GLY B 1 100 ? -3.887 27.891 8.18 1 98.75 100 GLY B C 1
ATOM 2442 O O . GLY B 1 100 ? -5.102 28.031 8.336 1 98.75 100 GLY B O 1
ATOM 2443 N N . ILE B 1 101 ? -3.068 27.422 9.156 1 98.75 101 ILE B N 1
ATOM 2444 C CA . ILE B 1 101 ? -3.59 27.078 10.469 1 98.75 101 ILE B CA 1
ATOM 2445 C C . ILE B 1 101 ? -4.16 28.328 11.141 1 98.75 101 ILE B C 1
ATOM 2447 O O . ILE B 1 101 ? -5.25 28.281 11.719 1 98.75 101 ILE B O 1
ATOM 2451 N N . ALA B 1 102 ? -3.449 29.453 11.078 1 98.31 102 ALA B N 1
ATOM 2452 C CA . ALA B 1 102 ? -3.92 30.703 11.664 1 98.31 102 ALA B CA 1
ATOM 2453 C C . ALA B 1 102 ? -5.273 31.109 11.078 1 98.31 102 ALA B C 1
ATOM 2455 O O . ALA B 1 102 ? -6.16 31.547 11.812 1 98.31 102 ALA B O 1
ATOM 2456 N N . ALA B 1 103 ? -5.406 30.984 9.75 1 98.38 103 ALA B N 1
ATOM 2457 C CA . ALA B 1 103 ? -6.664 31.312 9.086 1 98.38 103 ALA B CA 1
ATOM 2458 C C . ALA B 1 103 ? -7.797 30.422 9.586 1 98.38 103 ALA B C 1
ATOM 2460 O O . ALA B 1 103 ? -8.914 30.891 9.82 1 98.38 103 ALA B O 1
ATOM 2461 N N . LEU B 1 104 ? -7.566 29.141 9.727 1 98.44 104 LEU B N 1
ATOM 2462 C CA . LEU B 1 104 ? -8.57 28.188 10.211 1 98.44 104 LEU B CA 1
ATOM 2463 C C . LEU B 1 104 ? -8.984 28.516 11.641 1 98.44 104 LEU B C 1
ATOM 2465 O O . LEU B 1 104 ? -10.172 28.531 11.961 1 98.44 104 LEU B O 1
ATOM 2469 N N . VAL B 1 105 ? -7.957 28.797 12.453 1 97.88 105 VAL B N 1
ATOM 2470 C CA . VAL B 1 105 ? -8.219 29.141 13.844 1 97.88 105 VAL B CA 1
ATOM 2471 C C . VAL B 1 105 ? -8.969 30.469 13.914 1 97.88 105 VAL B C 1
ATOM 2473 O O . VAL B 1 105 ? -9.93 30.609 14.672 1 97.88 105 VAL B O 1
ATOM 2476 N N . GLY B 1 106 ? -8.555 31.391 13.109 1 96.88 106 GLY B N 1
ATOM 2477 C CA . GLY B 1 106 ? -9.227 32.688 13.055 1 96.88 106 GLY B CA 1
ATOM 2478 C C . GLY B 1 106 ? -10.68 32.562 12.641 1 96.88 106 GLY B C 1
ATOM 2479 O O . GLY B 1 106 ? -11.5 33.406 13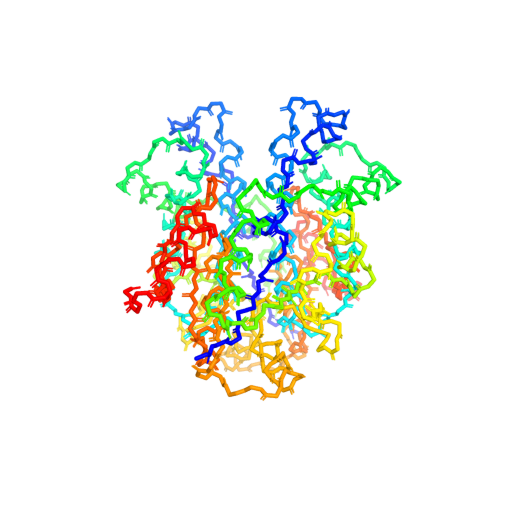.047 1 96.88 106 GLY B O 1
ATOM 2480 N N . ALA B 1 107 ? -10.984 31.609 11.867 1 96.88 107 ALA B N 1
ATOM 2481 C CA . ALA B 1 107 ? -12.344 31.375 11.398 1 96.88 107 ALA B CA 1
ATOM 2482 C C . ALA B 1 107 ? -13.172 30.625 12.438 1 96.88 107 ALA B C 1
ATOM 2484 O O . ALA B 1 107 ? -14.344 30.328 12.211 1 96.88 107 ALA B O 1
ATOM 2485 N N . GLY B 1 108 ? -12.539 30.266 13.555 1 96.12 108 GLY B N 1
ATOM 2486 C CA . GLY B 1 108 ? -13.266 29.672 14.664 1 96.12 108 GLY B CA 1
ATOM 2487 C C . GLY B 1 108 ? -13.141 28.172 14.727 1 96.12 108 GLY B C 1
ATOM 2488 O O . GLY B 1 108 ? -13.789 27.516 15.555 1 96.12 108 GLY B O 1
ATOM 2489 N N . HIS B 1 109 ? -12.32 27.562 13.836 1 97.81 109 HIS B N 1
ATOM 2490 C CA . HIS B 1 109 ? -12.156 26.125 13.828 1 97.81 109 HIS B CA 1
ATOM 2491 C C . HIS B 1 109 ? -11.109 25.688 14.852 1 97.81 109 HIS B C 1
ATOM 2493 O O . HIS B 1 109 ? -10.203 26.453 15.18 1 97.81 109 HIS B O 1
ATOM 2499 N N . ARG B 1 110 ? -11.32 24.5 15.383 1 98.06 110 ARG B N 1
ATOM 2500 C CA . ARG B 1 110 ? -10.266 23.812 16.109 1 98.06 110 ARG B CA 1
ATOM 2501 C C . ARG B 1 110 ? -9.352 23.047 15.164 1 98.06 110 ARG B C 1
ATOM 2503 O O . ARG B 1 110 ? -9.812 22.438 14.203 1 98.06 110 ARG B O 1
ATOM 2510 N N . VAL B 1 111 ? -8.008 23.141 15.375 1 98.75 111 VAL B N 1
ATOM 2511 C CA . VAL B 1 111 ? -7.078 22.453 14.484 1 98.75 111 VAL B CA 1
ATOM 2512 C C . VAL B 1 111 ? -6.25 21.453 15.289 1 98.75 111 VAL B C 1
ATOM 2514 O O . VAL B 1 111 ? -5.668 21.797 16.312 1 98.75 111 VAL B O 1
ATOM 2517 N N . VAL B 1 112 ? -6.211 20.188 14.836 1 98.88 112 VAL B N 1
ATOM 2518 C CA . VAL B 1 112 ? -5.5 19.078 15.469 1 98.88 112 VAL B CA 1
ATOM 2519 C C . VAL B 1 112 ? -4.688 18.312 14.422 1 98.88 112 VAL B C 1
ATOM 2521 O O . VAL B 1 112 ? -4.875 18.516 13.219 1 98.88 112 VAL B O 1
ATOM 2524 N N . ALA B 1 113 ? -3.68 17.578 14.883 1 98.94 113 ALA B N 1
ATOM 2525 C CA . ALA B 1 113 ? -2.924 16.703 13.992 1 98.94 113 ALA B CA 1
ATOM 2526 C C . ALA B 1 113 ? -3.27 15.234 14.25 1 98.94 113 ALA B C 1
ATOM 2528 O O . ALA B 1 113 ? -3.559 14.844 15.383 1 98.94 113 ALA B O 1
ATOM 2529 N N . LEU B 1 114 ? -3.271 14.43 13.273 1 98.94 114 LEU B N 1
ATOM 2530 C CA . LEU B 1 114 ? -3.385 12.977 13.32 1 98.94 114 LEU B CA 1
ATOM 2531 C C . LEU B 1 114 ? -2.373 12.328 12.383 1 98.94 114 LEU B C 1
ATOM 2533 O O . LEU B 1 114 ? -2.359 12.609 11.188 1 98.94 114 LEU B O 1
ATOM 2537 N N . THR B 1 115 ? -1.551 11.5 12.922 1 98.94 115 THR B N 1
ATOM 2538 C CA . THR B 1 115 ? -0.458 10.945 12.133 1 98.94 115 THR B CA 1
ATOM 2539 C C . THR B 1 115 ? -0.272 9.461 12.438 1 98.94 115 THR B C 1
ATOM 2541 O O . THR B 1 115 ? -0.619 9 13.523 1 98.94 115 THR B O 1
ATOM 2544 N N . ASN B 1 116 ? 0.266 8.68 11.492 1 98.81 116 ASN B N 1
ATOM 2545 C CA . ASN B 1 116 ? 0.661 7.289 11.68 1 98.81 116 ASN B CA 1
ATOM 2546 C C . ASN B 1 116 ? 1.889 7.176 12.578 1 98.81 116 ASN B C 1
ATOM 2548 O O . ASN B 1 116 ? 2.166 6.102 13.125 1 98.81 116 ASN B O 1
ATOM 2552 N N . SER B 1 117 ? 2.67 8.234 12.703 1 98.75 117 SER B N 1
ATOM 2553 C CA . SER B 1 117 ? 3.867 8.211 13.539 1 98.75 117 SER B CA 1
ATOM 2554 C C . SER B 1 117 ? 3.514 8.008 15.008 1 98.75 117 SER B C 1
ATOM 2556 O O . SER B 1 117 ? 2.418 8.367 15.445 1 98.75 117 SER B O 1
ATOM 2558 N N . GLY B 1 118 ? 4.465 7.422 15.711 1 98.25 118 GLY B N 1
ATOM 2559 C CA . GLY B 1 118 ? 4.293 7.305 17.156 1 98.25 118 GLY B CA 1
ATOM 2560 C C . GLY B 1 118 ? 4.145 8.648 17.844 1 98.25 118 GLY B C 1
ATOM 2561 O O . GLY B 1 118 ? 4.574 9.672 17.312 1 98.25 118 GLY B O 1
ATOM 2562 N N . GLN B 1 119 ? 3.551 8.625 19.016 1 98.31 119 GLN B N 1
ATOM 2563 C CA . GLN B 1 119 ? 3.205 9.852 19.734 1 98.31 119 GLN B CA 1
ATOM 2564 C C . GLN B 1 119 ? 4.441 10.719 19.984 1 98.31 119 GLN B C 1
ATOM 2566 O O . GLN B 1 119 ? 4.434 11.914 19.688 1 98.31 119 GLN B O 1
ATOM 2571 N N . ALA B 1 120 ? 5.512 10.125 20.469 1 97.88 120 ALA B N 1
ATOM 2572 C CA . ALA B 1 120 ? 6.723 10.883 20.766 1 97.88 120 ALA B CA 1
ATOM 2573 C C . ALA B 1 120 ? 7.328 11.477 19.5 1 97.88 120 ALA B C 1
ATOM 2575 O O . ALA B 1 120 ? 7.805 12.617 19.5 1 97.88 120 ALA B O 1
ATOM 2576 N N . THR B 1 121 ? 7.336 10.695 18.453 1 98.38 121 THR B N 1
ATOM 2577 C CA . THR B 1 121 ? 7.852 11.172 17.172 1 98.38 121 THR B CA 1
ATOM 2578 C C . THR B 1 121 ? 7 12.32 16.641 1 98.38 121 THR B C 1
ATOM 2580 O O . THR B 1 121 ? 7.531 13.328 16.156 1 98.38 121 THR B O 1
ATOM 2583 N N . ALA B 1 122 ? 5.688 12.188 16.703 1 98.62 122 ALA B N 1
ATOM 2584 C CA . ALA B 1 122 ? 4.77 13.227 16.25 1 98.62 122 ALA B CA 1
ATOM 2585 C C . ALA B 1 122 ? 5.008 14.539 16.984 1 98.62 122 ALA B C 1
ATOM 2587 O O . ALA B 1 122 ? 5.094 15.602 16.375 1 98.62 122 ALA B O 1
ATOM 2588 N N . GLU B 1 123 ? 5.137 14.445 18.266 1 98.56 123 GLU B N 1
ATOM 2589 C CA . GLU B 1 123 ? 5.371 15.633 19.094 1 98.56 123 GLU B CA 1
ATOM 2590 C C . GLU B 1 123 ? 6.711 16.281 18.75 1 98.56 123 GLU B C 1
ATOM 2592 O O . GLU B 1 123 ? 6.805 17.5 18.641 1 98.56 123 GLU B O 1
ATOM 2597 N N . ALA B 1 124 ? 7.707 15.469 18.562 1 98.25 124 ALA B N 1
ATOM 2598 C CA . ALA B 1 124 ? 9.031 15.984 18.219 1 98.25 124 ALA B CA 1
ATOM 2599 C C . ALA B 1 124 ? 9.008 16.656 16.844 1 98.25 124 ALA B C 1
ATOM 2601 O O . ALA B 1 124 ? 9.609 17.719 16.672 1 98.25 124 ALA B O 1
ATOM 2602 N N . GLN B 1 125 ? 8.344 16.016 15.883 1 98.62 125 GLN B N 1
ATOM 2603 C CA . GLN B 1 125 ? 8.234 16.578 14.539 1 98.62 125 GLN B CA 1
ATOM 2604 C C . GLN B 1 125 ? 7.578 17.953 14.555 1 98.62 125 GLN B C 1
ATOM 2606 O O . GLN B 1 125 ? 8.109 18.906 13.977 1 98.62 125 GLN B O 1
ATOM 2611 N N . LEU B 1 126 ? 6.465 18.031 15.203 1 98.88 126 LEU B N 1
ATOM 2612 C CA . LEU B 1 126 ? 5.66 19.25 15.148 1 98.88 126 LEU B CA 1
ATOM 2613 C C . LEU B 1 126 ? 6.281 20.344 16 1 98.88 126 LEU B C 1
ATOM 2615 O O . LEU B 1 126 ? 6.176 21.531 15.672 1 98.88 126 LEU B O 1
ATOM 2619 N N . ALA B 1 127 ? 7.008 19.969 17.094 1 98.69 127 ALA B N 1
ATOM 2620 C CA . ALA B 1 127 ? 7.773 20.938 17.875 1 98.69 127 ALA B CA 1
ATOM 2621 C C . ALA B 1 127 ? 8.922 21.531 17.047 1 98.69 127 ALA B C 1
ATOM 2623 O O . ALA B 1 127 ? 9.141 22.734 17.047 1 98.69 127 ALA B O 1
ATOM 2624 N N . HIS B 1 128 ? 9.633 20.672 16.406 1 98.69 128 HIS B N 1
ATOM 2625 C CA . HIS B 1 128 ? 10.742 21.109 15.578 1 98.69 128 HIS B CA 1
ATOM 2626 C C . HIS B 1 128 ? 10.273 22.094 14.516 1 98.69 128 HIS B C 1
ATOM 2628 O O . HIS B 1 128 ? 10.969 23.078 14.211 1 98.69 128 HIS B O 1
ATOM 2634 N N . ALA B 1 129 ? 9.102 21.844 13.953 1 98.62 129 ALA B N 1
ATOM 2635 C CA . ALA B 1 129 ? 8.562 22.672 12.875 1 98.62 129 ALA B CA 1
ATOM 2636 C C . ALA B 1 129 ? 7.875 23.906 13.43 1 98.62 129 ALA B C 1
ATOM 2638 O O . ALA B 1 129 ? 7.395 24.75 12.672 1 98.62 129 ALA B O 1
ATOM 2639 N N . GLY B 1 130 ? 7.785 24 14.758 1 98.19 130 GLY B N 1
ATOM 2640 C CA . GLY B 1 130 ? 7.152 25.141 15.406 1 98.19 130 GLY B CA 1
ATOM 2641 C C . GLY B 1 130 ? 5.637 25.094 15.328 1 98.19 130 GLY B C 1
ATOM 2642 O O . GLY B 1 130 ? 4.98 26.141 15.398 1 98.19 130 GLY B O 1
ATOM 2643 N N . LEU B 1 131 ? 5.07 23.938 15.117 1 98.69 131 LEU B N 1
ATOM 2644 C CA . LEU B 1 131 ? 3.635 23.844 14.883 1 98.69 131 LEU B CA 1
ATOM 2645 C C . LEU B 1 131 ? 2.906 23.391 16.141 1 98.69 131 LEU B C 1
ATOM 2647 O O . LEU B 1 131 ? 1.684 23.531 16.25 1 98.69 131 LEU B O 1
ATOM 2651 N N . ASP B 1 132 ? 3.646 22.812 17.094 1 98.12 132 ASP B N 1
ATOM 2652 C CA . ASP B 1 132 ? 3.023 22.219 18.281 1 98.12 132 ASP B CA 1
ATOM 2653 C C . ASP B 1 132 ? 2.195 23.266 19.031 1 98.12 132 ASP B C 1
ATOM 2655 O O . ASP B 1 132 ? 1.111 22.953 19.547 1 98.12 132 ASP B O 1
ATOM 2659 N N . VAL B 1 133 ? 2.549 24.516 19.031 1 97.25 133 VAL B N 1
ATOM 2660 C CA . VAL B 1 133 ? 1.913 25.562 19.812 1 97.25 133 VAL B CA 1
ATOM 2661 C C . VAL B 1 133 ? 0.68 26.078 19.078 1 97.25 133 VAL B C 1
ATOM 2663 O O . VAL B 1 133 ? -0.15 26.781 19.672 1 97.25 133 VAL B O 1
ATOM 2666 N N . LEU B 1 134 ? 0.536 25.719 17.828 1 97.88 134 LEU B N 1
ATOM 2667 C CA . LEU B 1 134 ? -0.587 26.188 17.016 1 97.88 134 LEU B CA 1
ATOM 2668 C C . LEU B 1 134 ? -1.72 25.172 17.016 1 97.88 134 LEU B C 1
ATOM 2670 O O . LEU B 1 134 ? -2.84 25.484 16.609 1 97.88 134 LEU B O 1
ATOM 2674 N N . LEU B 1 135 ? -1.46 23.953 17.469 1 98.62 135 LEU B N 1
ATOM 2675 C CA . LEU B 1 135 ? -2.402 22.844 17.391 1 98.62 135 LEU B CA 1
ATOM 2676 C C . LEU B 1 135 ? -3.055 22.609 18.75 1 98.62 135 LEU B C 1
ATOM 2678 O O . LEU B 1 135 ? -2.393 22.688 19.797 1 98.62 135 LEU B O 1
ATOM 2682 N N . ASP B 1 136 ? -4.258 22.328 18.734 1 98.38 136 ASP B N 1
ATOM 2683 C CA . ASP B 1 136 ? -4.984 22.031 19.969 1 98.38 136 ASP B CA 1
ATOM 2684 C C . ASP B 1 136 ? -4.555 20.688 20.547 1 98.38 136 ASP B C 1
ATOM 2686 O O . ASP B 1 136 ? -4.504 20.531 21.766 1 98.38 136 ASP B O 1
ATOM 2690 N N . ARG B 1 137 ? -4.387 19.703 19.672 1 98.38 137 ARG B N 1
ATOM 2691 C CA . ARG B 1 137 ? -3.98 18.344 20.031 1 98.38 137 ARG B CA 1
ATOM 2692 C C . ARG B 1 137 ? -3.109 17.734 18.938 1 98.38 137 ARG B C 1
ATOM 2694 O O . ARG B 1 137 ? -3.191 18.125 17.781 1 98.38 137 ARG B O 1
ATOM 2701 N N . ILE B 1 138 ? -2.277 16.891 19.391 1 98.81 138 ILE B N 1
ATOM 2702 C CA . ILE B 1 138 ? -1.501 16.031 18.516 1 98.81 138 ILE B CA 1
ATOM 2703 C C . ILE B 1 138 ? -1.848 14.57 18.781 1 98.81 138 ILE B C 1
ATOM 2705 O O . ILE B 1 138 ? -1.619 14.062 19.875 1 98.81 138 ILE B O 1
ATOM 2709 N N . LEU B 1 139 ? -2.438 13.867 17.797 1 98.88 139 LEU B N 1
ATOM 2710 C CA . LEU B 1 139 ? -2.883 12.484 17.953 1 98.88 139 LEU B CA 1
ATOM 2711 C C . LEU B 1 139 ? -2.055 11.547 17.078 1 98.88 139 LEU B C 1
ATOM 2713 O O . LEU B 1 139 ? -1.73 11.875 15.938 1 98.88 139 LEU B O 1
ATOM 2717 N N . SER B 1 140 ? -1.631 10.453 17.703 1 98.81 140 SER B N 1
ATOM 2718 C CA . SER B 1 140 ? -0.996 9.336 17.016 1 98.81 140 SER B CA 1
ATOM 2719 C C . SER B 1 140 ? -1.951 8.148 16.891 1 98.81 140 SER B C 1
ATOM 2721 O O . SER B 1 140 ? -2.951 8.07 17.594 1 98.81 140 SER B O 1
ATOM 2723 N N . VAL B 1 141 ? -1.59 7.258 15.992 1 98.75 141 VAL B N 1
ATOM 2724 C CA . VAL B 1 141 ? -2.406 6.062 15.797 1 98.75 141 VAL B CA 1
ATOM 2725 C C . VAL B 1 141 ? -2.105 5.043 16.891 1 98.75 141 VAL B C 1
ATOM 2727 O O . VAL B 1 141 ? -2.781 4.02 17 1 98.75 141 VAL B O 1
ATOM 2730 N N . ASP B 1 142 ? -1.2 5.293 17.797 1 98.44 142 ASP B N 1
ATOM 2731 C CA . ASP B 1 142 ? -0.667 4.363 18.781 1 98.44 142 ASP B CA 1
ATOM 2732 C C . ASP B 1 142 ? -1.792 3.689 19.562 1 98.44 142 ASP B C 1
ATOM 2734 O O . ASP B 1 142 ? -1.798 2.469 19.719 1 98.44 142 ASP B O 1
ATOM 2738 N N . PRO B 1 143 ? -2.77 4.453 20.016 1 98.31 143 PRO B N 1
ATOM 2739 C CA . PRO B 1 143 ? -3.781 3.82 20.859 1 98.31 143 PRO B CA 1
ATOM 2740 C C . PRO B 1 143 ? -4.586 2.75 20.125 1 98.31 143 PRO B C 1
ATOM 2742 O O . PRO B 1 143 ? -5.176 1.871 20.766 1 98.31 143 PRO B O 1
ATOM 2745 N N . THR B 1 144 ? -4.641 2.791 18.797 1 98.56 144 THR B N 1
ATOM 2746 C CA . THR B 1 144 ? -5.473 1.87 18.031 1 98.56 144 THR B CA 1
ATOM 2747 C C . THR B 1 144 ? -4.656 0.664 17.578 1 98.56 144 THR B C 1
ATOM 2749 O O . THR B 1 144 ? -5.223 -0.343 17.141 1 98.56 144 THR B O 1
ATOM 2752 N N . LEU B 1 145 ? -3.307 0.76 17.609 1 98.62 145 LEU B N 1
ATOM 2753 C CA . LEU B 1 145 ? -2.395 -0.257 17.094 1 98.62 145 LEU B CA 1
ATOM 2754 C C . LEU B 1 145 ? -2.756 -0.637 15.672 1 98.62 145 LEU B C 1
ATOM 2756 O O . LEU B 1 145 ? -2.705 -1.813 15.305 1 98.62 145 LEU B O 1
ATOM 2760 N N . ARG B 1 146 ? -3.26 0.284 14.922 1 98.62 146 ARG B N 1
ATOM 2761 C CA . ARG B 1 146 ? -3.596 0.23 13.5 1 98.62 146 ARG B CA 1
ATOM 2762 C C . ARG B 1 146 ? -3.137 1.493 12.781 1 98.62 146 ARG B C 1
ATOM 2764 O O . ARG B 1 146 ? -2.928 2.531 13.406 1 98.62 146 ARG B O 1
ATOM 2771 N N . PHE B 1 147 ? -2.957 1.38 11.523 1 98.94 147 PHE B N 1
ATOM 2772 C CA . PHE B 1 147 ? -2.559 2.539 10.734 1 98.94 147 PHE B CA 1
ATOM 2773 C C . PHE B 1 147 ? -3.732 3.068 9.922 1 98.94 147 PHE B C 1
ATOM 2775 O O . PHE B 1 147 ? -4.645 2.314 9.578 1 98.94 147 PHE B O 1
ATOM 2782 N N . LYS B 1 148 ? -3.672 4.445 9.641 1 98.88 148 LYS B N 1
ATOM 2783 C CA . LYS B 1 148 ? -4.508 4.984 8.57 1 98.88 148 LYS B CA 1
ATOM 2784 C C . LYS B 1 148 ? -4.301 4.215 7.27 1 98.88 148 LYS B C 1
ATOM 2786 O O . LYS B 1 148 ? -3.195 3.74 6.992 1 98.88 148 LYS B O 1
ATOM 2791 N N . PRO B 1 149 ? -5.461 3.867 6.516 1 98.81 149 PRO B N 1
ATOM 2792 C CA . PRO B 1 149 ? -6.793 4.461 6.66 1 98.81 149 PRO B CA 1
ATOM 2793 C C . PRO B 1 149 ? -7.781 3.531 7.359 1 98.81 149 PRO B C 1
ATOM 2795 O O . PRO B 1 149 ? -8.969 3.535 7.035 1 98.81 149 PRO B O 1
ATOM 2798 N N . ASP B 1 150 ? -7.316 2.635 8.203 1 98.81 150 ASP B N 1
ATOM 2799 C CA . ASP B 1 150 ? -8.258 1.807 8.953 1 98.81 150 ASP B CA 1
ATOM 2800 C C . ASP B 1 150 ? -9.305 2.666 9.664 1 98.81 150 ASP B C 1
ATOM 2802 O O . ASP B 1 150 ? -8.961 3.639 10.336 1 98.81 150 ASP B O 1
ATOM 2806 N N . PRO B 1 151 ? -10.578 2.301 9.586 1 98.69 151 PRO B N 1
ATOM 2807 C CA . PRO B 1 151 ? -11.641 3.113 10.18 1 98.69 151 PRO B CA 1
ATOM 2808 C C . PRO B 1 151 ? -11.484 3.266 11.695 1 98.69 151 PRO B C 1
ATOM 2810 O O . PRO B 1 151 ? -11.891 4.285 12.258 1 98.69 151 PRO B O 1
ATOM 2813 N N . ALA B 1 152 ? -10.852 2.328 12.336 1 98.62 152 ALA B N 1
ATOM 2814 C CA . ALA B 1 152 ? -10.688 2.375 13.789 1 98.62 152 ALA B CA 1
ATOM 2815 C C . ALA B 1 152 ? -9.875 3.594 14.211 1 98.62 152 ALA B C 1
ATOM 2817 O O . ALA B 1 152 ? -10.094 4.148 15.289 1 98.62 152 ALA B O 1
ATOM 2818 N N . VAL B 1 153 ? -8.977 4.012 13.344 1 98.88 153 VAL B N 1
ATOM 2819 C CA . VAL B 1 153 ? -8.117 5.152 13.648 1 98.88 153 VAL B CA 1
ATOM 2820 C C . VAL B 1 153 ? -8.953 6.43 13.688 1 98.88 153 VAL B C 1
ATOM 2822 O O . VAL B 1 153 ? -8.844 7.223 14.625 1 98.88 153 VAL B O 1
ATOM 2825 N N . TYR B 1 154 ? -9.812 6.609 12.711 1 98.88 154 TYR B N 1
ATOM 2826 C CA . TYR B 1 154 ? -10.641 7.801 12.617 1 98.88 154 TYR B CA 1
ATOM 2827 C C . TYR B 1 154 ? -11.719 7.809 13.695 1 98.88 154 TYR B C 1
ATOM 2829 O O . TYR B 1 154 ? -12.039 8.859 14.25 1 98.88 154 TYR B O 1
ATOM 2837 N N . ALA B 1 155 ? -12.273 6.633 13.984 1 98.75 155 ALA B N 1
ATOM 2838 C CA . ALA B 1 155 ? -13.258 6.516 15.055 1 98.75 155 ALA B CA 1
ATOM 2839 C C . ALA B 1 155 ? -12.648 6.902 16.406 1 98.75 155 ALA B C 1
ATOM 2841 O O . ALA B 1 155 ? -13.266 7.629 17.188 1 98.75 155 ALA B O 1
ATOM 2842 N N . HIS B 1 156 ? -11.477 6.406 16.609 1 98.75 156 HIS B N 1
ATOM 2843 C CA . HIS B 1 156 ? -10.789 6.727 17.859 1 98.75 156 HIS B CA 1
ATOM 2844 C C . HIS B 1 156 ? -10.5 8.219 17.969 1 98.75 156 HIS B C 1
ATOM 2846 O O . HIS B 1 156 ? -10.672 8.82 19.031 1 98.75 156 HIS B O 1
ATOM 2852 N N . ALA B 1 157 ? -10 8.805 16.859 1 98.88 157 ALA B N 1
ATOM 2853 C CA . ALA B 1 157 ? -9.727 10.234 16.859 1 98.88 157 ALA B CA 1
ATOM 2854 C C . ALA B 1 157 ? -10.984 11.039 17.172 1 98.88 157 ALA B C 1
ATOM 2856 O O . ALA B 1 157 ? -10.938 11.992 17.953 1 98.88 157 ALA B O 1
ATOM 2857 N N . ALA B 1 158 ? -12.094 10.664 16.578 1 98.81 158 ALA B N 1
ATOM 2858 C CA . ALA B 1 158 ? -13.359 11.328 16.859 1 98.81 158 ALA B CA 1
ATOM 2859 C C . ALA B 1 158 ? -13.727 11.242 18.344 1 98.81 158 ALA B C 1
ATOM 2861 O O . ALA B 1 158 ? -14.117 12.242 18.938 1 98.81 158 ALA B O 1
ATOM 2862 N N . ASP B 1 159 ? -13.586 10.047 18.891 1 98.69 159 ASP B N 1
ATOM 2863 C CA . ASP B 1 159 ? -13.875 9.828 20.312 1 98.69 159 ASP B CA 1
ATOM 2864 C C . ASP B 1 159 ? -12.984 10.688 21.203 1 98.69 159 ASP B C 1
ATOM 2866 O O . ASP B 1 159 ? -13.461 11.336 22.141 1 98.69 159 ASP B O 1
ATOM 2870 N N . GLU B 1 160 ? -11.703 10.695 20.891 1 98.5 160 GLU B N 1
ATOM 2871 C CA . GLU B 1 160 ? -10.727 11.461 21.656 1 98.5 160 GLU B CA 1
ATOM 2872 C C . GLU B 1 160 ? -11.047 12.953 21.625 1 98.5 160 GLU B C 1
ATOM 2874 O O . GLU B 1 160 ? -10.789 13.672 22.594 1 98.5 160 GLU B O 1
ATOM 2879 N N . LEU B 1 161 ? -11.547 13.383 20.5 1 98.5 161 LEU B N 1
ATOM 2880 C CA . LEU B 1 161 ? -11.812 14.805 20.312 1 98.5 161 LEU B CA 1
ATOM 2881 C C . LEU B 1 161 ? -13.211 15.172 20.797 1 98.5 161 LEU B C 1
ATOM 2883 O O . LEU B 1 161 ? -13.562 16.359 20.828 1 98.5 161 LEU B O 1
ATOM 2887 N N . GLY B 1 162 ? -13.977 14.148 21.125 1 98.25 162 GLY B N 1
ATOM 2888 C CA . GLY B 1 162 ? -15.352 14.406 21.531 1 98.25 162 GLY B CA 1
ATOM 2889 C C . GLY B 1 162 ? -16.188 15.023 20.438 1 98.25 162 GLY B C 1
ATOM 2890 O O . GLY B 1 162 ? -17.016 15.898 20.703 1 98.25 162 GLY B O 1
ATOM 2891 N N . ALA B 1 163 ? -15.992 14.648 19.234 1 98 163 ALA B N 1
ATOM 2892 C CA . ALA B 1 163 ? -16.656 15.266 18.094 1 98 163 ALA B CA 1
ATOM 2893 C C . ALA B 1 163 ? -17.484 14.234 17.328 1 98 163 ALA B C 1
ATOM 2895 O O . ALA B 1 163 ? -17.141 13.055 17.297 1 98 163 ALA B O 1
ATOM 2896 N N . LYS B 1 164 ? -18.547 14.703 16.781 1 98.06 164 LYS B N 1
ATOM 2897 C CA . LYS B 1 164 ? -19.312 13.883 15.852 1 98.06 164 LYS B CA 1
ATOM 2898 C C . LYS B 1 164 ? -18.641 13.828 14.484 1 98.06 164 LYS B C 1
ATOM 2900 O O . LYS B 1 164 ? -18.062 14.82 14.031 1 98.06 164 LYS B O 1
ATOM 2905 N N . PRO B 1 165 ? -18.719 12.648 13.812 1 98.12 165 PRO B N 1
ATOM 2906 C CA . PRO B 1 165 ? -18.062 12.539 12.508 1 98.12 165 PRO B CA 1
ATOM 2907 C C . PRO B 1 165 ? -18.422 13.68 11.57 1 98.12 165 PRO B C 1
ATOM 2909 O O . PRO B 1 165 ? -17.562 14.203 10.859 1 98.12 165 PRO B O 1
ATOM 2912 N N . GLY B 1 166 ? -19.578 14.102 11.555 1 97.5 166 GLY B N 1
ATOM 2913 C CA . GLY B 1 166 ? -20.047 15.156 10.672 1 97.5 166 GLY B CA 1
ATOM 2914 C C . GLY B 1 166 ? -19.406 16.516 10.961 1 97.5 166 GLY B C 1
ATOM 2915 O O . GLY B 1 166 ? -19.484 17.422 10.141 1 97.5 166 GLY B O 1
ATOM 2916 N N . ASP B 1 167 ? -18.766 16.672 12.109 1 97.88 167 ASP B N 1
ATOM 2917 C CA . ASP B 1 167 ? -18.141 17.922 12.516 1 97.88 167 ASP B CA 1
ATOM 2918 C C . ASP B 1 167 ? -16.625 17.875 12.312 1 97.88 167 ASP B C 1
ATOM 2920 O O . ASP B 1 167 ? -15.906 18.797 12.742 1 97.88 167 ASP B O 1
ATOM 2924 N N . LEU B 1 168 ? -16.156 16.844 11.711 1 98.81 168 LEU B N 1
ATOM 2925 C CA . LEU B 1 168 ? -14.719 16.656 11.523 1 98.81 168 LEU B CA 1
ATOM 2926 C C . LEU B 1 168 ? -14.344 16.797 10.047 1 98.81 168 LEU B C 1
ATOM 2928 O O . LEU B 1 168 ? -15.094 16.359 9.172 1 98.81 168 LEU B O 1
ATOM 2932 N N . VAL B 1 169 ? -13.234 17.391 9.75 1 98.88 169 VAL B N 1
ATOM 2933 C CA . VAL B 1 169 ? -12.656 17.531 8.414 1 98.88 169 VAL B CA 1
ATOM 2934 C C . VAL B 1 169 ? -11.234 16.984 8.414 1 98.88 169 VAL B C 1
ATOM 2936 O O . VAL B 1 169 ? -10.367 17.484 9.125 1 98.88 169 VAL B O 1
ATOM 2939 N N . MET B 1 170 ? -10.953 15.961 7.68 1 98.94 170 MET B N 1
ATOM 2940 C CA . MET B 1 170 ? -9.594 15.461 7.477 1 98.94 170 MET B CA 1
ATOM 2941 C C . MET B 1 170 ? -8.883 16.266 6.395 1 98.94 170 MET B C 1
ATOM 2943 O O . MET B 1 170 ? -9.336 16.312 5.25 1 98.94 170 MET B O 1
ATOM 2947 N N . VAL B 1 171 ? -7.824 16.891 6.715 1 98.94 171 VAL B N 1
ATOM 2948 C CA . VAL B 1 171 ? -6.98 17.594 5.754 1 98.94 171 VAL B CA 1
ATOM 2949 C C . VAL B 1 171 ? -5.73 16.766 5.465 1 98.94 171 VAL B C 1
ATOM 2951 O O . VAL B 1 171 ? -4.957 16.453 6.379 1 98.94 171 VAL B O 1
ATOM 2954 N N . ALA B 1 172 ? -5.496 16.438 4.23 1 98.94 172 ALA B N 1
ATOM 2955 C CA . ALA B 1 172 ? -4.355 15.594 3.879 1 98.94 172 ALA B CA 1
ATOM 2956 C C . ALA B 1 172 ? -3.912 15.844 2.439 1 98.94 172 ALA B C 1
ATOM 2958 O O . ALA B 1 172 ? -4.715 16.266 1.602 1 98.94 172 ALA B O 1
ATOM 2959 N N . ALA B 1 173 ? -2.682 15.57 2.166 1 98.69 173 ALA B N 1
ATOM 2960 C CA . ALA B 1 173 ? -2.145 15.578 0.808 1 98.69 173 ALA B CA 1
ATOM 2961 C C . ALA B 1 173 ? -2.283 14.211 0.149 1 98.69 173 ALA B C 1
ATOM 2963 O O . ALA B 1 173 ? -1.784 13.992 -0.958 1 98.69 173 ALA B O 1
ATOM 2964 N N . HIS B 1 174 ? -2.924 13.297 0.843 1 98.56 174 HIS B N 1
ATOM 2965 C CA . HIS B 1 174 ? -3.051 11.922 0.377 1 98.56 174 HIS B CA 1
ATOM 2966 C C . HIS B 1 174 ? -4.512 11.547 0.157 1 98.56 174 HIS B C 1
ATOM 2968 O O . HIS B 1 174 ? -5.328 11.648 1.074 1 98.56 174 HIS B O 1
ATOM 2974 N N . ASP B 1 175 ? -4.82 10.992 -1.017 1 98.62 175 ASP B N 1
ATOM 2975 C CA . ASP B 1 175 ? -6.184 10.602 -1.376 1 98.62 175 ASP B CA 1
ATOM 2976 C C . ASP B 1 175 ? -6.723 9.539 -0.422 1 98.62 175 ASP B C 1
ATOM 2978 O O . ASP B 1 175 ? -7.887 9.594 -0.024 1 98.62 175 ASP B O 1
ATOM 2982 N N . TRP B 1 176 ? -5.871 8.625 -0.003 1 98.81 176 TRP B N 1
ATOM 2983 C CA . TRP B 1 176 ? -6.293 7.496 0.819 1 98.81 176 TRP B CA 1
ATOM 2984 C C . TRP B 1 176 ? -6.68 7.957 2.221 1 98.81 176 TRP B C 1
ATOM 2986 O O . TRP B 1 176 ? -7.52 7.332 2.875 1 98.81 176 TRP B O 1
ATOM 2996 N N . ASP B 1 177 ? -6.059 9.016 2.742 1 98.94 177 ASP B N 1
ATOM 2997 C CA . ASP B 1 177 ? -6.406 9.562 4.047 1 98.94 177 ASP B CA 1
ATOM 2998 C C . ASP B 1 177 ? -7.758 10.273 4.004 1 98.94 177 ASP B C 1
ATOM 3000 O O . ASP B 1 177 ? -8.586 10.094 4.898 1 98.94 177 ASP B O 1
ATOM 3004 N N . CYS B 1 178 ? -7.973 11.055 2.939 1 98.88 178 CYS B N 1
ATOM 3005 C CA . CYS B 1 178 ? -9.266 11.68 2.729 1 98.88 178 CYS B CA 1
ATOM 3006 C C . CYS B 1 178 ? -10.375 10.633 2.613 1 98.88 178 CYS B C 1
ATOM 3008 O O . CYS B 1 178 ? -11.391 10.727 3.299 1 98.88 178 CYS B O 1
ATOM 3010 N N . ALA B 1 179 ? -10.148 9.641 1.775 1 98.81 179 ALA B N 1
ATOM 3011 C CA . ALA B 1 179 ? -11.141 8.594 1.548 1 98.81 179 ALA B CA 1
ATOM 3012 C C . ALA B 1 179 ? -11.438 7.832 2.836 1 98.81 179 ALA B C 1
ATOM 3014 O O . ALA B 1 179 ? -12.594 7.52 3.127 1 98.81 179 ALA B O 1
ATOM 3015 N N . GLY B 1 180 ? -10.367 7.512 3.619 1 98.81 180 GLY B N 1
ATOM 3016 C CA . GLY B 1 180 ? -10.539 6.809 4.879 1 98.81 180 GLY B CA 1
ATOM 3017 C C . GLY B 1 180 ? -11.406 7.562 5.871 1 98.81 180 GLY B C 1
ATOM 3018 O O . GLY B 1 180 ? -12.32 6.992 6.465 1 98.81 180 GLY B O 1
ATOM 3019 N N . ALA B 1 181 ? -11.133 8.836 5.992 1 98.88 181 ALA B N 1
ATOM 3020 C CA . ALA B 1 181 ? -11.914 9.672 6.902 1 98.88 181 ALA B CA 1
ATOM 3021 C C . ALA B 1 181 ? -13.367 9.781 6.438 1 98.88 181 ALA B C 1
ATOM 3023 O O . ALA B 1 181 ? -14.289 9.703 7.25 1 98.88 181 ALA B O 1
ATOM 3024 N N . MET B 1 182 ? -13.57 9.93 5.152 1 98.81 182 MET B N 1
ATOM 3025 C CA . MET B 1 182 ? -14.914 10.102 4.605 1 98.81 182 MET B CA 1
ATOM 3026 C C . MET B 1 182 ? -15.727 8.82 4.754 1 98.81 182 MET B C 1
ATOM 3028 O O . MET B 1 182 ? -16.938 8.875 4.949 1 98.81 182 MET B O 1
ATOM 3032 N N . ARG B 1 183 ? -15.062 7.684 4.711 1 98.31 183 ARG B N 1
ATOM 3033 C CA . ARG B 1 183 ? -15.734 6.414 4.965 1 98.31 183 ARG B CA 1
ATOM 3034 C C . ARG B 1 183 ? -16.312 6.375 6.379 1 98.31 183 ARG B C 1
ATOM 3036 O O . ARG B 1 183 ? -17.266 5.648 6.641 1 98.31 183 ARG B O 1
ATOM 3043 N N . CYS B 1 184 ? -15.766 7.18 7.227 1 98.56 184 CYS B N 1
ATOM 3044 C CA . CYS B 1 184 ? -16.188 7.211 8.617 1 98.56 184 CYS B CA 1
ATOM 3045 C C . CYS B 1 184 ? -17.156 8.367 8.875 1 98.56 184 CYS B C 1
ATOM 3047 O O . CYS B 1 184 ? -17.453 8.695 10.023 1 98.56 184 CYS B O 1
ATOM 3049 N N . GLY B 1 185 ? -17.578 9.047 7.793 1 98.62 185 GLY B N 1
ATOM 3050 C CA . GLY B 1 185 ? -18.594 10.078 7.922 1 98.62 185 GLY B CA 1
ATOM 3051 C C . GLY B 1 185 ? -18.016 11.469 8.07 1 98.62 185 GLY B C 1
ATOM 3052 O O . GLY B 1 185 ? -18.75 12.422 8.336 1 98.62 185 GLY B O 1
ATOM 3053 N N . TRP B 1 186 ? -16.656 11.664 7.949 1 98.88 186 TRP B N 1
ATOM 3054 C CA . TRP B 1 186 ? -16.031 12.977 8.008 1 98.88 186 TRP B CA 1
ATOM 3055 C C . TRP B 1 186 ? -16.156 13.703 6.668 1 98.88 186 TRP B C 1
ATOM 3057 O O . TRP B 1 186 ? -16.547 13.102 5.668 1 98.88 186 TRP B O 1
ATOM 3067 N N . ARG B 1 187 ? -15.922 14.953 6.637 1 98.75 187 ARG B N 1
ATOM 3068 C CA . ARG B 1 187 ? -15.562 15.672 5.418 1 98.75 187 ARG B CA 1
ATOM 3069 C C . ARG B 1 187 ? -14.047 15.695 5.227 1 98.75 187 ARG B C 1
ATOM 3071 O O . ARG B 1 187 ? -13.297 15.234 6.09 1 98.75 187 ARG B O 1
ATOM 3078 N N . SER B 1 188 ? -13.609 16.094 4.023 1 98.88 188 SER B N 1
ATOM 3079 C CA . SER B 1 188 ? -12.164 16.109 3.814 1 98.88 188 SER B CA 1
ATOM 3080 C C . SER B 1 188 ? -11.742 17.281 2.934 1 98.88 188 SER B C 1
ATOM 3082 O O . SER B 1 188 ? -12.547 17.781 2.139 1 98.88 188 SER B O 1
ATOM 3084 N N . GLY B 1 189 ? -10.602 17.812 3.164 1 98.88 189 GLY B N 1
ATOM 3085 C CA . GLY B 1 189 ? -9.891 18.75 2.322 1 98.88 189 GLY B CA 1
ATOM 3086 C C . GLY B 1 189 ? -8.578 18.219 1.79 1 98.88 189 GLY B C 1
ATOM 3087 O O . GLY B 1 189 ? -7.637 18 2.553 1 98.88 189 GLY B O 1
ATOM 3088 N N . PHE B 1 190 ? -8.523 18.031 0.478 1 98.88 190 PHE B N 1
ATOM 3089 C CA . PHE B 1 190 ? -7.301 17.594 -0.174 1 98.88 190 PHE B CA 1
ATOM 3090 C C . PHE B 1 190 ? -6.402 18.781 -0.511 1 98.88 190 PHE B C 1
ATOM 3092 O O . PHE B 1 190 ? -6.82 19.688 -1.22 1 98.88 190 PHE B O 1
ATOM 3099 N N . VAL B 1 191 ? -5.211 18.75 0.082 1 98.81 191 VAL B N 1
ATOM 3100 C CA . VAL B 1 191 ? -4.203 19.734 -0.287 1 98.81 191 VAL B CA 1
ATOM 3101 C C . VAL B 1 191 ? -3.289 19.156 -1.366 1 98.81 191 VAL B C 1
ATOM 3103 O O . VAL B 1 191 ? -2.514 18.234 -1.106 1 98.81 191 VAL B O 1
ATOM 3106 N N . SER B 1 192 ? -3.303 19.719 -2.539 1 97.56 192 SER B N 1
ATOM 3107 C CA . SER B 1 192 ? -2.574 19.188 -3.686 1 97.56 192 SER B CA 1
ATOM 3108 C C . SER B 1 192 ? -1.102 19.594 -3.637 1 97.56 192 SER B C 1
ATOM 3110 O O . SER B 1 192 ? -0.637 20.375 -4.461 1 97.56 192 SER B O 1
ATOM 3112 N N . ARG B 1 193 ? -0.322 19 -2.707 1 97.5 193 ARG B N 1
ATOM 3113 C CA . ARG B 1 193 ? 1.121 19.219 -2.674 1 97.5 193 ARG B CA 1
ATOM 3114 C C . ARG B 1 193 ? 1.767 18.812 -3.994 1 97.5 193 ARG B C 1
ATOM 3116 O O . ARG B 1 193 ? 1.187 18.031 -4.758 1 97.5 193 ARG B O 1
ATOM 3123 N N . PRO B 1 194 ? 2.949 19.344 -4.301 1 90.62 194 PRO B N 1
ATOM 3124 C CA . PRO B 1 194 ? 3.607 18.969 -5.555 1 90.62 194 PRO B CA 1
ATOM 3125 C C . PRO B 1 194 ? 3.732 17.453 -5.734 1 90.62 194 PRO B C 1
ATOM 3127 O O . PRO B 1 194 ? 4.18 16.766 -4.82 1 90.62 194 PRO B O 1
ATOM 3130 N N . GLY B 1 195 ? 3.252 16.984 -6.84 1 90.69 195 GLY B N 1
ATOM 3131 C CA . GLY B 1 195 ? 3.377 15.578 -7.172 1 90.69 195 GLY B CA 1
ATOM 3132 C C . GLY B 1 195 ? 2.217 14.742 -6.668 1 90.69 195 GLY B C 1
ATOM 3133 O O . GLY B 1 195 ? 2.09 13.57 -7.02 1 90.69 195 GLY B O 1
ATOM 3134 N N . GLN B 1 196 ? 1.431 15.367 -5.898 1 94.69 196 GLN B N 1
ATOM 3135 C CA . GLN B 1 196 ? 0.303 14.617 -5.359 1 94.69 196 GLN B CA 1
ATOM 3136 C C . GLN B 1 196 ? -0.943 14.797 -6.223 1 94.69 196 GLN B C 1
ATOM 3138 O O . GLN B 1 196 ? -1.27 15.922 -6.617 1 94.69 196 GLN B O 1
ATOM 3143 N N . THR B 1 197 ? -1.551 13.711 -6.57 1 94.62 197 THR B N 1
ATOM 3144 C CA . THR B 1 197 ? -2.826 13.68 -7.281 1 94.62 197 THR B CA 1
ATOM 3145 C C . THR B 1 197 ? -3.861 12.883 -6.492 1 94.62 197 THR B C 1
ATOM 3147 O O . THR B 1 197 ? -3.52 12.188 -5.531 1 94.62 197 THR B O 1
ATOM 3150 N N . TYR B 1 198 ? -5.086 13.125 -6.844 1 97.12 198 TYR B N 1
ATOM 3151 C CA . TYR B 1 198 ? -6.172 12.406 -6.184 1 97.12 198 TYR B CA 1
ATOM 3152 C C . TYR B 1 198 ? -6.68 11.266 -7.055 1 97.12 198 TYR B C 1
ATOM 3154 O O . TYR B 1 198 ? -7.051 11.477 -8.211 1 97.12 198 TYR B O 1
ATOM 3162 N N . ASN B 1 199 ? -6.648 10.094 -6.531 1 96.5 199 ASN B N 1
ATOM 3163 C CA . ASN B 1 199 ? -7.109 8.914 -7.262 1 96.5 199 ASN B CA 1
ATOM 3164 C C . ASN B 1 199 ? -8.602 9.008 -7.586 1 96.5 199 ASN B C 1
ATOM 3166 O O . ASN B 1 199 ? -9.438 9.047 -6.684 1 96.5 199 ASN B O 1
ATOM 3170 N N . PRO B 1 200 ? -8.953 9.031 -8.844 1 96.69 200 PRO B N 1
ATOM 3171 C CA . PRO B 1 200 ? -10.359 9.203 -9.219 1 96.69 200 PRO B CA 1
ATOM 3172 C C . PRO B 1 200 ? -11.227 8 -8.852 1 96.69 200 PRO B C 1
ATOM 3174 O O . PRO B 1 200 ? -12.453 8.07 -8.93 1 96.69 200 PRO B O 1
ATOM 3177 N N . LEU B 1 201 ? -10.656 6.902 -8.461 1 97.44 201 LEU B N 1
ATOM 3178 C CA . LEU B 1 201 ? -11.406 5.711 -8.094 1 97.44 201 LEU B CA 1
ATOM 3179 C C . LEU B 1 201 ? -11.914 5.809 -6.656 1 97.44 201 LEU B C 1
ATOM 3181 O O . LEU B 1 201 ? -12.75 5.012 -6.23 1 97.44 201 LEU B O 1
ATOM 3185 N N . LEU B 1 202 ? -11.391 6.719 -5.91 1 98 202 LEU B N 1
ATOM 3186 C CA . LEU B 1 202 ? -11.812 6.934 -4.531 1 98 202 LEU B CA 1
ATOM 3187 C C . LEU B 1 202 ? -12.859 8.047 -4.449 1 98 202 LEU B C 1
ATOM 3189 O O . LEU B 1 202 ? -12.984 8.852 -5.375 1 98 202 LEU B O 1
ATOM 3193 N N . GLN B 1 203 ? -13.617 8.07 -3.365 1 97.5 203 GLN B N 1
ATOM 3194 C CA . GLN B 1 203 ? -14.562 9.164 -3.135 1 97.5 203 GLN B CA 1
ATOM 3195 C C . GLN B 1 203 ? -13.859 10.516 -3.199 1 97.5 203 GLN B C 1
ATOM 3197 O O . GLN B 1 203 ? -12.844 10.727 -2.535 1 97.5 203 GLN B O 1
ATOM 3202 N N . PRO B 1 204 ? -14.344 11.398 -4.066 1 98.19 204 PRO B N 1
ATOM 3203 C CA . PRO B 1 204 ? -13.703 12.719 -4.145 1 98.19 204 PRO B CA 1
ATOM 3204 C C . PRO B 1 204 ? -13.742 13.477 -2.82 1 98.19 204 PRO B C 1
ATOM 3206 O O . PRO B 1 204 ? -14.719 13.367 -2.076 1 98.19 204 PRO B O 1
ATOM 3209 N N . PRO B 1 205 ? -12.734 14.211 -2.576 1 98.56 205 PRO B N 1
ATOM 3210 C CA . PRO B 1 205 ? -12.75 15 -1.344 1 98.56 205 PRO B CA 1
ATOM 3211 C C . PRO B 1 205 ? -13.797 16.109 -1.367 1 98.56 205 PRO B C 1
ATOM 3213 O O . PRO B 1 205 ? -14.258 16.516 -2.441 1 98.56 205 PRO B O 1
ATOM 3216 N N . THR B 1 206 ? -14.211 16.594 -0.181 1 98.56 206 THR B N 1
ATOM 3217 C CA . THR B 1 206 ? -15.172 17.688 -0.076 1 98.56 206 THR B CA 1
ATOM 3218 C C . THR B 1 206 ? -14.609 18.953 -0.698 1 98.56 206 THR B C 1
ATOM 3220 O O . THR B 1 206 ? -15.32 19.672 -1.396 1 98.56 206 THR B O 1
ATOM 3223 N N . TRP B 1 207 ? -13.359 19.266 -0.427 1 98.56 207 TRP B N 1
ATOM 3224 C CA . TRP B 1 207 ? -12.648 20.406 -0.99 1 98.56 207 TRP B CA 1
ATOM 3225 C C . TRP B 1 207 ? -11.289 19.984 -1.542 1 98.56 207 TRP B C 1
ATOM 3227 O O . TRP B 1 207 ? -10.719 18.984 -1.102 1 98.56 207 TRP B O 1
ATOM 3237 N N . ARG B 1 208 ? -10.844 20.672 -2.475 1 98.25 208 ARG B N 1
ATOM 3238 C CA . ARG B 1 208 ? -9.492 20.594 -3.002 1 98.25 208 ARG B CA 1
ATOM 3239 C C . ARG B 1 208 ? -8.859 21.984 -3.105 1 98.25 208 ARG B C 1
ATOM 3241 O O . ARG B 1 208 ? -9.523 22.938 -3.512 1 98.25 208 ARG B O 1
ATOM 3248 N N . ALA B 1 209 ? -7.688 22.125 -2.693 1 98.5 209 ALA B N 1
ATOM 3249 C CA . ALA B 1 209 ? -6.977 23.391 -2.781 1 98.5 209 ALA B CA 1
ATOM 3250 C C . ALA B 1 209 ? -5.477 23.172 -2.951 1 98.5 209 ALA B C 1
ATOM 3252 O O . ALA B 1 209 ? -4.953 22.109 -2.586 1 98.5 209 ALA B O 1
ATOM 3253 N N . PRO B 1 210 ? -4.715 24.094 -3.504 1 98.06 210 PRO B N 1
ATOM 3254 C CA . PRO B 1 210 ? -3.283 23.922 -3.756 1 98.06 210 PRO B CA 1
ATOM 3255 C C . PRO B 1 210 ? -2.441 24.062 -2.488 1 98.06 210 PRO B C 1
ATOM 3257 O O . PRO B 1 210 ? -1.271 23.672 -2.477 1 98.06 210 PRO B O 1
ATOM 3260 N N . ASP B 1 211 ? -3.025 24.688 -1.454 1 98.44 211 ASP B N 1
ATOM 3261 C CA . ASP B 1 211 ? -2.326 24.859 -0.184 1 98.44 211 ASP B CA 1
ATOM 3262 C C . ASP B 1 211 ? -3.311 25.047 0.967 1 98.44 211 ASP B C 1
ATOM 3264 O O . ASP B 1 211 ? -4.523 25.062 0.754 1 98.44 211 ASP B O 1
ATOM 3268 N N . LEU B 1 212 ? -2.781 25.047 2.186 1 98.69 212 LEU B N 1
ATOM 3269 C CA . LEU B 1 212 ? -3.631 25.047 3.371 1 98.69 212 LEU B CA 1
ATOM 3270 C C . LEU B 1 212 ? -4.375 26.375 3.508 1 98.69 212 LEU B C 1
ATOM 3272 O O . LEU B 1 212 ? -5.512 26.406 3.986 1 98.69 212 LEU B O 1
ATOM 3276 N N . LEU B 1 213 ? -3.74 27.5 3.107 1 98.25 213 LEU B N 1
ATOM 3277 C CA . LEU B 1 213 ? -4.402 28.812 3.178 1 98.25 213 LEU B CA 1
ATOM 3278 C C . LEU B 1 213 ? -5.609 28.859 2.25 1 98.25 213 LEU B C 1
ATOM 3280 O O . LEU B 1 213 ? -6.688 29.297 2.646 1 98.25 213 LEU B O 1
ATOM 3284 N N . ALA B 1 214 ? -5.418 28.391 1.011 1 98.38 214 ALA B N 1
ATOM 3285 C CA . ALA B 1 214 ? -6.523 28.312 0.061 1 98.38 214 ALA B CA 1
ATOM 3286 C C . ALA B 1 214 ? -7.609 27.359 0.563 1 98.38 214 ALA B C 1
ATOM 3288 O O . ALA B 1 214 ? -8.805 27.594 0.344 1 98.38 214 ALA B O 1
ATOM 3289 N N . LEU B 1 215 ? -7.258 26.328 1.205 1 98.5 215 LEU B N 1
ATOM 3290 C CA . LEU B 1 215 ? -8.227 25.375 1.743 1 98.5 215 LEU B CA 1
ATOM 3291 C C . LEU B 1 215 ? -9.055 26.016 2.852 1 98.5 215 LEU B C 1
ATOM 3293 O O . LEU B 1 215 ? -10.266 25.797 2.939 1 98.5 215 LEU B O 1
ATOM 3297 N N . ALA B 1 216 ? -8.359 26.766 3.719 1 98.06 216 ALA B N 1
ATOM 3298 C CA . ALA B 1 216 ? -9.07 27.469 4.781 1 98.06 216 ALA B CA 1
ATOM 3299 C C . ALA B 1 216 ? -10.156 28.375 4.203 1 98.06 216 ALA B C 1
ATOM 3301 O O . ALA B 1 216 ? -11.273 28.422 4.723 1 98.06 216 ALA B O 1
ATOM 3302 N N . THR B 1 217 ? -9.812 29.062 3.143 1 97.12 217 THR B N 1
ATOM 3303 C CA . THR B 1 217 ? -10.766 29.938 2.467 1 97.12 217 THR B CA 1
ATOM 3304 C C . THR B 1 217 ? -11.93 29.141 1.903 1 97.12 217 THR B C 1
ATOM 3306 O O . THR B 1 217 ? -13.094 29.531 2.051 1 97.12 217 THR B O 1
ATOM 3309 N N . ALA B 1 218 ? -11.641 28 1.291 1 97.06 218 ALA B N 1
ATOM 3310 C CA . ALA B 1 218 ? -12.672 27.156 0.693 1 97.06 218 ALA B CA 1
ATOM 3311 C C . ALA B 1 218 ? -13.633 26.625 1.754 1 97.06 218 ALA B C 1
ATOM 3313 O O . ALA B 1 218 ? -14.844 26.578 1.53 1 97.06 218 ALA B O 1
ATOM 3314 N N . ILE B 1 219 ? -13.102 26.188 2.852 1 96.62 219 ILE B N 1
ATOM 3315 C CA . ILE B 1 219 ? -13.906 25.672 3.949 1 96.62 219 ILE B CA 1
ATOM 3316 C C . ILE B 1 219 ? -14.836 26.766 4.473 1 96.62 219 ILE B C 1
ATOM 3318 O O . ILE B 1 219 ? -16.016 26.5 4.758 1 96.62 219 ILE B O 1
ATOM 3322 N N . GLY B 1 220 ? -14.328 27.938 4.699 1 92.31 220 GLY B N 1
ATOM 3323 C CA . GLY B 1 220 ? -15.117 29.047 5.18 1 92.31 220 GLY B CA 1
ATOM 3324 C C . GLY B 1 220 ? -16.25 29.438 4.242 1 92.31 220 GLY B C 1
ATOM 3325 O O . GLY B 1 220 ? -17.328 29.828 4.691 1 92.31 220 GLY B O 1
ATOM 3326 N N . ASP B 1 221 ? -16.031 29.297 2.939 1 86.75 221 ASP B N 1
ATOM 3327 C CA . ASP B 1 221 ? -17.016 29.672 1.922 1 86.75 221 ASP B CA 1
ATOM 3328 C C . ASP B 1 221 ? -18.047 28.562 1.725 1 86.75 221 ASP B C 1
ATOM 3330 O O . ASP B 1 221 ? -19.094 28.781 1.129 1 86.75 221 ASP B O 1
ATOM 3334 N N . GLY B 1 222 ? -17.875 27.453 2.387 1 75.81 222 GLY B N 1
ATOM 3335 C CA . GLY B 1 222 ? -18.75 26.312 2.156 1 75.81 222 GLY B CA 1
ATOM 3336 C C . GLY B 1 222 ? -18.688 25.797 0.736 1 75.81 222 GLY B C 1
ATOM 3337 O O . GLY B 1 222 ? -19.578 25.062 0.297 1 75.81 222 GLY B O 1
ATOM 3338 N N . ARG B 1 223 ? -17.719 26.203 -0.053 1 67.44 223 ARG B N 1
ATOM 3339 C CA . ARG B 1 223 ? -17.641 25.797 -1.454 1 67.44 223 ARG B CA 1
ATOM 3340 C C . ARG B 1 223 ? -16.781 24.547 -1.615 1 67.44 223 ARG B C 1
ATOM 3342 O O . ARG B 1 223 ? -15.875 24.297 -0.812 1 67.44 223 ARG B O 1
#

Nearest PDB structures (foldseek):
  7arp-assembly1_B  TM=9.749E-01  e=1.905E-22  Zobellia galactanivorans
  1zrm-assembly1_A  TM=9.571E-01  e=1.942E-21  Pseudomonas sp. YL
  1jud-assembly1_A  TM=9.585E-01  e=3.748E-20  Pseudomonas sp. YL
  3um9-assembly1_B  TM=9.539E-01  e=3.402E-19  Polaromonas sp. JS666
  2no5-assembly1_B  TM=9.227E-01  e=5.849E-18  Burkholderia cepacia

Solvent-accessible surface area (backbone atoms only — not comparable to full-atom values): 22584 Å² total; per-residue (Å²): 122,42,41,37,34,27,34,38,86,60,45,36,27,35,64,70,64,46,49,62,62,34,30,73,72,45,47,96,46,17,67,60,50,53,54,42,28,54,37,44,34,54,26,49,45,43,47,30,39,61,51,72,42,78,71,58,40,63,58,50,43,29,52,38,40,44,49,46,32,52,43,70,74,40,88,67,53,70,69,54,34,46,51,57,56,53,44,63,41,66,25,44,51,38,88,45,39,67,61,10,51,51,49,32,43,73,72,56,29,46,44,31,37,44,34,62,40,36,54,70,54,47,53,44,20,31,45,65,42,64,43,51,87,74,36,80,45,80,42,41,24,61,91,65,59,41,34,71,44,39,54,64,43,53,53,48,52,29,59,75,66,72,46,56,42,77,40,30,29,33,33,24,38,43,45,61,54,30,31,18,34,37,66,60,48,24,40,19,35,36,28,47,40,92,60,42,68,70,59,83,88,48,70,76,58,67,31,74,24,72,36,46,42,56,36,36,52,33,60,75,67,72,84,122,42,40,38,34,27,35,38,88,58,44,38,27,36,64,72,62,46,47,62,63,35,32,74,71,44,47,94,45,17,65,61,51,52,54,42,29,53,38,46,35,54,28,50,45,43,47,31,38,61,49,70,44,79,71,55,40,65,59,49,44,28,53,39,41,44,50,46,33,51,43,70,73,40,86,68,50,70,68,55,33,46,51,57,56,52,44,62,41,67,23,45,51,38,90,46,38,65,60,10,51,50,49,33,43,71,71,57,28,48,44,30,37,44,33,62,41,35,55,70,53,47,52,44,21,32,47,66,41,64,43,50,87,74,36,79,45,80,42,40,24,59,90,64,60,40,34,70,43,40,54,64,42,52,52,47,51,29,60,76,66,71,48,56,43,78,40,31,30,34,34,24,39,42,45,61,53,30,30,18,34,37,66,60,49,26,40,19,35,36,29,46,40,93,59,43,68,68,59,83,89,46,70,77,57,69,30,76,25,73,35,47,43,56,36,35,53,33,60,73,68,72,86

Foldseek 3Di:
DFEEEEEPPVAFFPPCLLQVLLCVQPPPCSVVLVVVLVVVLVVVQQVCQVVVHFDASLVSSLVSSCVSCVVVVHDDDSVSSNVSSLSLLQTATDPCNVVLLVLLVVLVYAYEYEYQHDPVSQCSNCVNNVNNVSHPYYHHQVVVSGGPLPLSSLVVVCVVVVHDQDRYEYEYCAQRNQLSSVVNVHAYEHAPEPPGDHDPVGDDGQYYDPHSNRSSVCVSVSD/DFEEEEEPPVAFFPPCLLQVLLCVQPPPCSVVLVVVLVVVLVVVQQVCQVVVHFDASLVSSLVSSCVSCVVVVHDDDSVSSNVSSLSLLQTATDPCNVVLLVLLVVLVYAYEYEYQHDPVSQCSNCVNNVNNVSHPYYHHQVVVSGGPLPLSSLVVVCVVVVHDQDRYEYEYCAQRNQLSSVVNVHAYEHAPEPPGDHDPVGDDGQYYDPHSNRSSVCVSVSD

Organism: NCBI:txid1608957